Protein AF-0000000086881250 (afdb_homodimer)

InterPro domains:
  IPR003313 AraC-type arabinose-binding/dimerisation domain [PF02311] (44-93)
  IPR009057 Homedomain-like superfamily [SSF46689] (170-220)
  IPR009057 Homedomain-like superfamily [SSF46689] (223-272)
  IPR014710 RmlC-like jelly roll fold [G3DSA:2.60.120.10] (12-93)
  IPR018060 AraC-like, DNA binding HTH domain [PF12833] (192-271)
  IPR018060 AraC-like, DNA binding HTH domain [PS01124] (173-271)
  IPR018060 AraC-like, DNA binding HTH domain [SM00342] (186-269)
  IPR018062 HTH domain AraC-type, conserved site [PS00041] (223-265)
  IPR020449 Transcription regulator HTH, AraC- type, HTH domain [PR00032] (238-253)
  IPR020449 Transcription regulator HTH, AraC- type, HTH domain [PR00032] (253-269)
  IPR037923 Transcription regulator HTH-like [SSF51215] (22-151)

Structure (mmCIF, N/CA/C/O backbone):
data_AF-0000000086881250-model_v1
#
loop_
_entity.id
_entity.type
_entity.pdbx_description
1 polymer 'Helix-turn-helix transcriptional regulator'
#
loop_
_atom_site.group_PDB
_atom_site.id
_atom_site.type_symbol
_atom_site.label_atom_id
_atom_site.label_alt_id
_atom_site.label_comp_id
_atom_site.label_asym_id
_atom_site.label_entity_id
_atom_site.label_seq_id
_atom_site.pdbx_PDB_ins_code
_atom_site.Cartn_x
_atom_site.Cartn_y
_atom_site.Cartn_z
_atom_site.occupancy
_atom_site.B_iso_or_equiv
_atom_site.auth_seq_id
_atom_site.auth_comp_id
_atom_site.auth_asym_id
_atom_site.auth_atom_id
_atom_site.pdbx_PDB_model_num
ATOM 1 N N . MET A 1 1 ? 24.297 11.781 4.203 1 47.69 1 MET A N 1
ATOM 2 C CA . MET A 1 1 ? 23.062 12.367 4.695 1 47.69 1 MET A CA 1
ATOM 3 C C . MET A 1 1 ? 21.938 12.219 3.668 1 47.69 1 MET A C 1
ATOM 5 O O . MET A 1 1 ? 20.844 11.797 4.004 1 47.69 1 MET A O 1
ATOM 9 N N . ASN A 1 2 ? 22.234 12.422 2.215 1 62.72 2 ASN A N 1
ATOM 10 C CA . ASN A 1 2 ? 21.25 12.609 1.158 1 62.72 2 ASN A CA 1
ATOM 11 C C . ASN A 1 2 ? 20.703 11.273 0.657 1 62.72 2 ASN A C 1
ATOM 13 O O . ASN A 1 2 ? 19.531 11.172 0.304 1 62.72 2 ASN A O 1
ATOM 17 N N . HIS A 1 3 ? 21.422 10.234 1.191 1 76.38 3 HIS A N 1
ATOM 18 C CA . HIS A 1 3 ? 21.016 8.938 0.665 1 76.38 3 HIS A CA 1
ATOM 19 C C . HIS A 1 3 ? 19.875 8.344 1.486 1 76.38 3 HIS A C 1
ATOM 21 O O . HIS A 1 3 ? 18.984 7.688 0.939 1 76.38 3 HIS A O 1
ATOM 27 N N . GLN A 1 4 ? 19.859 8.828 2.715 1 81.88 4 GLN A N 1
ATOM 28 C CA . GLN A 1 4 ? 18.797 8.328 3.582 1 81.88 4 GLN A CA 1
ATOM 29 C C . GLN A 1 4 ? 17.453 8.969 3.236 1 81.88 4 GLN A C 1
ATOM 31 O O . GLN A 1 4 ? 16.406 8.305 3.262 1 81.88 4 GLN A O 1
ATOM 36 N N . THR A 1 5 ? 17.562 10.211 2.891 1 83.62 5 THR A N 1
ATOM 37 C CA . THR A 1 5 ? 16.359 10.93 2.504 1 83.62 5 THR A CA 1
ATOM 38 C C . THR A 1 5 ? 15.758 10.336 1.23 1 83.62 5 THR A C 1
ATOM 40 O O . THR A 1 5 ? 14.539 10.148 1.135 1 83.62 5 THR A O 1
ATOM 43 N N . LEU A 1 6 ? 16.641 10.023 0.325 1 86.06 6 LEU A N 1
ATOM 44 C CA . LEU A 1 6 ? 16.203 9.438 -0.935 1 86.06 6 LEU A CA 1
ATOM 45 C C . LEU A 1 6 ? 15.594 8.062 -0.709 1 86.06 6 LEU A C 1
ATOM 47 O O . LEU A 1 6 ? 14.531 7.746 -1.248 1 86.06 6 LEU A O 1
ATOM 51 N N . LEU A 1 7 ? 16.281 7.25 0.095 1 90.19 7 LEU A N 1
ATOM 52 C CA . LEU A 1 7 ? 15.781 5.914 0.407 1 90.19 7 LEU A CA 1
ATOM 53 C C . LEU A 1 7 ? 14.43 5.992 1.106 1 90.19 7 LEU A C 1
ATOM 55 O O . LEU A 1 7 ? 13.508 5.246 0.767 1 90.19 7 LEU A O 1
ATOM 59 N N . THR A 1 8 ? 14.305 6.945 2.055 1 89.94 8 THR A N 1
ATOM 60 C CA . THR A 1 8 ? 13.055 7.148 2.775 1 89.94 8 THR A CA 1
ATOM 61 C C . THR A 1 8 ? 11.922 7.488 1.809 1 89.94 8 THR A C 1
ATOM 63 O O . THR A 1 8 ? 10.82 6.957 1.929 1 89.94 8 THR A O 1
ATOM 66 N N . ASN A 1 9 ? 12.242 8.273 0.878 1 86.75 9 ASN A N 1
ATOM 67 C CA . ASN A 1 9 ? 11.234 8.672 -0.1 1 86.75 9 ASN A CA 1
ATOM 68 C C . ASN A 1 9 ? 10.812 7.504 -0.984 1 86.75 9 ASN A C 1
ATOM 70 O O . ASN A 1 9 ? 9.625 7.324 -1.259 1 86.75 9 ASN A O 1
ATOM 74 N N . TYR A 1 10 ? 11.781 6.742 -1.455 1 89.62 10 TYR A N 1
ATOM 75 C CA . TYR A 1 10 ? 11.461 5.578 -2.275 1 89.62 10 TYR A CA 1
ATOM 76 C C . TYR A 1 10 ? 10.57 4.605 -1.517 1 89.62 10 TYR A C 1
ATOM 78 O O . TYR A 1 10 ? 9.531 4.172 -2.031 1 89.62 10 TYR A O 1
ATOM 86 N N . LEU A 1 11 ? 10.922 4.387 -0.288 1 93.25 11 LEU A N 1
ATOM 87 C CA . LEU A 1 11 ? 10.203 3.396 0.504 1 93.25 11 LEU A CA 1
ATOM 88 C C . LEU A 1 11 ? 8.812 3.904 0.879 1 93.25 11 LEU A C 1
ATOM 90 O O . LEU A 1 11 ? 7.855 3.129 0.927 1 93.25 11 LEU A O 1
ATOM 94 N N . SER A 1 12 ? 8.625 5.188 1.104 1 90.44 12 SER A N 1
ATOM 95 C CA . SER A 1 12 ? 7.352 5.773 1.497 1 90.44 12 SER A CA 1
ATOM 96 C C . SER A 1 12 ? 6.355 5.758 0.343 1 90.44 12 SER A C 1
ATOM 98 O O . SER A 1 12 ? 5.148 5.883 0.556 1 90.44 12 SER A O 1
ATOM 100 N N . ASN A 1 13 ? 6.848 5.574 -0.864 1 88.81 13 ASN A N 1
ATOM 101 C CA . ASN A 1 13 ? 5.988 5.672 -2.039 1 88.81 13 ASN A CA 1
ATOM 102 C C . ASN A 1 13 ? 5.965 4.367 -2.828 1 88.81 13 ASN A C 1
ATOM 104 O O . ASN A 1 13 ? 5.672 4.363 -4.023 1 88.81 13 ASN A O 1
ATOM 108 N N . LEU A 1 14 ? 6.16 3.285 -2.172 1 92.19 14 LEU A N 1
ATOM 109 C CA . LEU A 1 14 ? 6.219 1.979 -2.82 1 92.19 14 LEU A CA 1
ATOM 110 C C . LEU A 1 14 ? 4.824 1.503 -3.209 1 92.19 14 LEU A C 1
ATOM 112 O O . LEU A 1 14 ? 3.869 1.679 -2.449 1 92.19 14 LEU A O 1
ATOM 116 N N . HIS A 1 15 ? 4.727 0.979 -4.391 1 91.12 15 HIS A N 1
ATOM 117 C CA . HIS A 1 15 ? 3.586 0.17 -4.805 1 91.12 15 HIS A CA 1
ATOM 118 C C . HIS A 1 15 ? 3.93 -1.315 -4.801 1 91.12 15 HIS A C 1
ATOM 120 O O . HIS A 1 15 ? 4.762 -1.767 -5.594 1 91.12 15 HIS A O 1
ATOM 126 N N . VAL A 1 16 ? 3.277 -2.078 -3.945 1 94.5 16 VAL A N 1
ATOM 127 C CA . VAL A 1 16 ? 3.596 -3.488 -3.738 1 94.5 16 VAL A CA 1
ATOM 128 C C . VAL A 1 16 ? 2.482 -4.359 -4.312 1 94.5 16 VAL A C 1
ATOM 130 O O . VAL A 1 16 ? 1.298 -4.082 -4.105 1 94.5 16 VAL A O 1
ATOM 133 N N . GLU A 1 17 ? 2.826 -5.387 -5.066 1 91.75 17 GLU A N 1
ATOM 134 C CA . GLU A 1 17 ? 1.884 -6.375 -5.582 1 91.75 17 GLU A CA 1
ATOM 135 C C . GLU A 1 17 ? 2.33 -7.797 -5.246 1 91.75 17 GLU A C 1
ATOM 137 O O . GLU A 1 17 ? 3.492 -8.148 -5.449 1 91.75 17 GLU A O 1
ATOM 142 N N . LEU A 1 18 ? 1.413 -8.539 -4.715 1 93.75 18 LEU A N 1
ATOM 143 C CA . LEU A 1 18 ? 1.67 -9.945 -4.406 1 93.75 18 LEU A CA 1
ATOM 144 C C . LEU A 1 18 ? 1.089 -10.852 -5.488 1 93.75 18 LEU A C 1
ATOM 146 O O . LEU A 1 18 ? -0.107 -10.789 -5.777 1 93.75 18 LEU A O 1
ATOM 150 N N . PHE A 1 19 ? 1.957 -11.719 -6.016 1 88.5 19 PHE A N 1
ATOM 151 C CA . PHE A 1 19 ? 1.501 -12.586 -7.098 1 88.5 19 PHE A CA 1
ATOM 152 C C . PHE A 1 19 ? 1.208 -13.984 -6.582 1 88.5 19 PHE A C 1
ATOM 154 O O . PHE A 1 19 ? 0.229 -14.617 -6.992 1 88.5 19 PHE A O 1
ATOM 161 N N . MET A 1 20 ? 2.09 -14.43 -5.711 1 89 20 MET A N 1
ATOM 162 C CA . MET A 1 20 ? 1.965 -15.781 -5.176 1 89 20 MET A CA 1
ATOM 163 C C . MET A 1 20 ? 2.676 -15.906 -3.83 1 89 20 MET A C 1
ATOM 165 O O . MET A 1 20 ? 3.637 -15.18 -3.566 1 89 20 MET A O 1
ATOM 169 N N . VAL A 1 21 ? 2.184 -16.828 -3.066 1 94 21 VAL A N 1
ATOM 170 C CA . VAL A 1 21 ? 2.816 -17.156 -1.793 1 94 21 VAL A CA 1
ATOM 171 C C . VAL A 1 21 ? 2.52 -18.609 -1.426 1 94 21 VAL A C 1
ATOM 173 O O . VAL A 1 21 ? 1.454 -19.141 -1.759 1 94 21 VAL A O 1
ATOM 176 N N . ASP A 1 22 ? 3.518 -19.234 -0.8 1 92.88 22 ASP A N 1
ATOM 177 C CA . ASP A 1 22 ? 3.273 -20.609 -0.363 1 92.88 22 ASP A CA 1
ATOM 178 C C . ASP A 1 22 ? 4.32 -21.062 0.654 1 92.88 22 ASP A C 1
ATOM 180 O O . ASP A 1 22 ? 5.219 -20.281 1.008 1 92.88 22 ASP A O 1
ATOM 184 N N . TYR A 1 23 ? 4.066 -22.156 1.25 1 94.94 23 TYR A N 1
ATOM 185 C CA . TYR A 1 23 ? 4.938 -22.891 2.158 1 94.94 23 TYR A CA 1
ATOM 186 C C . TYR A 1 23 ? 5.016 -24.359 1.771 1 94.94 23 TYR A C 1
ATOM 188 O O . TYR A 1 23 ? 4.004 -25.062 1.779 1 94.94 23 TYR A O 1
ATOM 196 N N . ASN A 1 24 ? 6.266 -24.766 1.381 1 92.62 24 ASN A N 1
ATOM 197 C CA . ASN A 1 24 ? 6.352 -26.156 0.95 1 92.62 24 ASN A CA 1
ATOM 198 C C . ASN A 1 24 ? 7.785 -26.672 1.011 1 92.62 24 ASN A C 1
ATOM 200 O O . ASN A 1 24 ? 8.734 -25.891 1.048 1 92.62 24 ASN A O 1
ATOM 204 N N . ARG A 1 25 ? 7.941 -28 1.034 1 92.81 25 ARG A N 1
ATOM 205 C CA . ARG A 1 25 ? 9.219 -28.672 0.818 1 92.81 25 ARG A CA 1
ATOM 206 C C . ARG A 1 25 ? 9.516 -28.812 -0.67 1 92.81 25 ARG A C 1
ATOM 208 O O . ARG A 1 25 ? 8.68 -29.312 -1.43 1 92.81 25 ARG A O 1
ATOM 215 N N . CYS A 1 26 ? 10.688 -28.391 -1.027 1 90.88 26 CYS A N 1
ATOM 216 C CA . CYS A 1 26 ? 11.078 -28.531 -2.426 1 90.88 26 CYS A CA 1
ATOM 217 C C . CYS A 1 26 ? 11.305 -30 -2.779 1 90.88 26 CYS A C 1
ATOM 219 O O . CYS A 1 26 ? 11.727 -30.797 -1.932 1 90.88 26 CYS A O 1
ATOM 221 N N . GLY A 1 27 ? 10.984 -30.297 -4.016 1 86.81 27 GLY A N 1
ATOM 222 C CA . GLY A 1 27 ? 11.289 -31.641 -4.496 1 86.81 27 GLY A CA 1
ATOM 223 C C . GLY A 1 27 ? 12.75 -31.828 -4.852 1 86.81 27 GLY A C 1
ATOM 224 O O . GLY A 1 27 ? 13.5 -30.859 -4.945 1 86.81 27 GLY A O 1
ATOM 225 N N . ALA A 1 28 ? 13.117 -33.062 -5.02 1 86.12 28 ALA A N 1
ATOM 226 C CA . ALA A 1 28 ? 14.492 -33.375 -5.398 1 86.12 28 ALA A CA 1
ATOM 227 C C . ALA A 1 28 ? 14.828 -32.812 -6.773 1 86.12 28 ALA A C 1
ATOM 229 O O . ALA A 1 28 ? 15.992 -32.531 -7.074 1 86.12 28 ALA A O 1
ATOM 230 N N . ASP A 1 29 ? 13.844 -32.531 -7.555 1 86.5 29 ASP A N 1
ATOM 231 C CA . ASP A 1 29 ? 14.031 -32.031 -8.922 1 86.5 29 ASP A CA 1
ATOM 232 C C . ASP A 1 29 ? 13.852 -30.531 -9 1 86.5 29 ASP A C 1
ATOM 234 O O . ASP A 1 29 ? 13.844 -29.953 -10.094 1 86.5 29 ASP A O 1
ATOM 238 N N . TRP A 1 30 ? 13.789 -29.953 -7.891 1 87.44 30 TRP A N 1
ATOM 239 C CA . TRP A 1 30 ? 13.617 -28.5 -7.852 1 87.44 30 TRP A CA 1
ATOM 240 C C . TRP A 1 30 ? 14.852 -27.797 -8.391 1 87.44 30 TRP A C 1
ATOM 242 O O . TRP A 1 30 ? 15.93 -27.875 -7.801 1 87.44 30 TRP A O 1
ATOM 252 N N . ARG A 1 31 ? 14.68 -27.234 -9.625 1 90.25 31 ARG A N 1
ATOM 253 C CA . ARG A 1 31 ? 15.828 -26.562 -10.242 1 90.25 31 ARG A CA 1
ATOM 254 C C . ARG A 1 31 ? 15.383 -25.703 -11.414 1 90.25 31 ARG A C 1
ATOM 256 O O . ARG A 1 31 ? 14.438 -26.031 -12.125 1 90.25 31 ARG A O 1
ATOM 263 N N . ASP A 1 32 ? 15.922 -24.562 -11.586 1 89.81 32 ASP A N 1
ATOM 264 C CA . ASP A 1 32 ? 15.836 -23.672 -12.734 1 89.81 32 ASP A CA 1
ATOM 265 C C . ASP A 1 32 ? 17.125 -22.859 -12.898 1 89.81 32 ASP A C 1
ATOM 267 O O . ASP A 1 32 ? 17.609 -22.266 -11.938 1 89.81 32 ASP A O 1
ATOM 271 N N . LEU A 1 33 ? 17.656 -22.922 -14.141 1 93.06 33 LEU A N 1
ATOM 272 C CA . LEU A 1 33 ? 18.984 -22.328 -14.32 1 93.06 33 LEU A CA 1
ATOM 273 C C . LEU A 1 33 ? 18.938 -21.141 -15.273 1 93.06 33 LEU A C 1
ATOM 275 O O . LEU A 1 33 ? 18.203 -21.188 -16.266 1 93.06 33 LEU A O 1
ATOM 279 N N . ASP A 1 34 ? 19.578 -20.109 -14.875 1 94.12 34 ASP A N 1
ATOM 280 C CA . ASP A 1 34 ? 19.953 -18.969 -15.695 1 94.12 34 ASP A CA 1
ATOM 281 C C . ASP A 1 34 ? 18.719 -18.344 -16.359 1 94.12 34 ASP A C 1
ATOM 283 O O . ASP A 1 34 ? 18.688 -18.156 -17.562 1 94.12 34 ASP A O 1
ATOM 287 N N . TYR A 1 35 ? 17.766 -18.062 -15.594 1 89.62 35 TYR A N 1
ATOM 288 C CA . TYR A 1 35 ? 16.609 -17.344 -16.109 1 89.62 35 TYR A CA 1
ATOM 289 C C . TYR A 1 35 ? 16.469 -15.977 -15.438 1 89.62 35 TYR A C 1
ATOM 291 O O . TYR A 1 35 ? 17.047 -15.742 -14.375 1 89.62 35 TYR A O 1
ATOM 299 N N . THR A 1 36 ? 15.703 -15.109 -16.062 1 92.5 36 THR A N 1
ATOM 300 C CA . THR A 1 36 ? 15.484 -13.766 -15.547 1 92.5 36 THR A CA 1
ATOM 301 C C . THR A 1 36 ? 14 -13.492 -15.359 1 92.5 36 THR A C 1
ATOM 303 O O . THR A 1 36 ? 13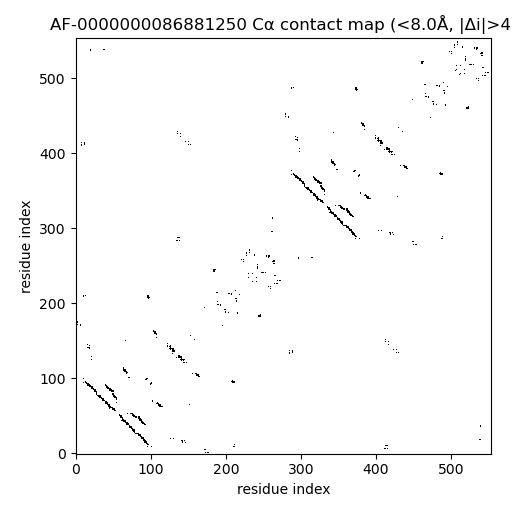.289 -13.203 -16.328 1 92.5 36 THR A O 1
ATOM 306 N N . PRO A 1 37 ? 13.625 -13.531 -14.133 1 89.5 37 PRO A N 1
ATOM 307 C CA . PRO A 1 37 ? 12.195 -13.344 -13.891 1 89.5 37 PRO A CA 1
ATOM 308 C C . PRO A 1 37 ? 11.758 -11.883 -14.008 1 89.5 37 PRO A C 1
ATOM 310 O O . PRO A 1 37 ? 12.578 -10.977 -13.852 1 89.5 37 PRO A O 1
ATOM 313 N N . ASP A 1 38 ? 10.406 -11.609 -14.25 1 87.88 38 ASP A N 1
ATOM 314 C CA . ASP A 1 38 ? 9.797 -10.281 -14.242 1 87.88 38 ASP A CA 1
ATOM 315 C C . ASP A 1 38 ? 9.07 -10.016 -12.93 1 87.88 38 ASP A C 1
ATOM 317 O O . ASP A 1 38 ? 8.117 -9.227 -12.883 1 87.88 38 ASP A O 1
ATOM 321 N N . TYR A 1 39 ? 9.445 -10.766 -11.922 1 90.44 39 TYR A N 1
ATOM 322 C CA . TYR A 1 39 ? 8.984 -10.609 -10.547 1 90.44 39 TYR A CA 1
ATOM 323 C C . TYR A 1 39 ? 10.125 -10.836 -9.555 1 90.44 39 TYR A C 1
ATOM 325 O O . TYR A 1 39 ? 11.172 -11.375 -9.922 1 90.44 39 TYR A O 1
ATOM 333 N N . SER A 1 40 ? 9.945 -10.367 -8.359 1 96 40 SER A N 1
ATOM 334 C CA . SER A 1 40 ? 10.906 -10.594 -7.285 1 96 40 SER A CA 1
ATOM 335 C C . SER A 1 40 ? 10.461 -11.727 -6.375 1 96 40 SER A C 1
ATOM 337 O O . SER A 1 40 ? 9.297 -12.156 -6.422 1 96 40 SER A O 1
ATOM 339 N N . LYS A 1 41 ? 11.43 -12.25 -5.613 1 96.44 41 LYS A N 1
ATOM 340 C CA . LYS A 1 41 ? 11.109 -13.352 -4.707 1 96.44 41 LYS A CA 1
ATOM 341 C C . LYS A 1 41 ? 11.703 -13.109 -3.32 1 96.44 41 LYS A C 1
ATOM 343 O O . LYS A 1 41 ? 12.805 -12.586 -3.195 1 96.44 41 LYS A O 1
ATOM 348 N N . PHE A 1 42 ? 10.938 -13.547 -2.336 1 98.31 42 PHE A N 1
ATOM 349 C CA . PHE A 1 42 ? 11.5 -13.828 -1.021 1 98.31 42 PHE A CA 1
ATOM 350 C C . PHE A 1 42 ? 11.5 -15.328 -0.747 1 98.31 42 PHE A C 1
ATOM 352 O O . PHE A 1 42 ? 10.508 -16.016 -0.999 1 98.31 42 PHE A O 1
ATOM 359 N N . TYR A 1 43 ? 12.625 -15.844 -0.301 1 98.12 43 TYR A N 1
ATOM 360 C CA . TYR A 1 43 ? 12.727 -17.188 0.253 1 98.12 43 TYR A CA 1
ATOM 361 C C . TYR A 1 43 ? 13.102 -17.141 1.729 1 98.12 43 TYR A C 1
ATOM 363 O O . TYR A 1 43 ? 14.133 -16.578 2.098 1 98.12 43 TYR A O 1
ATOM 371 N N . TRP A 1 44 ? 12.281 -17.656 2.537 1 98.69 44 TRP A N 1
ATOM 372 C CA . TRP A 1 44 ? 12.57 -17.844 3.957 1 98.69 44 TRP A CA 1
ATOM 373 C C . TRP A 1 44 ? 12.852 -19.312 4.273 1 98.69 44 TRP A C 1
ATOM 375 O O . TRP A 1 44 ? 11.93 -20.125 4.293 1 98.69 44 TRP A O 1
ATOM 385 N N . ILE A 1 45 ? 14.094 -19.594 4.617 1 98.44 45 ILE A N 1
ATOM 386 C CA . ILE A 1 45 ? 14.531 -20.984 4.754 1 98.44 45 ILE A CA 1
ATOM 387 C C . ILE A 1 45 ? 14.227 -21.484 6.164 1 98.44 45 ILE A C 1
ATOM 389 O O . ILE A 1 45 ? 14.742 -20.938 7.145 1 98.44 45 ILE A O 1
ATOM 393 N N . CYS A 1 46 ? 13.43 -22.516 6.203 1 97.94 46 CYS A N 1
ATOM 394 C CA . CYS A 1 46 ? 13.055 -23.109 7.484 1 97.94 46 CYS A CA 1
ATOM 395 C C . CYS A 1 46 ? 13.891 -24.344 7.781 1 97.94 46 CYS A C 1
ATOM 397 O O . CYS A 1 46 ? 14.32 -24.547 8.922 1 97.94 46 CYS A O 1
ATOM 399 N N . GLU A 1 47 ? 14.062 -25.141 6.789 1 97.56 47 GLU A N 1
ATOM 400 C CA . GLU A 1 47 ? 14.852 -26.375 6.887 1 97.56 47 GLU A CA 1
ATOM 401 C C . GLU A 1 47 ? 15.523 -26.703 5.559 1 97.56 47 GLU A C 1
ATOM 403 O O . GLU A 1 47 ? 15.164 -26.141 4.52 1 97.56 47 GLU A O 1
ATOM 408 N N . GLY A 1 48 ? 16.547 -27.578 5.738 1 97 48 GLY A N 1
ATOM 409 C CA . GLY A 1 48 ? 17.141 -28.188 4.551 1 97 48 GLY A CA 1
ATOM 410 C C . GLY A 1 48 ? 18.234 -27.328 3.934 1 97 48 GLY A C 1
ATOM 411 O O . GLY A 1 48 ? 18.75 -26.406 4.57 1 97 48 GLY A O 1
ATOM 412 N N . GLU A 1 49 ? 18.656 -27.781 2.77 1 96.88 49 GLU A N 1
ATOM 413 C CA . GLU A 1 49 ? 19.75 -27.109 2.08 1 96.88 49 GLU A CA 1
ATOM 414 C C . GLU A 1 49 ? 19.484 -27 0.582 1 96.88 49 GLU A C 1
ATOM 416 O O . GLU A 1 49 ? 18.641 -27.734 0.047 1 96.88 49 GLU A O 1
ATOM 421 N N . GLY A 1 50 ? 20.156 -26.078 -0.011 1 97.38 50 GLY A N 1
ATOM 422 C CA . GLY A 1 50 ? 20.016 -25.797 -1.433 1 97.38 50 GLY A CA 1
ATOM 423 C C . GLY A 1 50 ? 21.016 -24.766 -1.932 1 97.38 50 GLY A C 1
ATOM 424 O O . GLY A 1 50 ? 21.953 -24.406 -1.215 1 97.38 50 GLY A O 1
ATOM 425 N N . TRP A 1 51 ? 20.812 -24.469 -3.24 1 98 51 TRP A N 1
ATOM 426 C CA . TRP A 1 51 ? 21.734 -23.578 -3.918 1 98 51 TRP A CA 1
ATOM 427 C C . TRP A 1 51 ? 20.984 -22.484 -4.676 1 98 51 TRP A C 1
ATOM 429 O O . TRP A 1 51 ? 19.969 -22.766 -5.324 1 98 51 TRP A O 1
ATOM 439 N N . LEU A 1 52 ? 21.469 -21.297 -4.5 1 98.38 52 LEU A N 1
ATOM 440 C CA . LEU A 1 52 ? 20.969 -20.156 -5.266 1 98.38 52 LEU A CA 1
ATOM 441 C C . LEU A 1 52 ? 22.109 -19.438 -5.977 1 98.38 52 LEU A C 1
ATOM 443 O O . LEU A 1 52 ? 23.203 -19.312 -5.43 1 98.38 52 LEU A O 1
ATOM 447 N N . LYS A 1 53 ? 21.875 -19.016 -7.145 1 98.5 53 LYS A N 1
ATOM 448 C CA . LYS A 1 53 ? 22.734 -18.078 -7.844 1 98.5 53 LYS A CA 1
ATOM 449 C C . LYS A 1 53 ? 21.969 -16.812 -8.242 1 98.5 53 LYS A C 1
ATOM 451 O O . LYS A 1 53 ? 20.969 -16.891 -8.945 1 98.5 53 LYS A O 1
ATOM 456 N N . ILE A 1 54 ? 22.406 -15.711 -7.773 1 98.06 54 ILE A N 1
ATOM 457 C CA . ILE A 1 54 ? 21.797 -14.414 -8.078 1 98.06 54 ILE A CA 1
ATOM 458 C C . ILE A 1 54 ? 22.844 -13.516 -8.758 1 98.06 54 ILE A C 1
ATOM 460 O O . ILE A 1 54 ? 23.812 -13.094 -8.125 1 98.06 54 ILE A O 1
ATOM 464 N N . GLY A 1 55 ? 22.547 -13.211 -10 1 96.38 55 GLY A N 1
ATOM 465 C CA . GLY A 1 55 ? 23.625 -12.602 -10.766 1 96.38 55 GLY A CA 1
ATOM 466 C C . GLY A 1 55 ? 24.859 -13.484 -10.867 1 96.38 55 GLY A C 1
ATOM 467 O O . GLY A 1 55 ? 24.766 -14.633 -11.305 1 96.38 55 GLY A O 1
ATOM 468 N N . ASP A 1 56 ? 25.938 -12.938 -10.312 1 95.06 56 ASP A N 1
ATOM 469 C CA . ASP A 1 56 ? 27.188 -13.68 -10.391 1 95.06 56 ASP A CA 1
ATOM 470 C C . ASP A 1 56 ? 27.562 -14.289 -9.039 1 95.06 56 ASP A C 1
ATOM 472 O O . ASP A 1 56 ? 28.594 -14.945 -8.906 1 95.06 56 ASP A O 1
ATOM 476 N N . GLN A 1 57 ? 26.688 -14.156 -8.109 1 97 57 GLN A N 1
ATOM 477 C CA . GLN A 1 57 ? 26.984 -14.625 -6.766 1 97 57 GLN A CA 1
ATOM 478 C C . GLN A 1 57 ? 26.25 -15.922 -6.449 1 97 57 GLN A C 1
ATOM 480 O O . GLN A 1 57 ? 25.078 -16.078 -6.816 1 97 57 GLN A O 1
ATOM 485 N N . GLU A 1 58 ? 26.984 -16.797 -5.754 1 98.25 58 GLU A N 1
ATOM 486 C CA . GLU A 1 58 ? 26.406 -18.062 -5.336 1 98.25 58 GLU A CA 1
ATOM 487 C C . GLU A 1 58 ? 26.203 -18.109 -3.826 1 98.25 58 GLU A C 1
ATOM 489 O O . GLU A 1 58 ? 27.031 -17.609 -3.068 1 98.25 58 GLU A O 1
ATOM 494 N N . TYR A 1 59 ? 25.094 -18.719 -3.479 1 98.5 59 TYR A N 1
ATOM 495 C CA . TYR A 1 59 ? 24.75 -18.812 -2.064 1 98.5 59 TYR A CA 1
ATOM 496 C C . TYR A 1 59 ? 24.297 -20.219 -1.697 1 98.5 59 TYR A C 1
ATOM 498 O O . TYR A 1 59 ? 23.797 -20.953 -2.549 1 98.5 59 TYR A O 1
ATOM 506 N N . TYR A 1 60 ? 24.5 -20.547 -0.47 1 98.44 60 TYR A N 1
ATOM 507 C CA . TYR A 1 60 ? 23.969 -21.75 0.163 1 98.44 60 TYR A CA 1
ATOM 508 C C . TYR A 1 60 ? 23.172 -21.406 1.411 1 98.44 60 TYR A C 1
ATOM 510 O O . TYR A 1 60 ? 23.672 -21.531 2.531 1 98.44 60 TYR A O 1
ATOM 518 N N . PRO A 1 61 ? 21.906 -21.047 1.162 1 98.31 61 PRO A N 1
ATOM 519 C CA . PRO A 1 61 ? 21.078 -20.5 2.244 1 98.31 61 PRO A CA 1
ATOM 520 C C . PRO A 1 61 ? 20.922 -21.469 3.41 1 98.31 61 PRO A C 1
ATOM 522 O O . PRO A 1 61 ? 20.781 -22.672 3.197 1 98.31 61 PRO A O 1
ATOM 525 N N . ALA A 1 62 ? 20.922 -20.938 4.633 1 97.44 62 ALA A N 1
ATOM 526 C CA . ALA A 1 62 ? 20.734 -21.703 5.859 1 97.44 62 ALA A CA 1
ATOM 527 C C . ALA A 1 62 ? 19.422 -21.344 6.543 1 97.44 62 ALA A C 1
ATOM 529 O O . ALA A 1 62 ? 18.891 -20.25 6.332 1 97.44 62 ALA A O 1
ATOM 530 N N . PRO A 1 63 ? 18.891 -22.312 7.344 1 97.31 63 PRO A N 1
ATOM 531 C CA . PRO A 1 63 ? 17.703 -21.969 8.117 1 97.31 63 PRO A CA 1
ATOM 532 C C . PRO A 1 63 ? 17.891 -20.672 8.914 1 97.31 63 PRO A C 1
ATOM 534 O O . PRO A 1 63 ? 18.953 -20.438 9.492 1 97.31 63 PRO A O 1
ATOM 537 N N . GLY A 1 64 ? 16.875 -19.812 8.852 1 97.19 64 GLY A N 1
ATOM 538 C CA . GLY A 1 64 ? 16.938 -18.531 9.562 1 97.19 64 GLY A CA 1
ATOM 539 C C . GLY A 1 64 ? 17.391 -17.391 8.688 1 97.19 64 GLY A C 1
ATOM 540 O O . GLY A 1 64 ? 17.5 -16.25 9.156 1 97.19 64 GLY A O 1
ATOM 541 N N . GLN A 1 65 ? 17.578 -17.688 7.422 1 98 65 GLN A N 1
ATOM 542 C CA . GLN A 1 65 ? 17.984 -16.641 6.496 1 98 65 GLN A CA 1
ATOM 543 C C . GLN A 1 65 ? 16.859 -16.312 5.523 1 98 65 GLN A C 1
ATOM 545 O O . GLN A 1 65 ? 16.141 -17.203 5.059 1 98 65 GLN A O 1
ATOM 550 N N . LEU A 1 66 ? 16.625 -15.023 5.332 1 98.56 66 LEU A N 1
ATOM 551 C CA . LEU A 1 66 ? 15.672 -14.484 4.363 1 98.56 66 LEU A CA 1
ATOM 552 C C . LEU A 1 66 ? 16.391 -13.977 3.117 1 98.56 66 LEU A C 1
ATOM 554 O O . LEU A 1 66 ? 17.25 -13.094 3.209 1 98.56 66 LEU A O 1
ATOM 558 N N . PHE A 1 67 ? 16.078 -14.547 1.959 1 98.69 67 PHE A N 1
ATOM 559 C CA . PHE A 1 67 ? 16.75 -14.18 0.717 1 98.69 67 PHE A CA 1
ATOM 560 C C . PHE A 1 67 ? 15.828 -13.328 -0.16 1 98.69 67 PHE A C 1
ATOM 562 O O . PHE A 1 67 ? 14.641 -13.617 -0.285 1 98.69 67 PHE A O 1
ATOM 569 N N . LEU A 1 68 ? 16.359 -12.32 -0.677 1 98.5 68 LEU A N 1
ATOM 570 C CA . LEU A 1 68 ? 15.734 -11.508 -1.718 1 98.5 68 LEU A CA 1
ATOM 571 C C . LEU A 1 68 ? 16.344 -11.82 -3.082 1 98.5 68 LEU A C 1
ATOM 573 O O . LEU A 1 68 ? 17.547 -11.68 -3.275 1 98.5 68 LEU A O 1
ATOM 577 N N . MET A 1 69 ? 15.539 -12.25 -3.99 1 97.56 69 MET A N 1
ATOM 578 C CA . MET A 1 69 ? 15.922 -12.445 -5.387 1 97.56 69 MET A CA 1
ATOM 579 C C . MET A 1 69 ? 15.211 -11.445 -6.289 1 97.56 69 MET A C 1
ATOM 581 O O . MET A 1 69 ? 14.055 -11.656 -6.668 1 97.56 69 MET A O 1
ATOM 585 N N . PRO A 1 70 ? 15.836 -10.406 -6.672 1 96.94 70 PRO A N 1
ATOM 586 C CA . PRO A 1 70 ? 15.18 -9.258 -7.305 1 96.94 70 PRO A CA 1
ATOM 587 C C . PRO A 1 70 ? 14.773 -9.531 -8.75 1 96.94 70 PRO A C 1
ATOM 589 O O . PRO A 1 70 ? 15.477 -10.25 -9.469 1 96.94 70 PRO A O 1
ATOM 592 N N . GLU A 1 71 ? 13.711 -8.914 -9.109 1 94.12 71 GLU A N 1
ATOM 593 C CA . GLU A 1 71 ? 13.234 -8.883 -10.484 1 94.12 71 GLU A CA 1
ATOM 594 C C . GLU A 1 71 ? 14.297 -8.328 -11.43 1 94.12 71 GLU A C 1
ATOM 596 O O . GLU A 1 71 ? 15 -7.379 -11.086 1 94.12 71 GLU A O 1
ATOM 601 N N . GLY A 1 72 ? 14.438 -8.93 -12.594 1 92.38 72 GLY A N 1
ATOM 602 C CA . GLY A 1 72 ? 15.312 -8.391 -13.625 1 92.38 72 GLY A CA 1
ATOM 603 C C . GLY A 1 72 ? 16.75 -8.859 -13.492 1 92.38 72 GLY A C 1
ATOM 604 O O . GLY A 1 72 ? 17.609 -8.484 -14.297 1 92.38 72 GLY A O 1
ATOM 605 N N . VAL A 1 73 ? 17.078 -9.633 -12.531 1 94.88 73 VAL A N 1
ATOM 606 C CA . VAL A 1 73 ? 18.406 -10.195 -12.328 1 94.88 73 VAL A CA 1
ATOM 607 C C . VAL A 1 73 ? 18.391 -11.688 -12.672 1 94.88 73 VAL A C 1
ATOM 609 O O . VAL A 1 73 ? 17.484 -12.414 -12.258 1 94.88 73 VAL A O 1
ATOM 612 N N . THR A 1 74 ? 19.406 -12.102 -13.477 1 96.44 74 THR A N 1
ATOM 613 C CA . THR A 1 74 ? 19.516 -13.523 -13.789 1 96.44 74 THR A CA 1
ATOM 614 C C . THR A 1 74 ? 19.734 -14.336 -12.516 1 96.44 74 THR A C 1
ATOM 616 O O . THR A 1 74 ? 20.531 -13.953 -11.656 1 96.44 74 THR A O 1
ATOM 619 N N . GLN A 1 75 ? 19.031 -15.43 -12.43 1 96.06 75 GLN A N 1
ATOM 620 C CA . GLN A 1 75 ? 19.109 -16.219 -11.211 1 96.06 75 GLN A CA 1
ATOM 621 C C . GLN A 1 75 ? 18.984 -17.719 -11.508 1 96.06 75 GLN A C 1
ATOM 623 O O . GLN A 1 75 ? 18.531 -18.094 -12.586 1 96.06 75 GLN A O 1
ATOM 628 N N . SER A 1 76 ? 19.484 -18.531 -10.625 1 96.31 76 SER A N 1
ATOM 629 C CA . SER A 1 76 ? 19.406 -19.984 -10.656 1 96.31 76 SER A CA 1
ATOM 630 C C . SER A 1 76 ? 19.141 -20.547 -9.266 1 96.31 76 SER A C 1
ATOM 632 O O . SER A 1 76 ? 19.469 -19.922 -8.258 1 96.31 76 SER A O 1
ATOM 634 N N . TYR A 1 77 ? 18.5 -21.688 -9.211 1 95.62 77 TYR A N 1
ATOM 635 C CA . TYR A 1 77 ? 18.344 -22.422 -7.953 1 95.62 77 TYR A CA 1
ATOM 636 C C . TYR A 1 77 ? 18.297 -23.922 -8.195 1 95.62 77 TYR A C 1
ATOM 638 O O . TYR A 1 77 ? 17.953 -24.375 -9.289 1 95.62 77 TYR A O 1
ATOM 646 N N . SER A 1 78 ? 18.688 -24.688 -7.184 1 95.81 78 SER A N 1
ATOM 647 C CA . SER A 1 78 ? 18.641 -26.141 -7.301 1 95.81 78 SER A CA 1
ATOM 648 C C . SER A 1 78 ? 18.672 -26.812 -5.93 1 95.81 78 SER A C 1
ATOM 650 O O . SER A 1 78 ? 19.281 -26.297 -4.996 1 95.81 78 SER A O 1
ATOM 652 N N . ALA A 1 79 ? 17.938 -27.938 -5.883 1 94.25 79 ALA A N 1
ATOM 653 C CA . ALA A 1 79 ? 18.219 -28.875 -4.797 1 94.25 79 ALA A CA 1
ATOM 654 C C . ALA A 1 79 ? 19.625 -29.453 -4.938 1 94.25 79 ALA A C 1
ATOM 656 O O . ALA A 1 79 ? 20.109 -29.688 -6.051 1 94.25 79 ALA A O 1
ATOM 657 N N . ILE A 1 80 ? 20.219 -29.75 -3.848 1 94.81 80 ILE A N 1
ATOM 658 C CA . ILE A 1 80 ? 21.594 -30.219 -3.934 1 94.81 80 ILE A CA 1
ATOM 659 C C . ILE A 1 80 ? 21.766 -31.484 -3.098 1 94.81 80 ILE A C 1
ATOM 661 O O . ILE A 1 80 ? 22.859 -32.031 -2.994 1 94.81 80 ILE A O 1
ATOM 665 N N . SER A 1 81 ? 20.734 -31.859 -2.42 1 92.88 81 SER A N 1
ATOM 666 C CA . SER A 1 81 ? 20.797 -33.062 -1.594 1 92.88 81 SER A CA 1
ATOM 667 C C . SER A 1 81 ? 19.422 -33.719 -1.48 1 92.88 81 SER A C 1
ATOM 669 O O . SER A 1 81 ? 18.469 -33.312 -2.145 1 92.88 81 SER A O 1
ATOM 671 N N . ASP A 1 82 ? 19.328 -34.75 -0.662 1 92.75 82 ASP A N 1
ATOM 672 C CA . ASP A 1 82 ? 18.078 -35.438 -0.436 1 92.75 82 ASP A CA 1
ATOM 673 C C . ASP A 1 82 ? 17.25 -34.75 0.642 1 92.75 82 ASP A C 1
ATOM 675 O O . ASP A 1 82 ? 16.172 -35.25 1.02 1 92.75 82 ASP A O 1
ATOM 679 N N . GLN A 1 83 ? 17.75 -33.656 1.123 1 95.25 83 GLN A N 1
ATOM 680 C CA . GLN A 1 83 ? 17.016 -32.844 2.082 1 95.25 83 GLN A CA 1
ATOM 681 C C . GLN A 1 83 ? 16.828 -31.422 1.562 1 95.25 83 GLN A C 1
ATOM 683 O O . GLN A 1 83 ? 17.391 -30.469 2.117 1 95.25 83 GLN A O 1
ATOM 688 N N . PRO A 1 84 ? 16 -31.328 0.595 1 95.5 84 PRO A N 1
ATOM 689 C CA . PRO A 1 84 ? 15.812 -30.016 -0.011 1 95.5 84 PRO A CA 1
ATOM 690 C C . PRO A 1 84 ? 15.148 -29.016 0.938 1 95.5 84 PRO A C 1
ATOM 692 O O . PRO A 1 84 ? 14.703 -29.391 2.025 1 95.5 84 PRO A O 1
ATOM 695 N N . PHE A 1 85 ? 15.023 -27.781 0.493 1 95.88 85 PHE A N 1
ATOM 696 C CA . PHE A 1 85 ? 14.508 -26.688 1.304 1 95.88 85 PHE A CA 1
ATOM 697 C C . PHE A 1 85 ? 13.07 -26.953 1.737 1 95.88 85 PHE A C 1
ATOM 699 O O . PHE A 1 85 ? 12.258 -27.438 0.943 1 95.88 85 PHE A O 1
ATOM 706 N N . LEU A 1 86 ? 12.812 -26.797 2.951 1 96.75 86 LEU A N 1
ATOM 707 C CA . LEU A 1 86 ? 11.5 -26.375 3.41 1 96.75 86 LEU A CA 1
ATOM 708 C C . LEU A 1 86 ? 11.461 -24.859 3.6 1 96.75 86 LEU A C 1
ATOM 710 O O . LEU A 1 86 ? 12.234 -24.312 4.379 1 96.75 86 LEU A O 1
ATOM 714 N N . LYS A 1 87 ? 10.594 -24.203 2.879 1 97.25 87 LYS A N 1
ATOM 715 C CA . LYS A 1 87 ? 10.695 -22.75 2.895 1 97.25 87 LYS A CA 1
ATOM 716 C C . LYS A 1 87 ? 9.328 -22.109 2.691 1 97.25 87 LYS A C 1
ATOM 718 O O . LYS A 1 87 ? 8.43 -22.703 2.1 1 97.25 87 LYS A O 1
ATOM 723 N N . TYR A 1 88 ? 9.172 -20.938 3.27 1 97.94 88 TYR A N 1
ATOM 724 C CA . TYR A 1 88 ? 8.188 -19.984 2.781 1 97.94 88 TYR A CA 1
ATOM 725 C C . TYR A 1 88 ? 8.719 -19.203 1.58 1 97.94 88 TYR A C 1
ATOM 727 O O . TYR A 1 88 ? 9.906 -18.891 1.516 1 97.94 88 TYR A O 1
ATOM 735 N N . TRP A 1 89 ? 7.832 -18.906 0.651 1 96.44 89 TRP A N 1
ATOM 736 C CA . TRP A 1 89 ? 8.242 -18.078 -0.476 1 96.44 89 TRP A CA 1
ATOM 737 C C . TRP A 1 89 ? 7.07 -17.25 -0.989 1 96.44 89 TRP A C 1
ATOM 739 O O . TRP A 1 89 ? 5.91 -17.594 -0.764 1 96.44 89 TRP A O 1
ATOM 749 N N . CYS A 1 90 ? 7.414 -16.141 -1.615 1 96.69 90 CYS A N 1
ATOM 750 C CA . CYS A 1 90 ? 6.406 -15.359 -2.318 1 96.69 90 CYS A CA 1
ATOM 751 C C . CYS A 1 90 ? 7.004 -14.672 -3.539 1 96.69 90 CYS A C 1
ATOM 753 O O . CYS A 1 90 ? 8.211 -14.43 -3.59 1 96.69 90 CYS A O 1
ATOM 755 N N . HIS A 1 91 ? 6.246 -14.477 -4.539 1 94.5 91 HIS A N 1
ATOM 756 C CA . HIS A 1 91 ? 6.539 -13.68 -5.727 1 94.5 91 HIS A CA 1
ATOM 757 C C . HIS A 1 91 ? 5.809 -12.344 -5.68 1 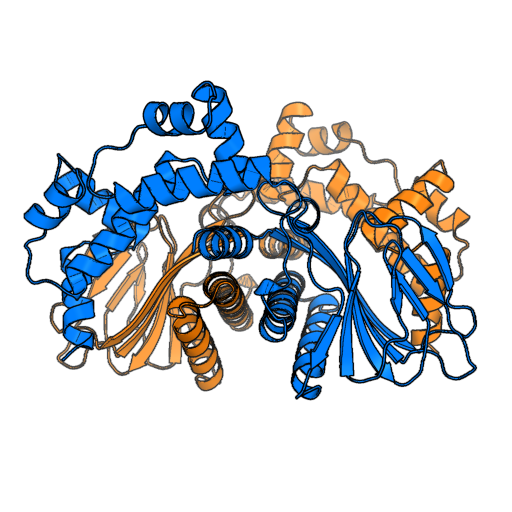94.5 91 HIS A C 1
ATOM 759 O O . HIS A 1 91 ? 4.621 -12.289 -5.352 1 94.5 91 HIS A O 1
ATOM 765 N N . PHE A 1 92 ? 6.559 -11.297 -5.965 1 95.5 92 PHE A N 1
ATOM 766 C CA . PHE A 1 92 ? 5.969 -9.969 -5.809 1 95.5 92 PHE A CA 1
ATOM 767 C C . PHE A 1 92 ? 6.672 -8.953 -6.703 1 95.5 92 PHE A C 1
ATOM 769 O O . PHE A 1 92 ? 7.676 -9.273 -7.34 1 95.5 92 PHE A O 1
ATOM 776 N N . SER A 1 93 ? 6.098 -7.793 -6.777 1 93.62 93 SER A N 1
ATOM 777 C CA . SER A 1 93 ? 6.746 -6.641 -7.402 1 93.62 93 SER A CA 1
ATOM 778 C C . SER A 1 93 ? 6.691 -5.418 -6.492 1 93.62 93 SER A C 1
ATOM 780 O O . SER A 1 93 ? 5.777 -5.285 -5.676 1 93.62 93 SER A O 1
ATOM 782 N N . VAL A 1 94 ? 7.684 -4.645 -6.559 1 94.75 94 VAL A N 1
ATOM 783 C CA . VAL A 1 94 ? 7.754 -3.369 -5.855 1 94.75 94 VAL A CA 1
ATOM 784 C C . VAL A 1 94 ? 8.219 -2.273 -6.812 1 94.75 94 VAL A C 1
ATOM 786 O O . VAL A 1 94 ? 9.297 -2.381 -7.41 1 94.75 94 VAL A O 1
ATOM 789 N N . LYS A 1 95 ? 7.387 -1.247 -6.887 1 91.94 95 LYS A N 1
ATOM 790 C CA . LYS A 1 95 ? 7.699 -0.176 -7.828 1 91.94 95 LYS A CA 1
ATOM 791 C C . LYS A 1 95 ? 7.566 1.193 -7.168 1 91.94 95 LYS A C 1
ATOM 793 O O . LYS A 1 95 ? 6.82 1.351 -6.199 1 91.94 95 LYS A O 1
ATOM 798 N N . VAL A 1 96 ? 8.328 2.119 -7.656 1 87.88 96 VAL A N 1
ATOM 799 C CA . VAL A 1 96 ? 8.195 3.537 -7.34 1 87.88 96 VAL A CA 1
ATOM 800 C C . VAL A 1 96 ? 8.047 4.344 -8.625 1 87.88 96 VAL A C 1
ATOM 802 O O . VAL A 1 96 ? 8.875 4.234 -9.531 1 87.88 96 VAL A O 1
ATOM 805 N N . GLY A 1 97 ? 6.973 5.152 -8.734 1 80.38 97 GLY A N 1
ATOM 806 C CA . GLY A 1 97 ? 6.746 5.898 -9.961 1 80.38 97 GLY A CA 1
ATOM 807 C C . GLY A 1 97 ? 6.684 5.012 -11.188 1 80.38 97 GLY A C 1
ATOM 808 O O . GLY A 1 97 ? 7.188 5.383 -12.25 1 80.38 97 GLY A O 1
ATOM 809 N N . GLY A 1 98 ? 6.363 3.785 -11 1 83.31 98 GLY A N 1
ATOM 810 C CA . GLY A 1 98 ? 6.23 2.867 -12.117 1 83.31 98 GLY A CA 1
ATOM 811 C C . GLY A 1 98 ? 7.508 2.105 -12.414 1 83.31 98 GLY A C 1
ATOM 812 O O . GLY A 1 98 ? 7.52 1.212 -13.266 1 83.31 98 GLY A O 1
ATOM 813 N N . ILE A 1 99 ? 8.555 2.459 -11.703 1 87.06 99 ILE A N 1
ATOM 814 C CA . ILE A 1 99 ? 9.844 1.81 -11.938 1 87.06 99 ILE A CA 1
ATOM 815 C C . ILE A 1 99 ? 10.094 0.756 -10.859 1 87.06 99 ILE A C 1
ATOM 817 O O . ILE A 1 99 ? 9.82 0.988 -9.68 1 87.06 99 ILE A O 1
ATOM 821 N N . ASN A 1 100 ? 10.656 -0.346 -11.336 1 91.94 100 ASN A N 1
ATOM 822 C CA . ASN A 1 100 ? 11.047 -1.393 -10.398 1 91.94 100 ASN A CA 1
ATOM 823 C C . ASN A 1 100 ? 12.125 -0.906 -9.43 1 91.94 100 ASN A C 1
ATOM 825 O O . ASN A 1 100 ? 13.188 -0.446 -9.859 1 91.94 100 ASN A O 1
ATOM 829 N N . LEU A 1 101 ? 11.867 -1.019 -8.172 1 93.31 101 LEU A N 1
ATOM 830 C CA . LEU A 1 101 ? 12.773 -0.496 -7.148 1 93.31 101 LEU A CA 1
ATOM 831 C C . LEU A 1 101 ? 14.18 -1.052 -7.328 1 93.31 101 LEU A C 1
ATOM 833 O O . LEU A 1 101 ? 15.164 -0.344 -7.105 1 93.31 101 LEU A O 1
ATOM 837 N N . PHE A 1 102 ? 14.281 -2.264 -7.797 1 94.31 102 PHE A N 1
ATOM 838 C CA . PHE A 1 102 ? 15.562 -2.959 -7.852 1 94.31 102 PHE A CA 1
ATOM 839 C C . PHE A 1 102 ? 16.344 -2.547 -9.086 1 94.31 102 PHE A C 1
ATOM 841 O O . PHE A 1 102 ? 17.484 -2.98 -9.281 1 94.31 102 PHE A O 1
ATOM 848 N N . GLN A 1 103 ? 15.781 -1.715 -9.898 1 90.62 103 GLN A N 1
ATOM 849 C CA . GLN A 1 103 ? 16.5 -1.063 -10.984 1 90.62 103 GLN A CA 1
ATOM 850 C C . GLN A 1 103 ? 17.156 0.23 -10.508 1 90.62 103 GLN A C 1
ATOM 852 O O . GLN A 1 103 ? 18 0.791 -11.203 1 90.62 103 GLN A O 1
ATOM 857 N N . ILE A 1 104 ? 16.75 0.667 -9.375 1 88.75 104 ILE A N 1
ATOM 858 C CA . ILE A 1 104 ? 17.25 1.912 -8.805 1 88.75 104 ILE A CA 1
ATOM 859 C C . ILE A 1 104 ? 18.266 1.604 -7.703 1 88.75 104 ILE A C 1
ATOM 861 O O . ILE A 1 104 ? 19.328 2.225 -7.637 1 88.75 104 ILE A O 1
ATOM 865 N N . LEU A 1 105 ? 17.906 0.614 -6.922 1 92.38 105 LEU A N 1
ATOM 866 C CA . LEU A 1 105 ? 18.703 0.269 -5.746 1 92.38 105 LEU A CA 1
ATOM 867 C C . LEU A 1 105 ? 19.109 -1.199 -5.777 1 92.38 105 LEU A C 1
ATOM 869 O O . LEU A 1 105 ? 18.328 -2.057 -6.195 1 92.38 105 LEU A O 1
ATOM 873 N N . GLU A 1 106 ? 20.266 -1.444 -5.316 1 94.62 106 GLU A N 1
ATOM 874 C CA . GLU A 1 106 ? 20.734 -2.805 -5.082 1 94.62 106 GLU A CA 1
ATOM 875 C C . GLU A 1 106 ? 20.812 -3.115 -3.592 1 94.62 106 GLU A C 1
ATOM 877 O O . GLU A 1 106 ? 21.5 -2.424 -2.84 1 94.62 106 GLU A O 1
ATOM 882 N N . PHE A 1 107 ? 20.125 -4.121 -3.217 1 95.81 107 PHE A N 1
ATOM 883 C CA . PHE A 1 107 ? 20.078 -4.535 -1.821 1 95.81 107 PHE A CA 1
ATOM 884 C C . PHE A 1 107 ? 20.906 -5.797 -1.598 1 95.81 107 PHE A C 1
ATOM 886 O O . PHE A 1 107 ? 21.094 -6.586 -2.521 1 95.81 107 PHE A O 1
ATOM 893 N N . PRO A 1 108 ? 21.422 -5.926 -0.346 1 96.69 108 PRO A N 1
ATOM 894 C CA . PRO A 1 108 ? 21.953 -7.25 -0.026 1 96.69 108 PRO A CA 1
ATOM 895 C C . PRO A 1 108 ? 20.938 -8.367 -0.265 1 96.69 108 PRO A C 1
ATOM 897 O O . PRO A 1 108 ? 19.75 -8.195 0 1 96.69 108 PRO A O 1
ATOM 900 N N . HIS A 1 109 ? 21.406 -9.484 -0.71 1 97.5 109 HIS A N 1
ATOM 901 C CA . HIS A 1 109 ? 20.5 -10.531 -1.164 1 97.5 109 HIS A CA 1
ATOM 902 C C . HIS A 1 109 ? 19.938 -11.32 0.014 1 97.5 109 HIS A C 1
ATOM 904 O O . HIS A 1 109 ? 19 -12.102 -0.151 1 97.5 109 HIS A O 1
ATOM 910 N N . PHE A 1 110 ? 20.484 -11.156 1.143 1 97.25 110 PHE A N 1
ATOM 911 C CA . PHE A 1 110 ? 19.906 -11.891 2.258 1 97.25 110 PHE A CA 1
ATOM 912 C C . PHE A 1 110 ? 20.25 -11.227 3.584 1 97.25 110 PHE A C 1
ATOM 914 O O . PHE A 1 110 ? 21.125 -10.359 3.643 1 97.25 110 PHE A O 1
ATOM 921 N N . CYS A 1 111 ? 19.547 -11.547 4.602 1 96.81 111 CYS A N 1
ATOM 922 C CA . CYS A 1 111 ? 19.844 -11.211 5.988 1 96.81 111 CYS A CA 1
ATOM 923 C C . CYS A 1 111 ? 19.5 -12.375 6.914 1 96.81 111 CYS A C 1
ATOM 925 O O . CYS A 1 111 ? 18.688 -13.234 6.562 1 96.81 111 CYS A O 1
ATOM 927 N N . SER A 1 112 ? 20.172 -12.414 7.992 1 95.88 112 SER A N 1
ATOM 928 C CA . SER A 1 112 ? 19.875 -13.383 9.039 1 95.88 112 SER A CA 1
ATOM 929 C C . SER A 1 112 ? 18.953 -12.773 10.102 1 95.88 112 SER A C 1
ATOM 931 O O . SER A 1 112 ? 19.203 -11.672 10.586 1 95.88 112 SER A O 1
ATOM 933 N N . ILE A 1 113 ? 17.953 -13.516 10.383 1 94.31 113 ILE A N 1
ATOM 934 C CA . ILE A 1 113 ? 16.969 -13.023 11.336 1 94.31 113 ILE A CA 1
ATOM 935 C C . ILE A 1 113 ? 17.172 -13.688 12.695 1 94.31 113 ILE A C 1
ATOM 937 O O . ILE A 1 113 ? 17.172 -14.914 12.797 1 94.31 113 ILE A O 1
ATOM 941 N N . LYS A 1 114 ? 17.328 -12.883 13.719 1 90.62 114 LYS A N 1
ATOM 942 C CA . LYS A 1 114 ? 17.609 -13.391 15.055 1 90.62 114 LYS A CA 1
ATOM 943 C C . LYS A 1 114 ? 16.375 -14.07 15.648 1 90.62 114 LYS A C 1
ATOM 945 O O . LYS A 1 114 ? 16.484 -15.086 16.328 1 90.62 114 LYS A O 1
ATOM 950 N N . ARG A 1 115 ? 15.164 -13.539 15.344 1 93.12 115 ARG A N 1
ATOM 951 C CA . ARG A 1 115 ? 13.906 -14.102 15.828 1 93.12 115 ARG A CA 1
ATOM 952 C C . ARG A 1 115 ? 13.086 -14.672 14.672 1 93.12 115 ARG A C 1
ATOM 954 O O . ARG A 1 115 ? 12.148 -14.031 14.203 1 93.12 115 ARG A O 1
ATOM 961 N N . PRO A 1 116 ? 13.344 -15.938 14.375 1 94.94 116 PRO A N 1
ATOM 962 C CA . PRO A 1 116 ? 12.695 -16.516 13.195 1 94.94 116 PRO A CA 1
ATOM 963 C C . PRO A 1 116 ? 11.172 -16.562 13.328 1 94.94 116 PRO A C 1
ATOM 965 O O . PRO A 1 116 ? 10.461 -16.516 12.32 1 94.94 116 PRO A O 1
ATOM 968 N N . GLU A 1 117 ? 10.68 -16.625 14.578 1 95.75 117 GLU A N 1
ATOM 969 C CA . GLU A 1 117 ? 9.242 -16.734 14.812 1 95.75 117 GLU A CA 1
ATOM 970 C C . GLU A 1 117 ? 8.5 -15.523 14.242 1 95.75 117 GLU A C 1
ATOM 972 O O . GLU A 1 117 ? 7.348 -15.648 13.812 1 95.75 117 GLU A O 1
ATOM 977 N N . LEU A 1 118 ? 9.148 -14.414 14.25 1 94.25 118 LEU A N 1
ATOM 978 C CA . LEU A 1 118 ? 8.523 -13.203 13.734 1 94.25 118 LEU A CA 1
ATOM 979 C C . LEU A 1 118 ? 8.266 -13.32 12.234 1 94.25 118 LEU A C 1
ATOM 981 O O . LEU A 1 118 ? 7.172 -13.016 11.758 1 94.25 118 LEU A O 1
ATOM 985 N N . VAL A 1 119 ? 9.266 -13.789 11.484 1 97.25 119 VAL A N 1
ATOM 986 C CA . VAL A 1 119 ? 9.141 -13.922 10.039 1 97.25 119 VAL A CA 1
ATOM 987 C C . VAL A 1 119 ? 8.18 -15.062 9.703 1 97.25 119 VAL A C 1
ATOM 989 O O . VAL A 1 119 ? 7.391 -14.961 8.766 1 97.25 119 VAL A O 1
ATOM 992 N N . ASN A 1 120 ? 8.195 -16.125 10.531 1 97.94 120 ASN A N 1
ATOM 993 C CA . ASN A 1 120 ? 7.211 -17.188 10.375 1 97.94 120 ASN A CA 1
ATOM 994 C C . ASN A 1 120 ? 5.789 -16.641 10.484 1 97.94 120 ASN A C 1
ATOM 996 O O . ASN A 1 120 ? 4.934 -16.969 9.664 1 97.94 120 ASN A O 1
ATOM 1000 N N . ASP A 1 121 ? 5.621 -15.859 11.469 1 97.62 121 ASP A N 1
ATOM 1001 C CA . ASP A 1 121 ? 4.293 -15.305 11.719 1 97.62 121 ASP A CA 1
ATOM 1002 C C . ASP A 1 121 ? 3.848 -14.406 10.57 1 97.62 121 ASP A C 1
ATOM 1004 O O . ASP A 1 121 ? 2.688 -14.453 10.148 1 97.62 121 ASP A O 1
ATOM 1008 N N . ILE A 1 122 ? 4.746 -13.609 10.102 1 97.5 122 ILE A N 1
ATOM 1009 C CA . ILE A 1 122 ? 4.426 -12.695 9.008 1 97.5 122 ILE A CA 1
ATOM 1010 C C . ILE A 1 122 ? 4.043 -13.492 7.762 1 97.5 122 ILE A C 1
ATOM 1012 O O . ILE A 1 122 ? 3.002 -13.242 7.152 1 97.5 122 ILE A O 1
ATOM 1016 N N . PHE A 1 123 ? 4.816 -14.508 7.406 1 98.44 123 PHE A N 1
ATOM 1017 C CA . PHE A 1 123 ? 4.523 -15.312 6.23 1 98.44 123 PHE A CA 1
ATOM 1018 C C . PHE A 1 123 ? 3.205 -16.062 6.402 1 98.44 123 PHE A C 1
ATOM 1020 O O . PHE 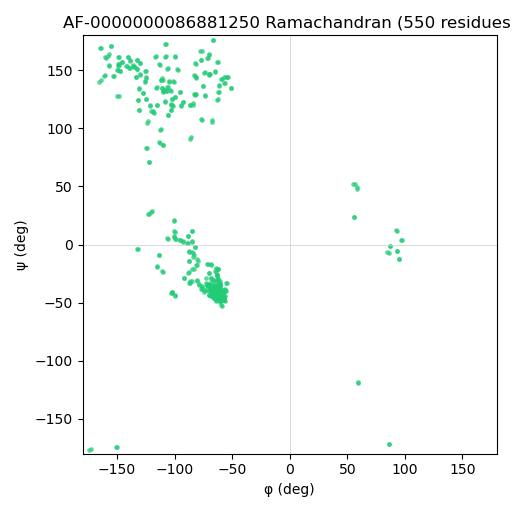A 1 123 ? 2.428 -16.188 5.453 1 98.44 123 PHE A O 1
ATOM 1027 N N . ASN A 1 124 ? 3.008 -16.578 7.586 1 98.06 124 ASN A N 1
ATOM 1028 C CA . ASN A 1 124 ? 1.739 -17.25 7.852 1 98.06 124 ASN A CA 1
ATOM 1029 C C . ASN A 1 124 ? 0.553 -16.312 7.637 1 98.06 124 ASN A C 1
ATOM 1031 O O . ASN A 1 124 ? -0.483 -16.734 7.117 1 98.06 124 ASN A O 1
ATOM 1035 N N . ASN A 1 125 ? 0.716 -15.109 8.055 1 97.31 125 ASN A N 1
ATOM 1036 C CA . ASN A 1 125 ? -0.348 -14.133 7.852 1 97.31 125 ASN A CA 1
ATOM 1037 C C . ASN A 1 125 ? -0.534 -13.812 6.371 1 97.31 125 ASN A C 1
ATOM 1039 O O . ASN A 1 125 ? -1.663 -13.664 5.898 1 97.31 125 ASN A O 1
ATOM 1043 N N . ILE A 1 126 ? 0.577 -13.672 5.625 1 98 126 ILE A N 1
ATOM 1044 C CA . ILE A 1 126 ? 0.466 -13.461 4.184 1 98 126 ILE A CA 1
ATOM 1045 C C . ILE A 1 126 ? -0.315 -14.609 3.551 1 98 126 ILE A C 1
ATOM 1047 O O . ILE A 1 126 ? -1.268 -14.383 2.801 1 98 126 ILE A O 1
ATOM 1051 N N . LEU A 1 127 ? 0.078 -15.844 3.916 1 96.19 127 LEU A N 1
ATOM 1052 C CA . LEU A 1 127 ? -0.562 -17.031 3.383 1 96.19 127 LEU A CA 1
ATOM 1053 C C . LEU A 1 127 ? -2.045 -17.062 3.738 1 96.19 127 LEU A C 1
ATOM 1055 O O . LEU A 1 127 ? -2.893 -17.281 2.869 1 96.19 127 LEU A O 1
ATOM 1059 N N . LEU A 1 128 ? -2.328 -16.844 4.957 1 96 128 LEU A N 1
ATOM 1060 C CA . LEU A 1 128 ? -3.693 -16.875 5.469 1 96 128 LEU A CA 1
ATOM 1061 C C . LEU A 1 128 ? -4.586 -15.906 4.711 1 96 128 LEU A C 1
ATOM 1063 O O . LEU A 1 128 ? -5.66 -16.281 4.23 1 96 128 LEU A O 1
ATOM 1067 N N . HIS A 1 129 ? -4.137 -14.711 4.547 1 95.88 129 HIS A N 1
ATOM 1068 C CA . HIS A 1 129 ? -4.957 -13.688 3.92 1 95.88 129 HIS A CA 1
ATOM 1069 C C . HIS A 1 129 ? -5.012 -13.875 2.406 1 95.88 129 HIS A C 1
ATOM 1071 O O . HIS A 1 129 ? -6.051 -13.641 1.785 1 95.88 129 HIS A O 1
ATOM 1077 N N . ALA A 1 130 ? -3.891 -14.273 1.832 1 92.38 130 ALA A N 1
ATOM 1078 C CA . ALA A 1 130 ? -3.85 -14.484 0.389 1 92.38 130 ALA A CA 1
ATOM 1079 C C . ALA A 1 130 ? -4.812 -15.602 -0.026 1 92.38 130 ALA A C 1
ATOM 1081 O O . ALA A 1 130 ? -5.363 -15.57 -1.129 1 92.38 130 ALA A O 1
ATOM 1082 N N . LYS A 1 131 ? -5 -16.484 0.812 1 88.5 131 LYS A N 1
ATOM 1083 C CA . LYS A 1 131 ? -5.828 -17.641 0.484 1 88.5 131 LYS A CA 1
ATOM 1084 C C . LYS A 1 131 ? -7.234 -17.484 1.061 1 88.5 131 LYS A C 1
ATOM 1086 O O . LYS A 1 131 ? -8.062 -18.391 0.927 1 88.5 131 LYS A O 1
ATOM 1091 N N . SER A 1 132 ? -7.328 -16.266 1.551 1 88.75 132 SER A N 1
ATOM 1092 C CA . SER A 1 132 ? -8.641 -16.078 2.162 1 88.75 132 SER A CA 1
ATOM 1093 C C . SER A 1 132 ? -9.688 -15.711 1.115 1 88.75 132 SER A C 1
ATOM 1095 O O . SER A 1 132 ? -9.352 -15.242 0.027 1 88.75 132 SER A O 1
ATOM 1097 N N . GLY A 1 133 ? -10.883 -16.094 1.197 1 86.56 133 GLY A N 1
ATOM 1098 C CA . GLY A 1 133 ? -11.984 -15.695 0.337 1 86.56 133 GLY A CA 1
ATOM 1099 C C . GLY A 1 133 ? -12.641 -14.391 0.767 1 86.56 133 GLY A C 1
ATOM 1100 O O . GLY A 1 133 ? -13.633 -13.969 0.175 1 86.56 133 GLY A O 1
ATOM 1101 N N . GLU A 1 134 ? -11.961 -13.695 1.692 1 91.81 134 GLU A N 1
ATOM 1102 C CA . GLU A 1 134 ? -12.547 -12.453 2.199 1 91.81 134 GLU A CA 1
ATOM 1103 C C . GLU A 1 134 ? -12.266 -11.289 1.257 1 91.81 134 GLU A C 1
ATOM 1105 O O . GLU A 1 134 ? -11.234 -11.266 0.584 1 91.81 134 GLU A O 1
ATOM 1110 N N . VAL A 1 135 ? -13.078 -10.25 1.282 1 92.5 135 VAL A N 1
ATOM 1111 C CA . VAL A 1 135 ? -12.961 -9.117 0.375 1 92.5 135 VAL A CA 1
ATOM 1112 C C . VAL A 1 135 ? -11.695 -8.328 0.691 1 92.5 135 VAL A C 1
ATOM 1114 O O . VAL A 1 135 ? -11.102 -7.703 -0.195 1 92.5 135 VAL A O 1
ATOM 1117 N N . TYR A 1 136 ? -11.211 -8.328 1.966 1 94.31 136 TYR A N 1
ATOM 1118 C CA . TYR A 1 136 ? -10.031 -7.578 2.375 1 94.31 136 TYR A CA 1
ATOM 1119 C C . TYR A 1 136 ? -8.789 -8.461 2.35 1 94.31 136 TYR A C 1
ATOM 1121 O O . TYR A 1 136 ? -7.711 -8.031 2.77 1 94.31 136 TYR A O 1
ATOM 1129 N N . GLY A 1 137 ? -8.898 -9.727 1.899 1 95.38 137 GLY A N 1
ATOM 1130 C CA . GLY A 1 137 ? -7.82 -10.688 1.984 1 95.38 137 GLY A CA 1
ATOM 1131 C C . GLY A 1 137 ? -6.566 -10.25 1.254 1 95.38 137 GLY A C 1
ATOM 1132 O O . GLY A 1 137 ? -5.484 -10.203 1.842 1 95.38 137 GLY A O 1
ATOM 1133 N N . HIS A 1 138 ? -6.723 -9.883 0.018 1 93.19 138 HIS A N 1
ATOM 1134 C CA . HIS A 1 138 ? -5.574 -9.492 -0.795 1 93.19 138 HIS A CA 1
ATOM 1135 C C . HIS A 1 138 ? -4.922 -8.227 -0.257 1 93.19 138 HIS A C 1
ATOM 1137 O O . HIS A 1 138 ? -3.693 -8.125 -0.213 1 93.19 138 HIS A O 1
ATOM 1143 N N . MET A 1 139 ? -5.715 -7.281 0.13 1 94.94 139 MET A N 1
ATOM 1144 C CA . MET A 1 139 ? -5.203 -6.047 0.712 1 94.94 139 MET A CA 1
ATOM 1145 C C . MET A 1 139 ? -4.371 -6.332 1.956 1 94.94 139 MET A C 1
ATOM 1147 O O . MET A 1 139 ? -3.277 -5.785 2.117 1 94.94 139 MET A O 1
ATOM 1151 N N . MET A 1 140 ? -4.855 -7.223 2.807 1 96.25 140 MET A N 1
ATOM 1152 C CA . MET A 1 140 ? -4.145 -7.59 4.027 1 96.25 140 MET A CA 1
ATOM 1153 C C . MET A 1 140 ? -2.857 -8.344 3.705 1 96.25 140 MET A C 1
ATOM 1155 O O . MET A 1 140 ? -1.83 -8.125 4.352 1 96.25 140 MET A O 1
ATOM 1159 N N . ALA A 1 141 ? -2.963 -9.219 2.744 1 97.12 141 ALA A N 1
ATOM 1160 C CA . ALA A 1 141 ? -1.762 -9.945 2.346 1 97.12 141 ALA A CA 1
ATOM 1161 C C . ALA A 1 141 ? -0.666 -8.984 1.89 1 97.12 141 ALA A C 1
ATOM 1163 O O . ALA A 1 141 ? 0.502 -9.156 2.246 1 97.12 141 ALA A O 1
ATOM 1164 N N . LYS A 1 142 ? -1.02 -8.008 1.155 1 96.5 142 LYS A N 1
ATOM 1165 C CA . LYS A 1 142 ? -0.068 -6.996 0.699 1 96.5 142 LYS A CA 1
ATOM 1166 C C . LYS A 1 142 ? 0.509 -6.215 1.875 1 96.5 142 LYS A C 1
ATOM 1168 O O . LYS A 1 142 ? 1.695 -5.879 1.883 1 96.5 142 LYS A O 1
ATOM 1173 N N . SER A 1 143 ? -0.36 -5.863 2.811 1 96.12 143 SER A N 1
ATOM 1174 C CA . SER A 1 143 ? 0.106 -5.176 4.012 1 96.12 143 SER A CA 1
ATOM 1175 C C . SER A 1 143 ? 1.148 -6.008 4.754 1 96.12 143 SER A C 1
ATOM 1177 O O . SER A 1 143 ? 2.168 -5.477 5.203 1 96.12 143 SER A O 1
ATOM 1179 N N . LYS A 1 144 ? 0.897 -7.289 4.855 1 97.56 144 LYS A N 1
ATOM 1180 C CA . LYS A 1 144 ? 1.834 -8.172 5.547 1 97.56 144 LYS A CA 1
ATOM 1181 C C . LYS A 1 144 ? 3.121 -8.344 4.746 1 97.56 144 LYS A C 1
ATOM 1183 O O . LYS A 1 144 ? 4.203 -8.477 5.324 1 97.56 144 LYS A O 1
ATOM 1188 N N . LEU A 1 145 ? 2.988 -8.344 3.43 1 98.25 145 LEU A N 1
ATOM 1189 C CA . LEU A 1 145 ? 4.188 -8.352 2.6 1 98.25 145 LEU A CA 1
ATOM 1190 C C . LEU A 1 145 ? 5.02 -7.098 2.834 1 98.25 145 LEU A C 1
ATOM 1192 O O . LEU A 1 145 ? 6.25 -7.172 2.926 1 98.25 145 LEU A O 1
ATOM 1196 N N . THR A 1 146 ? 4.395 -5.98 2.949 1 97.31 146 THR A N 1
ATOM 1197 C CA . THR A 1 146 ? 5.09 -4.734 3.25 1 97.31 146 THR A CA 1
ATOM 1198 C C . THR A 1 146 ? 5.801 -4.824 4.598 1 97.31 146 THR A C 1
ATOM 1200 O O . THR A 1 146 ? 6.922 -4.332 4.75 1 97.31 146 THR A O 1
ATOM 1203 N N . GLU A 1 147 ? 5.129 -5.406 5.523 1 96.19 147 GLU A N 1
ATOM 1204 C CA . GLU A 1 147 ? 5.746 -5.652 6.82 1 96.19 147 GLU A CA 1
ATOM 1205 C C . GLU A 1 147 ? 6.98 -6.539 6.684 1 96.19 147 GLU A C 1
ATOM 1207 O O . GLU A 1 147 ? 8.008 -6.289 7.32 1 96.19 147 GLU A O 1
ATOM 1212 N N . LEU A 1 148 ? 6.91 -7.562 5.852 1 97.88 148 LEU A N 1
ATOM 1213 C CA . LEU A 1 148 ? 8.039 -8.445 5.609 1 97.88 148 LEU A CA 1
ATOM 1214 C C . LEU A 1 148 ? 9.219 -7.672 5.02 1 97.88 148 LEU A C 1
ATOM 1216 O O . LEU A 1 148 ? 10.359 -7.836 5.469 1 97.88 148 LEU A O 1
ATOM 1220 N N . ILE A 1 149 ? 8.945 -6.84 4.055 1 97.56 149 ILE A N 1
ATOM 1221 C CA . ILE A 1 149 ? 9.969 -6.016 3.422 1 97.56 149 ILE A CA 1
ATOM 1222 C C . ILE A 1 149 ? 10.625 -5.113 4.465 1 97.56 149 ILE A C 1
ATOM 1224 O O . ILE A 1 149 ? 11.844 -4.957 4.477 1 97.56 149 ILE A O 1
ATOM 1228 N N . SER A 1 150 ? 9.883 -4.586 5.359 1 94.75 150 SER A N 1
ATOM 1229 C CA . SER A 1 150 ? 10.406 -3.736 6.418 1 94.75 150 SER A CA 1
ATOM 1230 C C . SER A 1 150 ? 11.344 -4.512 7.336 1 94.75 150 SER A C 1
ATOM 1232 O O . SER A 1 150 ? 12.414 -4.02 7.699 1 94.75 150 SER A O 1
ATOM 1234 N N . HIS A 1 151 ? 10.93 -5.691 7.676 1 94.12 151 HIS A N 1
ATOM 1235 C CA . HIS A 1 151 ? 11.766 -6.512 8.547 1 94.12 151 HIS A CA 1
ATOM 1236 C C . HIS A 1 151 ? 13.062 -6.906 7.852 1 94.12 151 HIS A C 1
ATOM 1238 O O . HIS A 1 151 ? 14.117 -6.965 8.484 1 94.12 151 HIS A O 1
ATOM 1244 N N . TYR A 1 152 ? 12.977 -7.184 6.539 1 96.69 152 TYR A N 1
ATOM 1245 C CA . TYR A 1 152 ? 14.18 -7.406 5.75 1 96.69 152 TYR A CA 1
ATOM 1246 C C . TYR A 1 152 ? 15.125 -6.211 5.844 1 96.69 152 TYR A C 1
ATOM 1248 O O . TYR A 1 152 ? 16.312 -6.367 6.148 1 96.69 152 TYR A O 1
ATOM 1256 N N . LEU A 1 153 ? 14.633 -5.031 5.746 1 94.44 153 LEU A N 1
ATOM 1257 C CA . LEU A 1 153 ? 15.422 -3.805 5.777 1 94.44 153 LEU A CA 1
ATOM 1258 C C . LEU A 1 153 ? 16 -3.564 7.164 1 94.44 153 LEU A C 1
ATOM 1260 O O . LEU A 1 153 ? 17.141 -3.109 7.297 1 94.44 153 LEU A O 1
ATOM 1264 N N . MET A 1 154 ? 15.211 -3.887 8.188 1 91.88 154 MET A N 1
ATOM 1265 C CA . MET A 1 154 ? 15.617 -3.672 9.57 1 91.88 154 MET A CA 1
ATOM 1266 C C . MET A 1 154 ? 16.844 -4.516 9.922 1 91.88 154 MET A C 1
ATOM 1268 O O . MET A 1 154 ? 17.594 -4.164 10.828 1 91.88 154 MET A O 1
ATOM 1272 N N . ASN A 1 155 ? 16.984 -5.594 9.219 1 93.75 155 ASN A N 1
ATOM 1273 C CA . ASN A 1 155 ? 18.062 -6.52 9.531 1 93.75 155 ASN A CA 1
ATOM 1274 C C . ASN A 1 155 ? 19.25 -6.332 8.594 1 93.75 155 ASN A C 1
ATOM 1276 O O . ASN A 1 155 ? 20.203 -7.102 8.641 1 93.75 155 ASN A O 1
ATOM 1280 N N . LEU A 1 156 ? 19.156 -5.336 7.75 1 93.44 156 LEU A N 1
ATOM 1281 C CA . LEU A 1 156 ? 20.266 -5.02 6.844 1 93.44 156 LEU A CA 1
ATOM 1282 C C . LEU A 1 156 ? 21.125 -3.889 7.402 1 93.44 156 LEU A C 1
ATOM 1284 O O . LEU A 1 156 ? 20.641 -3.092 8.219 1 93.44 156 LEU A O 1
ATOM 1288 N N . ASP A 1 157 ? 22.406 -3.971 7 1 91.44 157 ASP A N 1
ATOM 1289 C CA . ASP A 1 157 ? 23.188 -2.742 7.043 1 91.44 157 ASP A CA 1
ATOM 1290 C C . ASP A 1 157 ? 22.844 -1.83 5.867 1 91.44 157 ASP A C 1
ATOM 1292 O O . ASP A 1 157 ? 23.25 -2.1 4.73 1 91.44 157 ASP A O 1
ATOM 1296 N N . LEU A 1 158 ? 22.188 -0.814 6.156 1 88.62 158 LEU A N 1
ATOM 1297 C CA . LEU A 1 158 ? 21.656 0.054 5.113 1 88.62 158 LEU A CA 1
ATOM 1298 C C . LEU A 1 158 ? 22.781 0.66 4.281 1 88.62 158 LEU A C 1
ATOM 1300 O O . LEU A 1 158 ? 22.562 1.094 3.148 1 88.62 158 LEU A O 1
ATOM 1304 N N . GLN A 1 159 ? 23.922 0.669 4.859 1 88.81 159 GLN A N 1
ATOM 1305 C CA . GLN A 1 159 ? 25.078 1.204 4.133 1 88.81 159 GLN A CA 1
ATOM 1306 C C . GLN A 1 159 ? 25.453 0.3 2.963 1 88.81 159 GLN A C 1
ATOM 1308 O O . GLN A 1 159 ? 26.188 0.713 2.066 1 88.81 159 GLN A O 1
ATOM 1313 N N . GLN A 1 160 ? 24.969 -0.925 2.998 1 91.62 160 GLN A N 1
ATOM 1314 C CA . GLN A 1 160 ? 25.297 -1.877 1.943 1 91.62 160 GLN A CA 1
ATOM 1315 C C . GLN A 1 160 ? 24.375 -1.711 0.74 1 91.62 160 GLN A C 1
ATOM 1317 O O . GLN A 1 160 ? 24.594 -2.326 -0.306 1 91.62 160 GLN A O 1
ATOM 1322 N N . ILE A 1 161 ? 23.375 -0.875 0.894 1 92.25 161 ILE A N 1
ATOM 1323 C CA . ILE A 1 161 ? 22.5 -0.584 -0.242 1 92.25 161 ILE A CA 1
ATOM 1324 C C . ILE A 1 161 ? 23.234 0.312 -1.236 1 92.25 161 ILE A C 1
ATOM 1326 O O . ILE A 1 161 ? 23.812 1.333 -0.853 1 92.25 161 ILE A O 1
ATOM 1330 N N . THR A 1 162 ? 23.219 -0.13 -2.467 1 90.62 162 THR A N 1
ATOM 1331 C CA . THR A 1 162 ? 23.922 0.62 -3.506 1 90.62 162 THR A CA 1
ATOM 1332 C C . THR A 1 162 ? 22.922 1.243 -4.484 1 90.62 162 THR A C 1
ATOM 1334 O O . THR A 1 162 ? 21.938 0.611 -4.859 1 90.62 162 THR A O 1
ATOM 1337 N N . TYR A 1 163 ? 23.25 2.393 -4.859 1 88.88 163 TYR A N 1
ATOM 1338 C CA . TYR A 1 163 ? 22.469 3.084 -5.875 1 88.88 163 TYR A CA 1
ATOM 1339 C C . TYR A 1 163 ? 23.031 2.826 -7.27 1 88.88 163 TYR A C 1
ATOM 1341 O O . TYR A 1 163 ? 24.234 3.008 -7.504 1 88.88 163 TYR A O 1
ATOM 1349 N N . LEU A 1 164 ? 22.25 2.312 -8.164 1 88.88 164 LEU A N 1
ATOM 1350 C CA . LEU A 1 164 ? 22.719 1.809 -9.453 1 88.88 164 LEU A CA 1
ATOM 1351 C C . LEU A 1 164 ? 22.922 2.951 -10.445 1 88.88 164 LEU A C 1
ATOM 1353 O O . LEU A 1 164 ? 23.75 2.846 -11.359 1 88.88 164 LEU A O 1
ATOM 1357 N N . ASN A 1 165 ? 22.219 3.994 -10.398 1 86 165 ASN A N 1
ATOM 1358 C CA . ASN A 1 165 ? 22.406 5.148 -11.266 1 86 165 ASN A CA 1
ATOM 1359 C C . ASN A 1 165 ? 22.953 6.348 -10.492 1 86 165 ASN A C 1
ATOM 1361 O O . ASN A 1 165 ? 22.203 7.246 -10.117 1 86 165 ASN A O 1
ATOM 1365 N N . MET A 1 166 ? 24.297 6.355 -10.383 1 85.12 166 MET A N 1
ATOM 1366 C CA . MET A 1 166 ? 24.953 7.328 -9.523 1 85.12 166 MET A CA 1
ATOM 1367 C C . MET A 1 166 ? 24.734 8.75 -10.023 1 85.12 166 MET A C 1
ATOM 1369 O O . MET A 1 166 ? 24.453 9.656 -9.234 1 85.12 166 MET A O 1
ATOM 1373 N N . PRO A 1 167 ? 24.797 8.891 -11.336 1 86.31 167 PRO A N 1
ATOM 1374 C CA . PRO A 1 167 ? 24.531 10.25 -11.805 1 86.31 167 PRO A CA 1
ATOM 1375 C C . PRO A 1 167 ? 23.156 10.766 -11.406 1 86.31 167 PRO A C 1
ATOM 1377 O O . PRO A 1 167 ? 23.016 11.922 -11 1 86.31 167 PRO A O 1
ATOM 1380 N N . VAL A 1 168 ? 22.25 9.875 -11.539 1 86.81 168 VAL A N 1
ATOM 1381 C CA . VAL A 1 168 ? 20.875 10.258 -11.172 1 86.81 168 VAL A CA 1
ATOM 1382 C C . VAL A 1 168 ? 20.797 10.508 -9.664 1 86.81 168 VAL A C 1
ATOM 1384 O O . VAL A 1 168 ? 20.172 11.477 -9.227 1 86.81 168 VAL A O 1
ATOM 1387 N N . ILE A 1 169 ? 21.516 9.742 -8.945 1 85.25 169 ILE A N 1
ATOM 1388 C CA . ILE A 1 169 ? 21.5 9.852 -7.488 1 85.25 169 ILE A CA 1
ATOM 1389 C C . ILE A 1 169 ? 22.188 11.148 -7.059 1 85.25 169 ILE A C 1
ATOM 1391 O O . ILE A 1 169 ? 21.703 11.844 -6.156 1 85.25 169 ILE A O 1
ATOM 1395 N N . GLU A 1 170 ? 23.234 11.406 -7.652 1 87.62 170 GLU A N 1
ATOM 1396 C CA . GLU A 1 170 ? 23.953 12.633 -7.336 1 87.62 170 GLU A CA 1
ATOM 1397 C C . GLU A 1 170 ? 23.109 13.867 -7.645 1 87.62 170 GLU A C 1
ATOM 1399 O O . GLU A 1 170 ? 23.062 14.805 -6.848 1 87.62 170 GLU A O 1
ATOM 1404 N N . LYS A 1 171 ? 22.484 13.766 -8.781 1 90.69 171 LYS A N 1
ATOM 1405 C CA . LYS A 1 171 ? 21.594 14.852 -9.164 1 90.69 171 LYS A CA 1
ATOM 1406 C C . LYS A 1 171 ? 20.469 15.016 -8.156 1 90.69 171 LYS A C 1
ATOM 1408 O O . LYS A 1 171 ? 20.172 16.125 -7.707 1 90.69 171 LYS A O 1
ATOM 1413 N N . MET A 1 172 ? 19.891 13.945 -7.812 1 91 172 MET A N 1
ATOM 1414 C CA . MET A 1 172 ? 18.766 13.984 -6.883 1 91 172 MET A CA 1
ATOM 1415 C C . MET A 1 172 ? 19.219 14.438 -5.496 1 91 172 MET A C 1
ATOM 1417 O O . MET A 1 172 ? 18.516 15.188 -4.82 1 91 172 MET A O 1
ATOM 1421 N N . SER A 1 173 ? 20.359 13.977 -5.125 1 88.25 173 SER A N 1
ATOM 1422 C CA . SER A 1 173 ? 20.891 14.391 -3.836 1 88.25 173 SER A CA 1
ATOM 1423 C C . SER A 1 173 ? 21.109 15.898 -3.787 1 88.25 173 SER A C 1
ATOM 1425 O O . SER A 1 173 ? 20.797 16.547 -2.787 1 88.25 173 SER A O 1
ATOM 1427 N N . ALA A 1 174 ? 21.641 16.391 -4.805 1 92.06 174 ALA A N 1
ATOM 1428 C CA . ALA A 1 174 ? 21.875 17.828 -4.883 1 92.06 174 ALA A CA 1
ATOM 1429 C C . ALA A 1 174 ? 20.562 18.609 -4.828 1 92.06 174 ALA A C 1
ATOM 1431 O O . ALA A 1 174 ? 20.469 19.641 -4.152 1 92.06 174 ALA A O 1
ATOM 1432 N N . ILE A 1 175 ? 19.609 18.109 -5.539 1 94.44 175 ILE A N 1
ATOM 1433 C CA . ILE A 1 175 ? 18.297 18.75 -5.602 1 94.44 175 ILE A CA 1
ATOM 1434 C C . ILE A 1 175 ? 17.656 18.734 -4.219 1 94.44 175 ILE A C 1
ATOM 1436 O O . ILE A 1 175 ? 17.172 19.766 -3.736 1 94.44 175 ILE A O 1
ATOM 1440 N N . LEU A 1 176 ? 17.672 17.609 -3.605 1 91.69 176 LEU A N 1
ATOM 1441 C CA . LEU A 1 176 ? 17.031 17.469 -2.299 1 91.69 176 LEU A CA 1
ATOM 1442 C C . LEU A 1 176 ? 17.766 18.297 -1.247 1 91.69 176 LEU A C 1
ATOM 1444 O O . LEU A 1 176 ? 17.141 18.906 -0.375 1 91.69 176 LEU A O 1
ATOM 1448 N N . ALA A 1 177 ? 19.078 18.312 -1.315 1 91.06 177 ALA A N 1
ATOM 1449 C CA . ALA A 1 177 ? 19.875 19.141 -0.408 1 91.06 177 ALA A CA 1
ATOM 1450 C C . ALA A 1 177 ? 19.531 20.609 -0.58 1 91.06 177 ALA A C 1
ATOM 1452 O O . ALA A 1 177 ? 19.453 21.359 0.402 1 91.06 177 ALA A O 1
ATOM 1453 N N . TYR A 1 178 ? 19.422 20.953 -1.784 1 94.69 178 TYR A N 1
ATOM 1454 C CA . TYR A 1 178 ? 19.062 22.344 -2.072 1 94.69 178 TYR A CA 1
ATOM 1455 C C . TYR A 1 178 ? 17.703 22.688 -1.483 1 94.69 178 TYR A C 1
ATOM 1457 O O . TYR A 1 178 ? 17.531 23.734 -0.859 1 94.69 178 TYR A O 1
ATOM 1465 N N . ILE A 1 179 ? 16.75 21.812 -1.692 1 93.94 179 ILE A N 1
ATOM 1466 C CA . ILE A 1 179 ? 15.406 22.031 -1.169 1 93.94 179 ILE A CA 1
ATOM 1467 C C . ILE A 1 179 ? 15.461 22.172 0.351 1 93.94 179 ILE A C 1
ATOM 1469 O O . ILE A 1 179 ? 14.883 23.109 0.916 1 93.94 179 ILE A O 1
ATOM 1473 N N . ASP A 1 180 ? 16.203 21.312 0.956 1 90.94 180 ASP A N 1
ATOM 1474 C CA . ASP A 1 180 ? 16.297 21.328 2.412 1 90.94 180 ASP A CA 1
ATOM 1475 C C . ASP A 1 180 ? 16.953 22.625 2.902 1 90.94 180 ASP A C 1
ATOM 1477 O O . ASP A 1 180 ? 16.484 23.234 3.859 1 90.94 180 ASP A O 1
ATOM 1481 N N . ALA A 1 181 ? 17.969 22.984 2.254 1 93.12 181 ALA A N 1
ATOM 1482 C CA . ALA A 1 181 ? 18.766 24.156 2.66 1 93.12 181 ALA A CA 1
ATOM 1483 C C . ALA A 1 181 ? 17.984 25.453 2.422 1 93.12 181 ALA A C 1
ATOM 1485 O O . ALA A 1 181 ? 18.219 26.453 3.1 1 93.12 181 ALA A O 1
ATOM 1486 N N . HIS A 1 182 ? 17.047 25.406 1.512 1 94.56 182 HIS A N 1
ATOM 1487 C CA . HIS A 1 182 ? 16.391 26.641 1.106 1 94.56 182 HIS A CA 1
ATOM 1488 C C . HIS A 1 182 ? 14.883 26.562 1.312 1 94.56 182 HIS A C 1
ATOM 1490 O O . HIS A 1 182 ? 14.117 27.188 0.582 1 94.56 182 HIS A O 1
ATOM 1496 N N . ILE A 1 183 ? 14.469 25.75 2.225 1 93.81 183 ILE A N 1
ATOM 1497 C CA . ILE A 1 183 ? 13.055 25.453 2.391 1 93.81 183 ILE A CA 1
ATOM 1498 C C . ILE A 1 183 ? 12.312 26.719 2.818 1 93.81 183 ILE A C 1
ATOM 1500 O O . ILE A 1 183 ? 11.102 26.844 2.604 1 93.81 183 ILE A O 1
ATOM 1504 N N . GLU A 1 184 ? 13.023 27.656 3.389 1 93.19 184 GLU A N 1
ATOM 1505 C CA . GLU A 1 184 ? 12.414 28.891 3.875 1 93.19 184 GLU A CA 1
ATOM 1506 C C . GLU A 1 184 ? 12.391 29.953 2.783 1 93.19 184 GLU A C 1
ATOM 1508 O O . GLU A 1 184 ? 11.898 31.062 3.006 1 93.19 184 GLU A O 1
ATOM 1513 N N . GLU A 1 185 ? 12.852 29.656 1.616 1 91.38 185 GLU A N 1
ATOM 1514 C CA . GLU A 1 185 ? 12.852 30.562 0.469 1 91.38 185 GLU A CA 1
ATOM 1515 C C . GLU A 1 185 ? 11.828 30.125 -0.574 1 91.38 185 GLU A C 1
ATOM 1517 O O . GLU A 1 185 ? 11.102 29.156 -0.375 1 91.38 185 GLU A O 1
ATOM 1522 N N . ASN A 1 186 ? 11.641 30.984 -1.599 1 89.94 186 ASN A N 1
ATOM 1523 C CA . ASN A 1 186 ? 10.766 30.641 -2.715 1 89.94 186 ASN A CA 1
ATOM 1524 C C . ASN A 1 186 ? 11.508 29.844 -3.781 1 89.94 186 ASN A C 1
ATOM 1526 O O . ASN A 1 186 ? 12.078 30.422 -4.711 1 89.94 186 ASN A O 1
ATOM 1530 N N . ILE A 1 187 ? 11.438 28.562 -3.645 1 93.75 187 ILE A N 1
ATOM 1531 C CA . ILE A 1 187 ? 12.094 27.656 -4.59 1 93.75 187 ILE A CA 1
ATOM 1532 C C . ILE A 1 187 ? 11.203 27.469 -5.82 1 93.75 187 ILE A C 1
ATOM 1534 O O . ILE A 1 187 ? 10.016 27.188 -5.695 1 93.75 187 ILE A O 1
ATOM 1538 N N . THR A 1 188 ? 11.742 27.641 -7.016 1 93.88 188 THR A N 1
ATOM 1539 C CA . THR A 1 188 ? 10.992 27.438 -8.25 1 93.88 188 THR A CA 1
ATOM 1540 C C . THR A 1 188 ? 11.453 26.172 -8.969 1 93.88 188 THR A C 1
ATOM 1542 O O . THR A 1 188 ? 12.539 25.656 -8.68 1 93.88 188 THR A O 1
ATOM 1545 N N . VAL A 1 189 ? 10.594 25.734 -9.844 1 95.56 189 VAL A N 1
ATOM 1546 C CA . VAL A 1 189 ? 10.953 24.578 -10.68 1 95.56 189 VAL A CA 1
ATOM 1547 C C . VAL A 1 189 ? 12.18 24.922 -11.516 1 95.56 189 VAL A C 1
ATOM 1549 O O . VAL A 1 189 ? 13.031 24.062 -11.758 1 95.56 189 VAL A O 1
ATOM 1552 N N . GLN A 1 190 ? 12.25 26.141 -11.891 1 95.25 190 GLN A N 1
ATOM 1553 C CA . GLN A 1 190 ? 13.375 26.594 -12.695 1 95.25 190 GLN A CA 1
ATOM 1554 C C . GLN A 1 190 ? 14.688 26.484 -11.922 1 95.25 190 GLN A C 1
ATOM 1556 O O . GLN A 1 190 ? 15.703 26.047 -12.477 1 95.25 190 GLN A O 1
ATOM 1561 N N . ASP A 1 191 ? 14.641 26.859 -10.672 1 95.31 191 ASP A N 1
ATOM 1562 C CA . ASP A 1 191 ? 15.82 26.734 -9.812 1 95.31 191 ASP A CA 1
ATOM 1563 C C . ASP A 1 191 ? 16.312 25.297 -9.758 1 95.31 191 ASP A C 1
ATOM 1565 O O . ASP A 1 191 ? 17.5 25.031 -9.922 1 95.31 191 ASP A O 1
ATOM 1569 N N . LEU A 1 192 ? 15.383 24.406 -9.57 1 96.5 192 LEU A N 1
ATOM 1570 C CA . LEU A 1 192 ? 15.711 23 -9.422 1 96.5 192 LEU A CA 1
ATOM 1571 C C . LEU A 1 192 ? 16.172 22.406 -10.75 1 96.5 192 LEU A C 1
ATOM 1573 O O . LEU A 1 192 ? 17.094 21.594 -10.781 1 96.5 192 LEU A O 1
ATOM 1577 N N . ALA A 1 193 ? 15.492 22.812 -11.82 1 96.75 193 ALA A N 1
ATOM 1578 C CA . ALA A 1 193 ? 15.859 22.344 -13.148 1 96.75 193 ALA A CA 1
ATOM 1579 C C . ALA A 1 193 ? 17.297 22.734 -13.492 1 96.75 193 ALA A C 1
ATOM 1581 O O . ALA A 1 193 ? 18.031 21.953 -14.109 1 96.75 193 ALA A O 1
ATOM 1582 N N . ARG A 1 194 ? 17.688 23.891 -13.109 1 95.56 194 ARG A N 1
ATOM 1583 C CA . ARG A 1 194 ? 19.047 24.359 -13.344 1 95.56 194 ARG A CA 1
ATOM 1584 C C . ARG A 1 194 ? 20.062 23.484 -12.625 1 95.56 194 ARG A C 1
ATOM 1586 O O . ARG A 1 194 ? 21.109 23.156 -13.188 1 95.56 194 ARG A O 1
ATOM 1593 N N . ILE A 1 195 ? 19.719 23.109 -11.445 1 94.56 195 ILE A N 1
ATOM 1594 C CA . ILE A 1 195 ? 20.609 22.25 -10.664 1 94.56 195 ILE A CA 1
ATOM 1595 C C . ILE A 1 195 ? 20.781 20.906 -11.367 1 94.56 195 ILE A C 1
ATOM 1597 O O . ILE A 1 195 ? 21.875 20.328 -11.375 1 94.56 195 ILE A O 1
ATOM 1601 N N . ALA A 1 196 ? 19.734 20.438 -11.984 1 93.62 196 ALA A N 1
ATOM 1602 C CA . ALA A 1 196 ? 19.734 19.141 -12.648 1 93.62 196 ALA A CA 1
ATOM 1603 C C . ALA A 1 196 ? 20.234 19.266 -14.094 1 93.62 196 ALA A C 1
ATOM 1605 O O . ALA A 1 196 ? 20.391 18.25 -14.781 1 93.62 196 ALA A O 1
ATOM 1606 N N . TYR A 1 197 ? 20.438 20.438 -14.523 1 94.94 197 TYR A N 1
ATOM 1607 C CA . TYR A 1 197 ? 20.828 20.719 -15.906 1 94.94 197 TYR A CA 1
ATOM 1608 C C . TYR A 1 197 ? 19.781 20.188 -16.875 1 94.94 197 TYR A C 1
ATOM 1610 O O . TYR A 1 197 ? 20.125 19.5 -17.859 1 94.94 197 TYR A O 1
ATOM 1618 N N . MET A 1 198 ? 18.562 20.516 -16.594 1 95.31 198 MET A N 1
ATOM 1619 C CA . MET A 1 198 ? 17.438 20.062 -17.406 1 95.31 198 MET A CA 1
ATOM 1620 C C . MET A 1 198 ? 16.5 21.219 -17.719 1 95.31 198 MET A C 1
ATOM 1622 O O . MET A 1 198 ? 16.484 22.234 -17.016 1 95.31 198 MET A O 1
ATOM 1626 N N . HIS A 1 199 ? 15.742 21 -18.781 1 96.25 199 HIS A N 1
ATOM 1627 C CA . HIS A 1 199 ? 14.594 21.875 -19 1 96.25 199 HIS A CA 1
ATOM 1628 C C . HIS A 1 199 ? 13.508 21.625 -17.953 1 96.25 199 HIS A C 1
ATOM 1630 O O . HIS A 1 199 ? 13.281 20.484 -17.547 1 96.25 199 HIS A O 1
ATOM 1636 N N . PRO A 1 200 ? 12.781 22.656 -17.578 1 95.5 200 PRO A N 1
ATOM 1637 C CA . PRO A 1 200 ? 11.797 22.531 -16.5 1 95.5 200 PRO A CA 1
ATOM 1638 C C . PRO A 1 200 ? 10.766 21.438 -16.766 1 95.5 200 PRO A C 1
ATOM 1640 O O . PRO A 1 200 ? 10.445 20.672 -15.859 1 95.5 200 PRO A O 1
ATOM 1643 N N . ASN A 1 201 ? 10.352 21.312 -17.969 1 94.56 201 ASN A N 1
ATOM 1644 C CA . ASN A 1 201 ? 9.344 20.312 -18.281 1 94.56 201 ASN A CA 1
ATOM 1645 C C . ASN A 1 201 ? 9.883 18.891 -18.109 1 94.56 201 ASN A C 1
ATOM 1647 O O . ASN A 1 201 ? 9.18 18.016 -17.625 1 94.56 201 ASN A O 1
ATOM 1651 N N . TYR A 1 202 ? 11.07 18.734 -18.516 1 94.38 202 TYR A N 1
ATOM 1652 C CA . TYR A 1 202 ? 11.711 17.438 -18.359 1 94.38 202 TYR A CA 1
ATOM 1653 C C . TYR A 1 202 ? 12.031 17.156 -16.891 1 94.38 202 TYR A C 1
ATOM 1655 O O . TYR A 1 202 ? 11.875 16.016 -16.438 1 94.38 202 TYR A O 1
ATOM 1663 N N . PHE A 1 203 ? 12.383 18.188 -16.219 1 95.94 203 PHE A N 1
ATOM 1664 C CA . PHE A 1 203 ? 12.727 18.062 -14.812 1 95.94 203 PHE A CA 1
ATOM 1665 C C . PHE A 1 203 ? 11.523 17.578 -14.008 1 95.94 203 PHE A C 1
ATOM 1667 O O . PHE A 1 203 ? 11.656 16.703 -13.148 1 95.94 203 PHE A O 1
ATOM 1674 N N . ILE A 1 204 ? 10.383 18.094 -14.258 1 95.38 204 ILE A N 1
ATOM 1675 C CA . ILE A 1 204 ? 9.18 17.734 -13.516 1 95.38 204 ILE A CA 1
ATOM 1676 C C . ILE A 1 204 ? 8.914 16.234 -13.664 1 95.38 204 ILE A C 1
ATOM 1678 O O . ILE A 1 204 ? 8.656 15.547 -12.672 1 95.38 204 ILE A O 1
ATOM 1682 N N . ARG A 1 205 ? 9.039 15.727 -14.844 1 91.62 205 ARG A N 1
ATOM 1683 C CA . ARG A 1 205 ? 8.812 14.305 -15.109 1 91.62 205 ARG A CA 1
ATOM 1684 C C . ARG A 1 205 ? 9.875 13.453 -14.422 1 91.62 205 ARG A C 1
ATOM 1686 O O . ARG A 1 205 ? 9.562 12.422 -13.82 1 91.62 205 ARG A O 1
ATOM 1693 N N . PHE A 1 206 ? 11.086 13.93 -14.562 1 90.69 206 PHE A N 1
ATOM 1694 C CA . PHE A 1 206 ? 12.219 13.242 -13.953 1 90.69 206 PHE A CA 1
ATOM 1695 C C . PHE A 1 206 ? 12.039 13.133 -12.445 1 90.69 206 PHE A C 1
ATOM 1697 O O . PHE A 1 206 ? 12.188 12.055 -11.875 1 90.69 206 PHE A O 1
ATOM 1704 N N . PHE A 1 207 ? 11.68 14.273 -11.859 1 92.75 207 PHE A N 1
ATOM 1705 C CA . PHE A 1 207 ? 11.492 14.32 -10.414 1 92.75 207 PHE A CA 1
ATOM 1706 C C . PHE A 1 207 ? 10.359 13.398 -9.984 1 92.75 207 PHE A C 1
ATOM 1708 O O . PHE A 1 207 ? 10.508 12.625 -9.031 1 92.75 207 PHE A O 1
ATOM 1715 N N . LYS A 1 208 ? 9.312 13.422 -10.648 1 89.56 208 LYS A N 1
ATOM 1716 C CA . LYS A 1 208 ? 8.164 12.594 -10.312 1 89.56 208 LYS A CA 1
ATOM 1717 C C . LYS A 1 208 ? 8.508 11.109 -10.43 1 89.56 208 LYS A C 1
ATOM 1719 O O . LYS A 1 208 ? 8.086 10.305 -9.594 1 89.56 208 LYS A O 1
ATOM 1724 N N . GLN A 1 209 ? 9.25 10.828 -11.375 1 84 209 GLN A N 1
ATOM 1725 C CA . GLN A 1 209 ? 9.664 9.445 -11.57 1 84 209 GLN A CA 1
ATOM 1726 C C . GLN A 1 209 ? 10.539 8.961 -10.414 1 84 209 GLN A C 1
ATOM 1728 O O . GLN A 1 209 ? 10.438 7.812 -9.984 1 84 209 GLN A O 1
ATOM 1733 N N . GLN A 1 210 ? 11.336 9.875 -9.898 1 84.06 210 GLN A N 1
ATOM 1734 C CA . GLN A 1 210 ? 12.305 9.508 -8.875 1 84.06 210 GLN A CA 1
ATOM 1735 C C . GLN A 1 210 ? 11.688 9.562 -7.484 1 84.06 210 GLN A C 1
ATOM 1737 O O . GLN A 1 210 ? 12.062 8.797 -6.594 1 84.06 210 GLN A O 1
ATOM 1742 N N . ILE A 1 211 ? 10.773 10.492 -7.332 1 84.38 211 ILE A N 1
ATOM 1743 C CA . ILE A 1 211 ? 10.289 10.773 -5.988 1 84.38 211 ILE A CA 1
ATOM 1744 C C . ILE A 1 211 ? 8.844 10.305 -5.852 1 84.38 211 ILE A C 1
ATOM 1746 O O . ILE A 1 211 ? 8.359 10.07 -4.742 1 84.38 211 ILE A O 1
ATOM 1750 N N . GLY A 1 212 ? 8.195 10.211 -6.961 1 78.38 212 GLY A N 1
ATOM 1751 C CA . GLY A 1 212 ? 6.816 9.742 -6.949 1 78.38 212 GLY A CA 1
ATOM 1752 C C . GLY A 1 212 ? 5.809 10.875 -6.922 1 78.38 212 GLY A C 1
ATOM 1753 O O . GLY A 1 212 ? 4.609 10.648 -7.102 1 78.38 212 GLY A O 1
ATOM 1754 N N . THR A 1 213 ? 6.262 12.094 -6.652 1 83.75 213 THR A N 1
ATOM 1755 C CA . THR A 1 213 ? 5.391 13.258 -6.645 1 83.75 213 THR A CA 1
ATOM 1756 C C . THR A 1 213 ? 6.059 14.438 -7.359 1 83.75 213 THR A C 1
ATOM 1758 O O . THR A 1 213 ? 7.285 14.508 -7.426 1 83.75 213 THR A O 1
ATOM 1761 N N . PRO A 1 214 ? 5.293 15.344 -7.902 1 90.81 214 PRO A N 1
ATOM 1762 C CA . PRO A 1 214 ? 5.891 16.516 -8.539 1 90.81 214 PRO A CA 1
ATOM 1763 C C . PRO A 1 214 ? 6.688 17.375 -7.566 1 90.81 214 PRO A C 1
ATOM 1765 O O . PRO A 1 214 ? 6.395 17.391 -6.371 1 90.81 214 PRO A O 1
ATOM 1768 N N . PRO A 1 215 ? 7.641 18.156 -8.117 1 93.81 215 PRO A N 1
ATOM 1769 C CA . PRO A 1 215 ? 8.539 18.938 -7.262 1 93.81 215 PRO A CA 1
ATOM 1770 C C . PRO A 1 215 ? 7.793 19.922 -6.359 1 93.81 215 PRO A C 1
ATOM 1772 O O . PRO A 1 215 ? 8.102 20.031 -5.172 1 93.81 215 PRO A O 1
ATOM 1775 N N . ILE A 1 216 ? 6.812 20.547 -6.887 1 91.44 216 ILE A N 1
ATOM 1776 C CA . ILE A 1 216 ? 6.113 21.578 -6.129 1 91.44 216 ILE A CA 1
ATOM 1777 C C . ILE A 1 216 ? 5.344 20.938 -4.973 1 91.44 216 ILE A C 1
ATOM 1779 O O . ILE A 1 216 ? 5.301 21.5 -3.873 1 91.44 216 ILE A O 1
ATOM 1783 N N . HIS A 1 217 ? 4.789 19.844 -5.254 1 89.19 217 HIS A N 1
ATOM 1784 C CA . HIS A 1 217 ? 4.078 19.125 -4.203 1 89.19 217 HIS A CA 1
ATOM 1785 C C . HIS A 1 217 ? 5.035 18.656 -3.111 1 89.19 217 HIS A C 1
ATOM 1787 O O . HIS A 1 217 ? 4.719 18.734 -1.923 1 89.19 217 HIS A O 1
ATOM 1793 N N . TYR A 1 218 ? 6.168 18.219 -3.549 1 91.06 218 TYR A N 1
ATOM 1794 C CA . TYR A 1 218 ? 7.18 17.781 -2.592 1 91.06 218 TYR A CA 1
ATOM 1795 C C . TYR A 1 218 ? 7.625 18.938 -1.702 1 91.06 218 TYR A C 1
ATOM 1797 O O . TYR A 1 218 ? 7.684 18.797 -0.479 1 91.06 218 TYR A O 1
ATOM 1805 N N . ILE A 1 219 ? 7.891 20.031 -2.295 1 93.5 219 ILE A N 1
ATOM 1806 C CA . ILE A 1 219 ? 8.352 21.219 -1.583 1 93.5 219 ILE A CA 1
ATOM 1807 C C . ILE A 1 219 ? 7.281 21.672 -0.592 1 93.5 219 ILE A C 1
ATOM 1809 O O . ILE A 1 219 ? 7.59 22 0.556 1 93.5 219 ILE A O 1
ATOM 1813 N N . THR A 1 220 ? 6.105 21.656 -1.063 1 90.81 220 THR A N 1
ATOM 1814 C CA . THR A 1 220 ? 5 22.047 -0.201 1 90.81 220 THR A CA 1
ATOM 1815 C C . THR A 1 220 ? 4.906 21.141 1.018 1 90.81 220 THR A C 1
ATOM 1817 O O . THR A 1 220 ? 4.723 21.609 2.141 1 90.81 220 THR A O 1
ATOM 1820 N N . GLY A 1 221 ? 5.047 19.906 0.77 1 89.75 221 GLY A N 1
ATOM 1821 C CA . GLY A 1 221 ? 5.055 18.953 1.878 1 89.75 221 GLY A CA 1
ATOM 1822 C C . GLY A 1 221 ? 6.172 19.219 2.873 1 89.75 221 GLY A C 1
ATOM 1823 O O . GLY A 1 221 ? 5.949 19.188 4.086 1 89.75 221 GLY A O 1
ATOM 1824 N N . LYS A 1 222 ? 7.297 19.484 2.377 1 91.62 222 LYS A N 1
ATOM 1825 C CA . LYS A 1 222 ? 8.445 19.781 3.225 1 91.62 222 LYS A CA 1
ATOM 1826 C C . LYS A 1 222 ? 8.227 21.047 4.027 1 91.62 222 LYS A C 1
ATOM 1828 O O . LYS A 1 222 ? 8.625 21.141 5.191 1 91.62 222 LYS A O 1
ATOM 1833 N N . LYS A 1 223 ? 7.629 22.016 3.369 1 93.81 223 LYS A N 1
ATOM 1834 C CA . LYS A 1 223 ? 7.332 23.25 4.074 1 93.81 223 LYS A CA 1
ATOM 1835 C C . LYS A 1 223 ? 6.34 23.016 5.207 1 93.81 223 LYS A C 1
ATOM 1837 O O . LYS A 1 223 ? 6.488 23.578 6.297 1 93.81 223 LYS A O 1
ATOM 1842 N N . VAL A 1 224 ? 5.438 22.234 4.918 1 92.19 224 VAL A N 1
ATOM 1843 C CA . VAL A 1 224 ? 4.449 21.922 5.945 1 92.19 224 VAL A CA 1
ATOM 1844 C C . VAL A 1 224 ? 5.117 21.203 7.102 1 92.19 224 VAL A C 1
ATOM 1846 O O . VAL A 1 224 ? 4.84 21.484 8.273 1 92.19 224 VAL A O 1
ATOM 1849 N N . ASP A 1 225 ? 6 20.328 6.793 1 89.44 225 ASP A N 1
ATOM 1850 C CA . ASP A 1 225 ? 6.738 19.609 7.836 1 89.44 225 ASP A CA 1
ATOM 1851 C C . ASP A 1 225 ? 7.551 20.578 8.688 1 89.44 225 ASP A C 1
ATOM 1853 O O . ASP A 1 225 ? 7.586 20.453 9.914 1 89.44 225 ASP A O 1
ATOM 1857 N N . LYS A 1 226 ? 8.148 21.422 8.055 1 92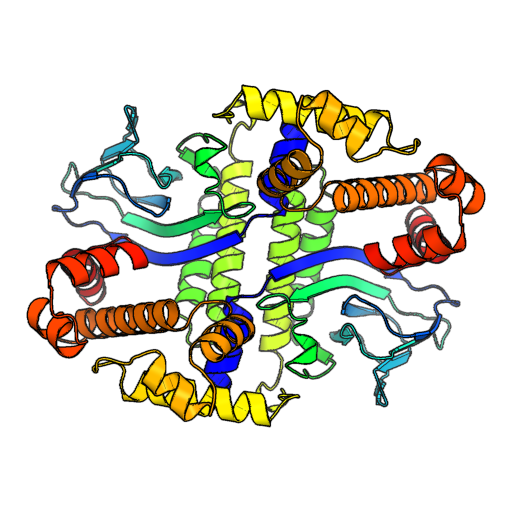.88 226 LYS A N 1
ATOM 1858 C CA . LYS A 1 226 ? 8.914 22.438 8.781 1 92.88 226 LYS A CA 1
ATOM 1859 C C . LYS A 1 226 ? 8 23.312 9.633 1 92.88 226 LYS A C 1
ATOM 1861 O O . LYS A 1 226 ? 8.367 23.703 10.75 1 92.88 226 LYS A O 1
ATOM 1866 N N . ALA A 1 227 ? 6.91 23.625 9.07 1 94.5 227 ALA A N 1
ATOM 1867 C CA . ALA A 1 227 ? 5.934 24.391 9.836 1 94.5 227 ALA A CA 1
ATOM 1868 C C . ALA A 1 227 ? 5.523 23.656 11.109 1 94.5 227 ALA A C 1
ATOM 1870 O O . ALA A 1 227 ? 5.449 24.25 12.18 1 94.5 227 ALA A O 1
ATOM 1871 N N . LYS A 1 228 ? 5.309 22.406 10.961 1 89.94 228 LYS A N 1
ATOM 1872 C CA . LYS A 1 228 ? 4.965 21.594 12.117 1 89.94 228 LYS A CA 1
ATOM 1873 C C . LYS A 1 228 ? 6.051 21.672 13.188 1 89.94 228 LYS A C 1
ATOM 1875 O O . LYS A 1 228 ? 5.75 21.828 14.375 1 89.94 228 LYS A O 1
ATOM 1880 N N . GLU A 1 229 ? 7.223 21.547 12.75 1 90.31 229 GLU A N 1
ATOM 1881 C CA . GLU A 1 229 ? 8.367 21.625 13.656 1 90.31 229 GLU A CA 1
ATOM 1882 C C . GLU A 1 229 ? 8.406 22.969 14.375 1 90.31 229 GLU A C 1
ATOM 1884 O O . GLU A 1 229 ? 8.57 23.031 15.594 1 90.31 229 GLU A O 1
ATOM 1889 N N . LEU A 1 230 ? 8.203 23.969 13.625 1 93.62 230 LEU A N 1
ATOM 1890 C CA . LEU A 1 230 ? 8.273 25.312 14.18 1 93.62 230 LEU A CA 1
ATOM 1891 C C . LEU A 1 230 ? 7.109 25.562 15.141 1 93.62 230 LEU A C 1
ATOM 1893 O O . LEU A 1 230 ? 7.285 26.203 16.188 1 93.62 230 LEU A O 1
ATOM 1897 N N . LEU A 1 231 ? 5.992 25.062 14.758 1 93 231 LEU A N 1
ATOM 1898 C CA . LEU A 1 231 ? 4.809 25.234 15.586 1 93 231 LEU A CA 1
ATOM 1899 C C . LEU A 1 231 ? 4.973 24.516 16.922 1 93 231 LEU A C 1
ATOM 1901 O O . LEU A 1 231 ? 4.453 24.969 17.953 1 93 231 LEU A O 1
ATOM 1905 N N . THR A 1 232 ? 5.727 23.438 16.859 1 87.38 232 THR A N 1
ATOM 1906 C CA . THR A 1 232 ? 5.898 22.609 18.047 1 87.38 232 THR A CA 1
ATOM 1907 C C . THR A 1 232 ? 7.047 23.125 18.906 1 87.38 232 THR A C 1
ATOM 1909 O O . THR A 1 232 ? 6.965 23.109 20.141 1 87.38 232 THR A O 1
ATOM 1912 N N . CYS A 1 233 ? 8.055 23.703 18.359 1 90.5 233 CYS A N 1
ATOM 1913 C CA . CYS A 1 233 ? 9.305 23.906 19.078 1 90.5 233 CYS A CA 1
ATOM 1914 C C . CYS A 1 233 ? 9.562 25.375 19.312 1 90.5 233 CYS A C 1
ATOM 1916 O O . CYS A 1 233 ? 10.516 25.734 20.016 1 90.5 233 CYS A O 1
ATOM 1918 N N . THR A 1 234 ? 8.766 26.25 18.703 1 92.12 234 THR A N 1
ATOM 1919 C CA . THR A 1 234 ? 9.023 27.672 18.859 1 92.12 234 THR A CA 1
ATOM 1920 C C . THR A 1 234 ? 7.758 28.406 19.266 1 92.12 234 THR A C 1
ATOM 1922 O O . THR A 1 234 ? 6.645 27.953 19 1 92.12 234 THR A O 1
ATOM 1925 N N . PRO A 1 235 ? 7.949 29.5 19.859 1 92.25 235 PRO A N 1
ATOM 1926 C CA . PRO A 1 235 ? 6.793 30.328 20.203 1 92.25 235 PRO A CA 1
ATOM 1927 C C . PRO A 1 235 ? 6.398 31.297 19.078 1 92.25 235 PRO A C 1
ATOM 1929 O O . PRO A 1 235 ? 5.543 32.156 19.266 1 92.25 235 PRO A O 1
ATOM 1932 N N . SER A 1 236 ? 6.98 31.219 17.938 1 94.25 236 SER A N 1
ATOM 1933 C CA . SER A 1 236 ? 6.695 32.125 16.828 1 94.25 236 SER A CA 1
ATOM 1934 C C . SER A 1 236 ? 5.215 32.094 16.453 1 94.25 236 SER A C 1
ATOM 1936 O O . SER A 1 236 ? 4.582 31.047 16.5 1 94.25 236 SER A O 1
ATOM 1938 N N . THR A 1 237 ? 4.75 33.25 16.078 1 94.88 237 THR A N 1
ATOM 1939 C CA . THR A 1 237 ? 3.354 33.312 15.656 1 94.88 237 THR A CA 1
ATOM 1940 C C . THR A 1 237 ? 3.158 32.594 14.328 1 94.88 237 THR A C 1
ATOM 1942 O O . THR A 1 237 ? 4.125 32.344 13.602 1 94.88 237 THR A O 1
ATOM 1945 N N . ILE A 1 238 ? 1.906 32.281 14.008 1 95.38 238 ILE A N 1
ATOM 1946 C CA . ILE A 1 238 ? 1.569 31.594 12.758 1 95.38 238 ILE A CA 1
ATOM 1947 C C . ILE A 1 238 ? 2.004 32.469 11.57 1 95.38 238 ILE A C 1
ATOM 1949 O O . ILE A 1 238 ? 2.527 31.938 10.578 1 95.38 238 ILE A O 1
ATOM 1953 N N . THR A 1 239 ? 1.795 33.719 11.75 1 95.06 239 THR A N 1
ATOM 1954 C CA . THR A 1 239 ? 2.164 34.688 10.703 1 95.06 239 THR A CA 1
ATOM 1955 C C . THR A 1 239 ? 3.67 34.656 10.461 1 95.06 239 THR A C 1
ATOM 1957 O O . THR A 1 239 ? 4.113 34.625 9.312 1 95.06 239 THR A O 1
ATOM 1960 N N . MET A 1 240 ? 4.469 34.656 11.469 1 95.19 240 MET A N 1
ATOM 1961 C CA . MET A 1 240 ? 5.926 34.656 11.352 1 95.19 240 MET A CA 1
ATOM 1962 C C . MET A 1 240 ? 6.402 33.344 10.695 1 95.19 240 MET A C 1
ATOM 1964 O O . MET A 1 240 ? 7.32 33.375 9.875 1 95.19 240 MET A O 1
ATOM 1968 N N . ILE A 1 241 ? 5.785 32.25 11.07 1 95.81 241 ILE A N 1
ATOM 1969 C CA . ILE A 1 241 ? 6.152 30.969 10.516 1 95.81 241 ILE A CA 1
ATOM 1970 C C . ILE A 1 241 ? 5.82 30.938 9.023 1 95.81 241 ILE A C 1
ATOM 1972 O O . ILE A 1 241 ? 6.629 30.484 8.211 1 95.81 241 ILE A O 1
ATOM 1976 N N . ALA A 1 242 ? 4.648 31.453 8.656 1 95.19 242 ALA A N 1
ATOM 1977 C CA . ALA A 1 242 ? 4.238 31.516 7.254 1 95.19 242 ALA A CA 1
ATOM 1978 C C . ALA A 1 242 ? 5.211 32.344 6.43 1 95.19 242 ALA A C 1
ATOM 1980 O O . ALA A 1 242 ? 5.641 31.938 5.352 1 95.19 242 ALA A O 1
ATOM 1981 N N . GLU A 1 243 ? 5.574 33.5 6.992 1 93.56 243 GLU A N 1
ATOM 1982 C CA . GLU A 1 243 ? 6.504 34.406 6.312 1 93.56 243 GLU A CA 1
ATOM 1983 C C . GLU A 1 243 ? 7.883 33.75 6.176 1 93.56 243 GLU A C 1
ATOM 1985 O O . GLU A 1 243 ? 8.516 33.875 5.121 1 93.56 243 GLU A O 1
ATOM 1990 N N . ARG A 1 244 ? 8.289 33.094 7.172 1 94 244 ARG A N 1
ATOM 1991 C CA . ARG A 1 244 ? 9.594 32.438 7.18 1 94 244 ARG A CA 1
ATOM 1992 C C . ARG A 1 244 ? 9.672 31.375 6.102 1 94 244 ARG A C 1
ATOM 1994 O O . ARG A 1 244 ? 10.727 31.172 5.492 1 94 244 ARG A O 1
ATOM 2001 N N . LEU A 1 245 ? 8.555 30.797 5.891 1 94.94 245 LEU A N 1
ATOM 2002 C CA . LEU A 1 245 ? 8.531 29.688 4.941 1 94.94 245 LEU A CA 1
ATOM 2003 C C . LEU A 1 245 ? 8.18 30.172 3.541 1 94.94 245 LEU A C 1
ATOM 2005 O O . LEU A 1 245 ? 8.008 29.375 2.619 1 94.94 245 LEU A O 1
ATOM 2009 N N . GLY A 1 246 ? 7.996 31.484 3.408 1 90.88 246 GLY A N 1
ATOM 2010 C CA . GLY A 1 246 ? 7.848 32.094 2.096 1 90.88 246 GLY A CA 1
ATOM 2011 C C . GLY A 1 246 ? 6.402 32.219 1.651 1 90.88 246 GLY A C 1
ATOM 2012 O O . GLY A 1 246 ? 6.125 32.438 0.47 1 90.88 246 GLY A O 1
ATOM 2013 N N . PHE A 1 247 ? 5.492 32 2.553 1 91.44 247 PHE A N 1
ATOM 2014 C CA . PHE A 1 247 ? 4.09 32.188 2.197 1 91.44 247 PHE A CA 1
ATOM 2015 C C . PHE A 1 247 ? 3.686 33.625 2.32 1 91.44 247 PHE A C 1
ATOM 2017 O O . PHE A 1 247 ? 3.904 34.25 3.359 1 91.44 247 PHE A O 1
ATOM 2024 N N . ARG A 1 248 ? 3.25 34.188 1.221 1 85.88 248 ARG A N 1
ATOM 2025 C CA . ARG A 1 248 ? 2.873 35.594 1.23 1 85.88 248 ARG A CA 1
ATOM 2026 C C . ARG A 1 248 ? 1.445 35.781 1.736 1 85.88 248 ARG A C 1
ATOM 2028 O O . ARG A 1 248 ? 1.076 36.875 2.191 1 85.88 248 ARG A O 1
ATOM 2035 N N . ASP A 1 249 ? 0.709 34.75 1.664 1 91 249 ASP A N 1
ATOM 2036 C CA . ASP A 1 249 ? -0.698 34.781 2.051 1 91 249 ASP A CA 1
ATOM 2037 C C . ASP A 1 249 ? -0.964 33.812 3.203 1 91 249 ASP A C 1
ATOM 2039 O O . ASP A 1 249 ? -0.863 32.594 3.037 1 91 249 ASP A O 1
ATOM 2043 N N . LEU A 1 250 ? -1.312 34.438 4.34 1 92.19 250 LEU A N 1
ATOM 2044 C CA . LEU A 1 250 ? -1.578 33.625 5.535 1 92.19 250 LEU A CA 1
ATOM 2045 C C . LEU A 1 250 ? -2.75 32.688 5.309 1 92.19 250 LEU A C 1
ATOM 2047 O O . LEU A 1 250 ? -2.75 31.562 5.812 1 92.19 250 LEU A O 1
ATOM 2051 N N . TYR A 1 251 ? -3.693 33.156 4.559 1 91.62 251 TYR A N 1
ATOM 2052 C CA . TYR A 1 251 ? -4.855 32.312 4.273 1 91.62 251 TYR A CA 1
ATOM 2053 C C . TYR A 1 251 ? -4.473 31.109 3.432 1 91.62 251 TYR A C 1
ATOM 2055 O O . TYR A 1 251 ? -4.922 29.984 3.693 1 91.62 251 TYR A O 1
ATOM 2063 N N . TYR A 1 252 ? -3.623 31.406 2.537 1 91.31 252 TYR A N 1
ATOM 2064 C CA . TYR A 1 252 ? -3.15 30.312 1.69 1 91.31 252 TYR A CA 1
ATOM 2065 C C . TYR A 1 252 ? -2.34 29.297 2.498 1 91.31 252 TYR A C 1
ATOM 2067 O O . TYR A 1 252 ? -2.52 28.094 2.354 1 91.31 252 TYR A O 1
ATOM 2075 N N . PHE A 1 253 ? -1.484 29.844 3.387 1 94.12 253 PHE A N 1
ATOM 2076 C CA . PHE A 1 253 ? -0.689 28.969 4.25 1 94.12 253 PHE A CA 1
ATOM 2077 C C . PHE A 1 253 ? -1.589 28.094 5.117 1 94.12 253 PHE A C 1
ATOM 2079 O O . PHE A 1 253 ? -1.382 26.891 5.211 1 94.12 253 PHE A O 1
ATOM 2086 N N . SER A 1 254 ? -2.514 28.641 5.672 1 92.5 254 SER A N 1
ATOM 2087 C CA . SER A 1 254 ? -3.406 27.938 6.578 1 92.5 254 SER A CA 1
ATOM 2088 C C . SER A 1 254 ? -4.199 26.859 5.84 1 92.5 254 SER A C 1
ATOM 2090 O O . SER A 1 254 ? -4.367 25.75 6.34 1 92.5 254 SER A O 1
ATOM 2092 N N . ARG A 1 255 ? -4.621 27.203 4.672 1 88.06 255 ARG A N 1
ATOM 2093 C CA . ARG A 1 255 ? -5.375 26.25 3.863 1 88.06 255 ARG A CA 1
ATOM 2094 C C . ARG A 1 255 ? -4.504 25.078 3.441 1 88.06 255 ARG A C 1
ATOM 2096 O O . ARG A 1 255 ? -4.941 23.922 3.482 1 88.06 255 ARG A O 1
ATOM 2103 N N . LEU A 1 256 ? -3.365 25.375 3.049 1 89.19 256 LEU A N 1
ATOM 2104 C CA . LEU A 1 256 ? -2.42 24.359 2.607 1 89.19 256 LEU A CA 1
ATOM 2105 C C . LEU A 1 256 ? -2.037 23.438 3.762 1 89.19 256 LEU A C 1
ATOM 2107 O O . LEU A 1 256 ? -1.953 22.219 3.588 1 89.19 256 LEU A O 1
ATOM 2111 N N . PHE A 1 257 ? -1.742 24.094 4.883 1 91.94 257 PHE A N 1
ATOM 2112 C CA . PHE A 1 257 ? -1.4 23.328 6.078 1 91.94 257 PHE A CA 1
ATOM 2113 C C . PHE A 1 257 ? -2.529 22.375 6.449 1 91.94 257 PHE A C 1
ATOM 2115 O O . PHE A 1 257 ? -2.293 21.203 6.707 1 91.94 257 PHE A O 1
ATOM 2122 N N . LYS A 1 258 ? -3.678 22.859 6.383 1 85 258 LYS A N 1
ATOM 2123 C CA . LYS A 1 258 ? -4.844 22.047 6.719 1 85 258 LYS A CA 1
ATOM 2124 C C . LYS A 1 258 ? -5.043 20.922 5.699 1 85 258 LYS A C 1
ATOM 2126 O O . LYS A 1 258 ? -5.383 19.797 6.07 1 85 258 LYS A O 1
ATOM 2131 N N . LYS A 1 259 ? -4.785 21.266 4.473 1 81.19 259 LYS A N 1
ATOM 2132 C CA . LYS A 1 259 ? -4.898 20.281 3.412 1 81.19 259 LYS A CA 1
ATOM 2133 C C . LYS A 1 259 ? -3.939 19.109 3.65 1 81.19 259 LYS A C 1
ATOM 2135 O O . LYS A 1 259 ? -4.281 17.953 3.393 1 81.19 259 LYS A O 1
ATOM 2140 N N . HIS A 1 260 ? -2.809 19.375 4.195 1 82.44 260 HIS A N 1
ATOM 2141 C CA . HIS A 1 260 ? -1.754 18.375 4.332 1 82.44 260 HIS A CA 1
ATOM 2142 C C . HIS A 1 260 ? -1.847 17.656 5.672 1 82.44 260 HIS A C 1
ATOM 2144 O O . HIS A 1 260 ? -1.457 16.484 5.781 1 82.44 260 HIS A O 1
ATOM 2150 N N . THR A 1 261 ? -2.385 18.359 6.707 1 81.94 261 THR A N 1
ATOM 2151 C CA . THR A 1 261 ? -2.324 17.797 8.047 1 81.94 261 THR A CA 1
ATOM 2152 C C . THR A 1 261 ? -3.725 17.5 8.57 1 81.94 261 THR A C 1
ATOM 2154 O O . THR A 1 261 ? -3.885 16.766 9.555 1 81.94 261 THR A O 1
ATOM 2157 N N . GLY A 1 262 ? -4.688 18.125 7.961 1 74.38 262 GLY A N 1
ATOM 2158 C CA . GLY A 1 262 ? -6.055 18.016 8.445 1 74.38 262 GLY A CA 1
ATOM 2159 C C . GLY A 1 262 ? -6.375 19.031 9.539 1 74.38 262 GLY A C 1
ATOM 2160 O O . GLY A 1 262 ? -7.531 19.172 9.945 1 74.38 262 GLY A O 1
ATOM 2161 N N . LEU A 1 263 ? -5.41 19.75 10 1 81.12 263 LEU A N 1
ATOM 2162 C CA . LEU A 1 263 ? -5.57 20.734 11.062 1 81.12 263 LEU A CA 1
ATOM 2163 C C . LEU A 1 263 ? -5.055 22.094 10.617 1 81.12 263 LEU A C 1
ATOM 2165 O O . LEU A 1 263 ? -4.109 22.188 9.828 1 81.12 263 LEU A O 1
ATOM 2169 N N . THR A 1 264 ? -5.684 23.094 11.164 1 87.06 264 THR A N 1
ATOM 2170 C CA . THR A 1 264 ? -5.078 24.406 10.977 1 87.06 264 THR A CA 1
ATOM 2171 C C . THR A 1 264 ? -3.801 24.531 11.805 1 87.06 264 THR A C 1
ATOM 2173 O O . THR A 1 264 ? -3.596 23.781 12.758 1 87.06 264 THR A O 1
ATOM 2176 N N . PRO A 1 265 ? -2.969 25.5 11.406 1 92.31 265 PRO A N 1
ATOM 2177 C CA . PRO A 1 265 ? -1.753 25.703 12.203 1 92.31 265 PRO A CA 1
ATOM 2178 C C . PRO A 1 265 ? -2.047 25.953 13.68 1 92.31 265 PRO A C 1
ATOM 2180 O O . PRO A 1 265 ? -1.354 25.422 14.547 1 92.31 265 PRO A O 1
ATOM 2183 N N . THR A 1 266 ? -3.074 26.719 13.93 1 88.06 266 THR A N 1
ATOM 2184 C CA . THR A 1 266 ? -3.447 27.031 15.297 1 88.06 266 THR A CA 1
ATOM 2185 C C . THR A 1 266 ? -3.881 25.781 16.047 1 88.06 266 THR A C 1
ATOM 2187 O O . THR A 1 266 ? -3.443 25.547 17.172 1 88.06 266 THR A O 1
ATOM 2190 N N . GLU A 1 267 ? -4.707 25.016 15.398 1 81.69 267 GLU A N 1
ATOM 2191 C CA . GLU A 1 267 ? -5.176 23.766 16 1 81.69 267 GLU A CA 1
ATOM 2192 C C . GLU A 1 267 ? -4.02 22.797 16.25 1 81.69 267 GLU A C 1
ATOM 2194 O O . GLU A 1 267 ? -3.973 22.125 17.281 1 81.69 267 GLU A O 1
ATOM 2199 N N . PHE A 1 268 ? -3.182 22.766 15.273 1 87.69 268 PHE A N 1
ATOM 2200 C CA . PHE A 1 268 ? -2.027 21.891 15.383 1 87.69 268 PHE A CA 1
ATOM 2201 C C . PHE A 1 268 ? -1.172 22.25 16.594 1 87.69 268 PHE A C 1
ATOM 2203 O O . PHE A 1 268 ? -0.774 21.391 17.359 1 87.69 268 PHE A O 1
ATOM 2210 N N . ARG A 1 269 ? -0.874 23.469 16.75 1 87.25 269 ARG A N 1
ATOM 2211 C CA . ARG A 1 269 ? -0.06 23.953 17.875 1 87.25 269 ARG A CA 1
ATOM 2212 C C . ARG A 1 269 ? -0.722 23.625 19.203 1 87.25 269 ARG A C 1
ATOM 2214 O O . ARG A 1 269 ? -0.05 23.219 20.156 1 87.25 269 ARG A O 1
ATOM 2221 N N . LYS A 1 270 ? -1.978 23.844 19.234 1 80.75 270 LYS A N 1
ATOM 2222 C CA . LYS A 1 270 ? -2.717 23.562 20.469 1 80.75 270 LYS A CA 1
ATOM 2223 C C . LYS A 1 270 ? -2.617 22.094 20.859 1 80.75 270 LYS A C 1
ATOM 2225 O O . LYS A 1 270 ? -2.508 21.766 22.031 1 80.75 270 LYS A O 1
ATOM 2230 N N . GLN A 1 271 ? -2.6 21.312 19.891 1 74 271 GLN A N 1
ATOM 2231 C CA . GLN A 1 271 ? -2.549 19.859 20.125 1 74 271 GLN A CA 1
ATOM 2232 C C . GLN A 1 271 ? -1.158 19.438 20.578 1 74 271 GLN A C 1
ATOM 2234 O O . GLN A 1 271 ? -1.023 18.547 21.422 1 74 271 GLN A O 1
ATOM 2239 N N . THR A 1 272 ? -0.198 19.938 20.047 1 71.19 272 THR A N 1
ATOM 2240 C CA . THR A 1 272 ? 1.171 19.531 20.344 1 71.19 272 THR A CA 1
ATOM 2241 C C . THR A 1 272 ? 1.648 20.156 21.641 1 71.19 272 THR A C 1
ATOM 2243 O O . THR A 1 272 ? 2.516 19.594 22.328 1 71.19 272 THR A O 1
ATOM 2246 N N . THR A 1 273 ? 1.218 21.344 21.938 1 64 273 THR A N 1
ATOM 2247 C CA . THR A 1 273 ? 1.548 21.969 23.203 1 64 273 THR A CA 1
ATOM 2248 C C . THR A 1 273 ? 0.951 21.188 24.375 1 64 273 THR A C 1
ATOM 2250 O O . THR A 1 273 ? 1.564 21.078 25.438 1 64 273 THR A O 1
ATOM 2253 N N . ARG A 1 274 ? -0.187 20.688 24.125 1 57.81 274 ARG A N 1
ATOM 2254 C CA . ARG A 1 274 ? -0.838 19.891 25.172 1 57.81 274 ARG A CA 1
ATOM 2255 C C . ARG A 1 274 ? -0.089 18.594 25.406 1 57.81 274 ARG A C 1
ATOM 2257 O O . ARG A 1 274 ? -0.051 18.094 26.531 1 57.81 274 ARG A O 1
ATOM 2264 N N . LEU A 1 275 ? 0.473 18.031 24.344 1 49.44 275 LEU A N 1
ATOM 2265 C CA . LEU A 1 275 ? 1.226 16.797 24.484 1 49.44 275 LEU A CA 1
ATOM 2266 C C . LEU A 1 275 ? 2.52 17.031 25.266 1 49.44 275 LEU A C 1
ATOM 2268 O O . LEU A 1 275 ? 2.998 16.125 25.953 1 49.44 275 LEU A O 1
ATOM 2272 N N . ALA A 1 276 ? 3.195 18.203 25.188 1 47.38 276 ALA A N 1
ATOM 2273 C CA . ALA A 1 276 ? 4.438 18.516 25.875 1 47.38 276 ALA A CA 1
ATOM 2274 C C . ALA A 1 276 ? 4.172 18.906 27.328 1 47.38 276 ALA A C 1
ATOM 2276 O O . ALA A 1 276 ? 5.051 18.75 28.188 1 47.38 276 ALA A O 1
ATOM 2277 N N . THR A 1 277 ? 3.021 19.25 27.703 1 41.66 277 THR A N 1
ATOM 2278 C CA . THR A 1 277 ? 2.791 19.5 29.109 1 41.66 277 THR A CA 1
ATOM 2279 C C . THR A 1 277 ? 2.232 18.266 29.797 1 41.66 277 THR A C 1
ATOM 2281 O O . THR A 1 277 ? 1.374 17.562 29.25 1 41.66 277 THR A O 1
ATOM 2284 N N . MET B 1 1 ? -23.875 -11.43 -5.566 1 48.12 1 MET B N 1
ATOM 2285 C CA . MET B 1 1 ? -22.625 -12.07 -5.93 1 48.12 1 MET B CA 1
ATOM 2286 C C . MET B 1 1 ? -21.625 -11.047 -6.473 1 48.12 1 MET B C 1
ATOM 2288 O O . MET B 1 1 ? -20.469 -11.016 -6.059 1 48.12 1 MET B O 1
ATOM 2292 N N . ASN B 1 2 ? -22.109 -9.961 -7.336 1 62.75 2 ASN B N 1
ATOM 2293 C CA . ASN B 1 2 ? -21.266 -9.094 -8.156 1 62.75 2 ASN B CA 1
ATOM 2294 C C . ASN B 1 2 ? -20.703 -7.922 -7.352 1 62.75 2 ASN B C 1
ATOM 2296 O O . ASN B 1 2 ? -19.578 -7.5 -7.566 1 62.75 2 ASN B O 1
ATOM 2300 N N . HIS B 1 3 ? -21.328 -7.852 -6.125 1 76.06 3 HIS B N 1
ATOM 2301 C CA . HIS B 1 3 ? -20.906 -6.688 -5.359 1 76.06 3 HIS B CA 1
ATOM 2302 C C . HIS B 1 3 ? -19.656 -6.992 -4.527 1 76.06 3 HIS B C 1
ATOM 2304 O O . HIS B 1 3 ? -18.797 -6.129 -4.348 1 76.06 3 HIS B O 1
ATOM 2310 N N . GLN B 1 4 ? -19.547 -8.289 -4.281 1 81.88 4 GLN B N 1
ATOM 2311 C CA . GLN B 1 4 ? -18.391 -8.688 -3.498 1 81.88 4 GLN B CA 1
ATOM 2312 C C . GLN B 1 4 ? -17.109 -8.68 -4.352 1 81.88 4 GLN B C 1
ATOM 2314 O O . GLN B 1 4 ? -16.047 -8.289 -3.875 1 81.88 4 GLN B O 1
ATOM 2319 N N . THR B 1 5 ? -17.328 -9.055 -5.582 1 83.62 5 THR B N 1
ATOM 2320 C CA . THR B 1 5 ? -16.188 -9.047 -6.5 1 83.62 5 THR B CA 1
ATOM 2321 C C . THR B 1 5 ? -15.688 -7.629 -6.734 1 83.62 5 THR B C 1
ATOM 2323 O O . THR B 1 5 ? -14.477 -7.387 -6.734 1 83.62 5 THR B O 1
ATOM 2326 N N . LEU B 1 6 ? -16.641 -6.754 -6.879 1 86.19 6 LEU B N 1
ATOM 2327 C CA . LEU B 1 6 ? -16.281 -5.359 -7.102 1 86.19 6 LEU B CA 1
ATOM 2328 C C . LEU B 1 6 ? -15.586 -4.773 -5.871 1 86.19 6 LEU B C 1
ATOM 2330 O O . LEU B 1 6 ? -14.562 -4.098 -5.992 1 86.19 6 LEU B O 1
ATOM 2334 N N . LEU B 1 7 ? -16.156 -5.043 -4.688 1 90.25 7 LEU B N 1
ATOM 2335 C CA . LEU B 1 7 ? -15.57 -4.562 -3.443 1 90.25 7 LEU B CA 1
ATOM 2336 C C . LEU B 1 7 ? -14.164 -5.125 -3.262 1 90.25 7 LEU B C 1
ATOM 2338 O O . LEU B 1 7 ? -13.234 -4.391 -2.902 1 90.25 7 LEU B O 1
ATOM 2342 N N . THR B 1 8 ? -13.992 -6.426 -3.582 1 90.06 8 THR B N 1
ATOM 2343 C CA . THR B 1 8 ? -12.695 -7.078 -3.488 1 90.06 8 THR B CA 1
ATOM 2344 C C . THR B 1 8 ? -11.672 -6.391 -4.395 1 90.06 8 THR B C 1
ATOM 2346 O O . THR B 1 8 ? -10.539 -6.152 -3.984 1 90.06 8 THR B O 1
ATOM 2349 N N . ASN B 1 9 ? -12.117 -6.047 -5.52 1 87 9 ASN B N 1
ATOM 2350 C CA . ASN B 1 9 ? -11.227 -5.387 -6.469 1 87 9 ASN B CA 1
ATOM 2351 C C . ASN B 1 9 ? -10.828 -3.994 -5.996 1 87 9 ASN B C 1
ATOM 2353 O O . ASN B 1 9 ? -9.664 -3.607 -6.102 1 87 9 ASN B O 1
ATOM 2357 N N . TYR B 1 10 ? -11.805 -3.238 -5.512 1 89.75 10 TYR B N 1
ATOM 2358 C CA . TYR B 1 10 ? -11.508 -1.908 -4.992 1 89.75 10 TYR B CA 1
ATOM 2359 C C . TYR B 1 10 ? -10.492 -1.982 -3.855 1 89.75 10 TYR B C 1
ATOM 2361 O O . TYR B 1 10 ? -9.492 -1.265 -3.861 1 89.75 10 TYR B O 1
ATOM 2369 N N . LEU B 1 11 ? -10.711 -2.92 -2.984 1 93.25 11 LEU B N 1
ATOM 2370 C CA . LEU B 1 11 ? -9.875 -3.02 -1.796 1 93.25 11 LEU B CA 1
ATOM 2371 C C . LEU B 1 11 ? -8.484 -3.539 -2.152 1 93.25 11 LEU B C 1
ATOM 2373 O O . LEU B 1 11 ? -7.488 -3.121 -1.56 1 93.25 11 LEU B O 1
ATOM 2377 N N . SER B 1 12 ? -8.352 -4.402 -3.141 1 90.56 12 SER B N 1
ATOM 2378 C CA . SER B 1 12 ? -7.078 -4.988 -3.545 1 90.56 12 SER B CA 1
ATOM 2379 C C . SER B 1 12 ? -6.191 -3.957 -4.238 1 90.56 12 SER B C 1
ATOM 2381 O O . SER B 1 12 ? -4.98 -4.145 -4.344 1 90.56 12 SER B O 1
ATOM 2383 N N . ASN B 1 13 ? -6.773 -2.859 -4.668 1 89 13 ASN B N 1
ATOM 2384 C CA . ASN B 1 13 ? -6.035 -1.883 -5.461 1 89 13 ASN B CA 1
ATOM 2385 C C . ASN B 1 13 ? -6.012 -0.515 -4.781 1 89 13 ASN B C 1
ATOM 2387 O O . ASN B 1 13 ? -5.832 0.508 -5.445 1 89 13 ASN B O 1
ATOM 2391 N N . LEU B 1 14 ? -6.09 -0.495 -3.502 1 92.19 14 LEU B N 1
ATOM 2392 C CA . LEU B 1 14 ? -6.137 0.751 -2.744 1 92.19 14 LEU B CA 1
ATOM 2393 C C . LEU B 1 14 ? -4.758 1.402 -2.682 1 92.19 14 LEU B C 1
ATOM 2395 O O . LEU B 1 14 ? -3.748 0.714 -2.516 1 92.19 14 LEU B O 1
ATOM 2399 N N . HIS B 1 15 ? -4.75 2.688 -2.879 1 91.19 15 HIS B N 1
ATOM 2400 C CA . HIS B 1 15 ? -3.611 3.527 -2.525 1 91.19 15 HIS B CA 1
ATOM 2401 C C . HIS B 1 15 ? -3.879 4.305 -1.242 1 91.19 15 HIS B C 1
ATOM 2403 O O . HIS B 1 15 ? -4.75 5.176 -1.21 1 91.19 15 HIS B O 1
ATOM 2409 N N . VAL B 1 16 ? -3.111 4.023 -0.203 1 94.5 16 VAL B N 1
ATOM 2410 C CA . VAL B 1 16 ? -3.336 4.594 1.121 1 94.5 16 VAL B CA 1
ATOM 2411 C C . VAL B 1 16 ? -2.236 5.602 1.445 1 94.5 16 VAL B C 1
ATOM 2413 O O . VAL B 1 16 ? -1.054 5.336 1.214 1 94.5 16 VAL B O 1
ATOM 2416 N N . GLU B 1 17 ? -2.596 6.773 1.939 1 91.75 17 GLU B N 1
ATOM 2417 C CA . GLU B 1 17 ? -1.655 7.789 2.404 1 91.75 17 GLU B CA 1
ATOM 2418 C C . GLU B 1 17 ? -1.993 8.242 3.82 1 91.75 17 GLU B C 1
ATOM 2420 O O . GLU B 1 17 ? -3.146 8.555 4.117 1 91.75 17 GLU B O 1
ATOM 2425 N N . LEU B 1 18 ? -0.997 8.242 4.648 1 93.69 18 LEU B N 1
ATOM 2426 C CA . LEU B 1 18 ? -1.15 8.727 6.016 1 93.69 18 LEU B CA 1
ATOM 2427 C C . LEU B 1 18 ? -0.625 10.156 6.152 1 93.69 18 LEU B C 1
ATOM 2429 O O . LEU B 1 18 ? 0.534 10.422 5.832 1 93.69 18 LEU B O 1
ATOM 2433 N N . PHE B 1 19 ? -1.487 11.023 6.68 1 88.38 19 PHE B N 1
ATOM 2434 C CA . PHE B 1 19 ? -1.088 12.422 6.793 1 88.38 19 PHE B CA 1
ATOM 2435 C C . PHE B 1 19 ? -0.677 12.758 8.219 1 88.38 19 PHE B C 1
ATOM 2437 O O . PHE B 1 19 ? 0.29 13.484 8.438 1 88.38 19 PHE B O 1
ATOM 2444 N N . MET B 1 20 ? -1.453 12.203 9.133 1 88.94 20 MET B N 1
ATOM 2445 C CA . MET B 1 20 ? -1.211 12.484 10.547 1 88.94 20 MET B CA 1
ATOM 2446 C C . MET B 1 20 ? -1.786 11.383 11.43 1 88.94 20 MET B C 1
ATOM 2448 O O . MET B 1 20 ? -2.754 10.727 11.055 1 88.94 20 MET B O 1
ATOM 2452 N N . VAL B 1 21 ? -1.187 11.273 12.57 1 93.94 21 VAL B N 1
ATOM 2453 C CA . VAL B 1 21 ? -1.68 10.344 13.586 1 93.94 21 VAL B CA 1
ATOM 2454 C C . VAL B 1 21 ? -1.274 10.836 14.977 1 93.94 21 VAL B C 1
ATOM 2456 O O . VAL B 1 21 ? -0.221 11.453 15.141 1 93.94 21 VAL B O 1
ATOM 2459 N N . ASP B 1 22 ? -2.17 10.586 15.922 1 92.88 22 ASP B N 1
ATOM 2460 C CA . ASP B 1 22 ? -1.814 10.969 17.281 1 92.88 22 ASP B CA 1
ATOM 2461 C C . ASP B 1 22 ? -2.736 10.297 18.297 1 92.88 22 ASP B C 1
ATOM 2463 O O . ASP B 1 22 ? -3.643 9.555 17.938 1 92.88 22 ASP B O 1
ATOM 2467 N N . TYR B 1 23 ? -2.363 10.398 19.531 1 94.88 23 TYR B N 1
ATOM 2468 C CA . TYR B 1 23 ? -3.104 9.977 20.703 1 94.88 23 TYR B CA 1
ATOM 2469 C C . TYR B 1 23 ? -3.139 11.094 21.75 1 94.88 23 TYR B C 1
ATOM 2471 O O . TYR B 1 23 ? -2.094 11.516 22.25 1 94.88 23 TYR B O 1
ATOM 2479 N N . ASN B 1 24 ? -4.383 11.57 22 1 92.56 24 ASN B N 1
ATOM 2480 C CA . ASN B 1 24 ? -4.438 12.672 22.953 1 92.56 24 ASN B CA 1
ATOM 2481 C C . ASN B 1 24 ? -5.828 12.828 23.547 1 92.56 24 ASN B C 1
ATOM 2483 O O . ASN B 1 24 ? -6.809 12.328 23 1 92.56 24 ASN B O 1
ATOM 2487 N N . ARG B 1 25 ? -5.914 13.523 24.688 1 92.75 25 ARG B N 1
ATOM 2488 C CA . ARG B 1 25 ? -7.164 14.008 25.266 1 92.75 25 ARG B CA 1
ATOM 2489 C C . ARG B 1 25 ? -7.586 15.32 24.625 1 92.75 25 ARG B C 1
ATOM 2491 O O . ARG B 1 25 ? -6.801 16.266 24.562 1 92.75 25 ARG B O 1
ATOM 2498 N N . CYS B 1 26 ? -8.82 15.328 24.203 1 90.62 26 CYS B N 1
ATOM 2499 C CA . CYS B 1 26 ? -9.336 16.562 23.609 1 90.62 26 CYS B CA 1
ATOM 2500 C C . CYS B 1 26 ? -9.516 17.641 24.672 1 90.62 26 CYS B C 1
ATOM 2502 O O . CYS B 1 26 ? -9.805 17.328 25.828 1 90.62 26 CYS B O 1
ATOM 2504 N N . GLY B 1 27 ? -9.289 18.859 24.25 1 86.62 27 GLY B N 1
ATOM 2505 C CA . GLY B 1 27 ? -9.562 19.969 25.141 1 86.62 27 GLY B CA 1
ATOM 2506 C C . GLY B 1 27 ? -11.039 20.297 25.266 1 86.62 27 GLY B C 1
ATOM 2507 O O . GLY B 1 27 ? -11.852 19.812 24.469 1 86.62 27 GLY B O 1
ATOM 2508 N N . ALA B 1 28 ? -11.367 21.078 26.234 1 85.81 28 ALA B N 1
ATOM 2509 C CA . ALA B 1 28 ? -12.75 21.5 26.438 1 85.81 28 ALA B CA 1
ATOM 2510 C C . ALA B 1 28 ? -13.25 22.328 25.266 1 85.81 28 ALA B C 1
ATOM 2512 O O . ALA B 1 28 ? -14.453 22.375 24.984 1 85.81 28 ALA B O 1
ATOM 2513 N N . ASP B 1 29 ? -12.344 22.891 24.516 1 86.38 29 ASP B N 1
ATOM 2514 C CA . ASP B 1 29 ? -12.695 23.766 23.406 1 86.38 29 ASP B CA 1
ATOM 2515 C C . ASP B 1 29 ? -12.602 23.031 22.062 1 86.38 29 ASP B C 1
ATOM 2517 O O . ASP B 1 29 ? -12.727 23.641 21 1 86.38 29 ASP B O 1
ATOM 2521 N N . TRP B 1 30 ? -12.469 21.781 22.156 1 87.38 30 TRP B N 1
ATOM 2522 C CA . TRP B 1 30 ? -12.367 20.984 20.953 1 87.38 30 TRP B CA 1
ATOM 2523 C C . TRP B 1 30 ? -13.688 20.984 20.172 1 87.38 30 TRP B C 1
ATOM 2525 O O . TRP B 1 30 ? -14.695 20.484 20.656 1 87.38 30 TRP B O 1
ATOM 2535 N N . ARG B 1 31 ? -13.672 21.75 19.047 1 90.06 31 ARG B N 1
ATOM 2536 C CA . ARG B 1 31 ? -14.891 21.828 18.25 1 90.06 31 ARG B CA 1
ATOM 2537 C C . ARG B 1 31 ? -14.602 22.375 16.859 1 90.06 31 ARG B C 1
ATOM 2539 O O . ARG B 1 31 ? -13.703 23.203 16.672 1 90.06 31 ARG B O 1
ATOM 2546 N N . ASP B 1 32 ? -15.203 21.906 15.867 1 89.62 32 ASP B N 1
ATOM 2547 C CA . ASP B 1 32 ? -15.266 22.406 14.5 1 89.62 32 ASP B CA 1
ATOM 2548 C C . ASP B 1 32 ? -16.594 22.031 13.844 1 89.62 32 ASP B C 1
ATOM 2550 O O . ASP B 1 32 ? -17.016 20.875 13.875 1 89.62 32 ASP B O 1
ATOM 2554 N N . LEU B 1 33 ? -17.25 23.078 13.297 1 92.94 33 LEU B N 1
ATOM 2555 C CA . LEU B 1 33 ? -18.609 22.844 12.836 1 92.94 33 LEU B CA 1
ATOM 2556 C C . LEU B 1 33 ? -18.703 23.016 11.32 1 92.94 33 LEU B C 1
ATOM 2558 O O . LEU B 1 33 ? -18.078 23.922 10.758 1 92.94 33 LEU B O 1
ATOM 2562 N N . ASP B 1 34 ? -19.391 22.094 10.727 1 93.94 34 ASP B N 1
ATOM 2563 C CA . ASP B 1 34 ? -19.891 22.156 9.359 1 93.94 34 ASP B CA 1
ATOM 2564 C C . ASP B 1 34 ? -18.766 22.438 8.367 1 93.94 34 ASP B C 1
ATOM 2566 O O . ASP B 1 34 ? -18.844 23.375 7.566 1 93.94 34 ASP B O 1
ATOM 2570 N N . TYR B 1 35 ? -17.766 21.688 8.43 1 89.5 35 TYR B N 1
ATOM 2571 C CA . TYR B 1 35 ? -16.703 21.797 7.445 1 89.5 35 TYR B CA 1
ATOM 2572 C C . TYR B 1 35 ? -16.562 20.516 6.641 1 89.5 35 TYR B C 1
ATOM 2574 O O . TYR B 1 35 ? -17.062 19.453 7.059 1 89.5 35 TYR B O 1
ATOM 2582 N N . THR B 1 36 ? -15.922 20.625 5.504 1 92.44 36 THR B N 1
ATOM 2583 C CA . THR B 1 36 ? -15.727 19.469 4.629 1 92.44 36 THR B CA 1
ATOM 2584 C C . THR B 1 36 ? -14.234 19.25 4.363 1 92.44 36 THR B C 1
ATOM 2586 O O . THR B 1 36 ? -13.633 19.953 3.553 1 92.44 36 THR B O 1
ATOM 2589 N N . PRO B 1 37 ? -13.758 18.234 5.008 1 89.31 37 PRO B N 1
ATOM 2590 C CA . PRO B 1 37 ? -12.32 18 4.848 1 89.31 37 PRO B CA 1
ATOM 2591 C C . PRO B 1 37 ? -11.969 17.344 3.514 1 89.31 37 PRO B C 1
ATOM 2593 O O . PRO B 1 37 ? -12.82 16.688 2.904 1 89.31 37 PRO B O 1
ATOM 2596 N N . ASP B 1 38 ? -10.656 17.469 3.029 1 87.75 38 ASP B N 1
ATOM 2597 C CA . ASP B 1 38 ? -10.117 16.781 1.857 1 87.75 38 AS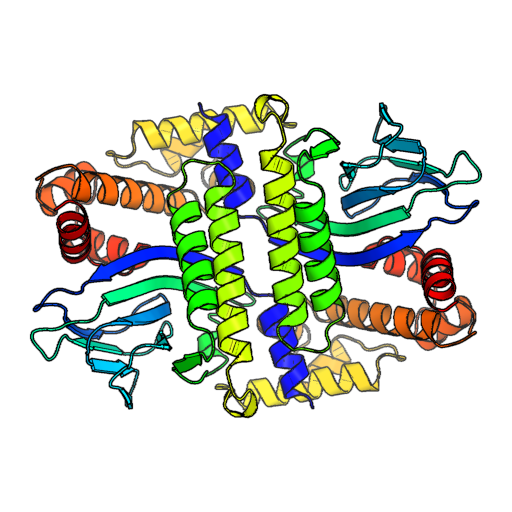P B CA 1
ATOM 2598 C C . ASP B 1 38 ? -9.281 15.57 2.264 1 87.75 38 ASP B C 1
ATOM 2600 O O . ASP B 1 38 ? -8.383 15.156 1.533 1 87.75 38 ASP B O 1
ATOM 2604 N N . TYR B 1 39 ? -9.531 15.117 3.463 1 90.25 39 TYR B N 1
ATOM 2605 C CA . TYR B 1 39 ? -8.953 13.898 4.02 1 90.25 39 TYR B CA 1
ATOM 2606 C C . TYR B 1 39 ? -9.984 13.125 4.832 1 90.25 39 TYR B C 1
ATOM 2608 O O . TYR B 1 39 ? -11.031 13.672 5.191 1 90.25 39 TYR B O 1
ATOM 2616 N N . SER B 1 40 ? -9.719 11.875 5.059 1 95.88 40 SER B N 1
ATOM 2617 C CA . SER B 1 40 ? -10.562 11.039 5.906 1 95.88 40 SER B CA 1
ATOM 2618 C C . SER B 1 40 ? -9.969 10.898 7.309 1 95.88 40 SER B C 1
ATOM 2620 O O . SER B 1 40 ? -8.805 11.227 7.531 1 95.88 40 SER B O 1
ATOM 2622 N N . LYS B 1 41 ? -10.844 10.484 8.242 1 96.38 41 LYS B N 1
ATOM 2623 C CA . LYS B 1 41 ? -10.383 10.328 9.617 1 96.38 41 LYS B CA 1
ATOM 2624 C C . LYS B 1 41 ? -10.859 9 10.211 1 96.38 41 LYS B C 1
ATOM 2626 O O . LYS B 1 41 ? -11.977 8.562 9.938 1 96.38 41 LYS B O 1
ATOM 2631 N N . PHE B 1 42 ? -9.984 8.445 11.023 1 98.31 42 PHE B N 1
ATOM 2632 C CA . PHE B 1 42 ? -10.406 7.461 12.016 1 98.31 42 PHE B CA 1
ATOM 2633 C C . PHE B 1 42 ? -10.305 8.031 13.422 1 98.31 42 PHE B C 1
ATOM 2635 O O . PHE B 1 42 ? -9.305 8.664 13.766 1 98.31 42 PHE B O 1
ATOM 2642 N N . TYR B 1 43 ? -11.336 7.875 14.195 1 98.12 43 TYR B N 1
ATOM 2643 C CA . TYR B 1 43 ? -11.312 8.125 15.633 1 98.12 43 TYR B CA 1
ATOM 2644 C C . TYR B 1 43 ? -11.547 6.844 16.422 1 98.12 43 TYR B C 1
ATOM 2646 O O . TYR B 1 43 ? -12.57 6.176 16.234 1 98.12 43 TYR B O 1
ATOM 2654 N N . TRP B 1 44 ? -10.633 6.484 17.203 1 98.69 44 TRP B N 1
ATOM 2655 C CA . TRP B 1 44 ? -10.773 5.375 18.141 1 98.69 44 TRP B CA 1
ATOM 2656 C C . TRP B 1 44 ? -10.945 5.879 19.562 1 98.69 44 TRP B C 1
ATOM 2658 O O . TRP B 1 44 ? -9.992 6.352 20.188 1 98.69 44 TRP B O 1
ATOM 2668 N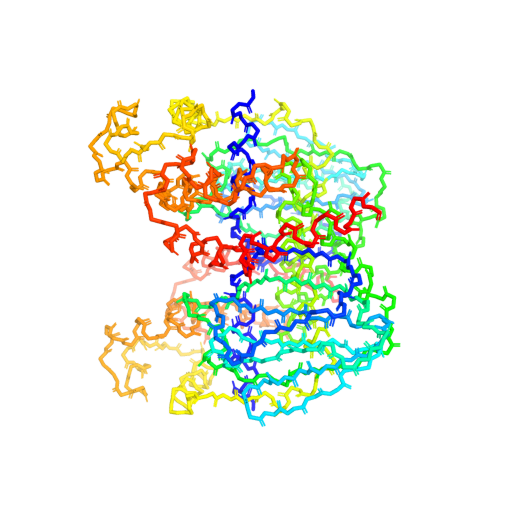 N . ILE B 1 45 ? -12.133 5.684 20.109 1 98.38 45 ILE B N 1
ATOM 2669 C CA . ILE B 1 45 ? -12.484 6.293 21.391 1 98.38 45 ILE B CA 1
ATOM 2670 C C . ILE B 1 45 ? -12.031 5.395 22.547 1 98.38 45 ILE B C 1
ATOM 2672 O O . ILE B 1 45 ? -12.484 4.25 22.656 1 98.38 45 ILE B O 1
ATOM 2676 N N . CYS B 1 46 ? -11.188 5.961 23.359 1 97.88 46 CYS B N 1
ATOM 2677 C CA . CYS B 1 46 ? -10.664 5.215 24.5 1 97.88 46 CYS B CA 1
ATOM 2678 C C . CYS B 1 46 ? -11.406 5.586 25.766 1 97.88 46 CYS B C 1
ATOM 2680 O O . CYS B 1 46 ? -11.719 4.719 26.594 1 97.88 46 CYS B O 1
ATOM 2682 N N . GLU B 1 47 ? -11.609 6.836 25.938 1 97.56 47 GLU B N 1
ATOM 2683 C CA . GLU B 1 47 ? -12.32 7.375 27.094 1 97.56 47 GLU B CA 1
ATOM 2684 C C . GLU B 1 47 ? -13.086 8.641 26.734 1 97.56 47 GLU B C 1
ATOM 2686 O O . GLU B 1 47 ? -12.852 9.234 25.672 1 97.56 47 GLU B O 1
ATOM 2691 N N . GLY B 1 48 ? -14.055 8.906 27.672 1 96.94 48 GLY B N 1
ATOM 2692 C CA . GLY B 1 48 ? -14.719 10.195 27.609 1 96.94 48 GLY B CA 1
ATOM 2693 C C . GLY B 1 48 ? -15.906 10.211 26.672 1 96.94 48 GLY B C 1
ATOM 2694 O O . GLY B 1 48 ? -16.406 9.156 26.281 1 96.94 48 GLY B O 1
ATOM 2695 N N . GLU B 1 49 ? -16.406 11.398 26.469 1 96.88 49 GLU B N 1
ATOM 2696 C CA . GLU B 1 49 ? -17.594 11.57 25.641 1 96.88 49 GLU B CA 1
ATOM 2697 C C . GLU B 1 49 ? -17.469 12.789 24.734 1 96.88 49 GLU B C 1
ATOM 2699 O O . GLU B 1 49 ? -16.656 13.672 24.984 1 96.88 49 GLU B O 1
ATOM 2704 N N . GLY B 1 50 ? -18.234 12.758 23.688 1 97.25 50 GLY B N 1
ATOM 2705 C CA . GLY B 1 50 ? -18.266 13.812 22.688 1 97.25 50 GLY B CA 1
ATOM 2706 C C . GLY B 1 50 ? -19.359 13.633 21.656 1 97.25 50 GLY B C 1
ATOM 2707 O O . GLY B 1 50 ? -20.234 12.789 21.812 1 97.25 50 GLY B O 1
ATOM 2708 N N . TRP B 1 51 ? -19.297 14.586 20.688 1 97.94 51 TRP B N 1
ATOM 2709 C CA . TRP B 1 51 ? -20.328 14.625 19.656 1 97.94 51 TRP B CA 1
ATOM 2710 C C . TRP B 1 51 ? -19.703 14.719 18.266 1 97.94 51 TRP B C 1
ATOM 2712 O O . TRP B 1 51 ? -18.75 15.461 18.062 1 97.94 51 TRP B O 1
ATOM 2722 N N . LEU B 1 52 ? -20.234 13.898 17.391 1 98.38 52 LEU B N 1
ATOM 2723 C CA . LEU B 1 52 ? -19.859 13.945 15.984 1 98.38 52 LEU B CA 1
ATOM 2724 C C . LEU B 1 52 ? -21.109 14.102 15.109 1 98.38 52 LEU B C 1
ATOM 2726 O O . LEU B 1 52 ? -22.156 13.516 15.398 1 98.38 52 LEU B O 1
ATOM 2730 N N . LYS B 1 53 ? -21 14.883 14.117 1 98.44 53 LYS B N 1
ATOM 2731 C CA . LYS B 1 53 ? -21.969 14.93 13.031 1 98.44 53 LYS B CA 1
ATOM 2732 C C . LYS B 1 53 ? -21.328 14.625 11.688 1 98.44 53 LYS B C 1
ATOM 2734 O O . LYS B 1 53 ? -20.375 15.297 11.289 1 98.44 53 LYS B O 1
ATOM 2739 N N . ILE B 1 54 ? -21.766 13.602 11.047 1 98 54 ILE B N 1
ATOM 2740 C CA . ILE B 1 54 ? -21.266 13.203 9.734 1 98 54 ILE B CA 1
ATOM 2741 C C . ILE B 1 54 ? -22.406 13.242 8.719 1 98 54 ILE B C 1
ATOM 2743 O O . ILE B 1 54 ? -23.344 12.43 8.789 1 98 54 ILE B O 1
ATOM 2747 N N . GLY B 1 55 ? -22.25 14.133 7.777 1 96.31 55 GLY B N 1
ATOM 2748 C CA . GLY B 1 55 ? -23.438 14.398 6.965 1 96.31 55 GLY B CA 1
ATOM 2749 C C . GLY B 1 55 ? -24.625 14.891 7.777 1 96.31 55 GLY B C 1
ATOM 2750 O O . GLY B 1 55 ? -24.516 15.875 8.508 1 96.31 55 GLY B O 1
ATOM 2751 N N . ASP B 1 56 ? -25.672 14.078 7.703 1 94.94 56 ASP B N 1
ATOM 2752 C CA . ASP B 1 56 ? -26.891 14.484 8.406 1 94.94 56 ASP B CA 1
ATOM 2753 C C . ASP B 1 56 ? -27.094 13.656 9.68 1 94.94 56 ASP B C 1
ATOM 2755 O O . ASP B 1 56 ? -28.062 13.852 10.406 1 94.94 56 ASP B O 1
ATOM 2759 N N . GLN B 1 57 ? -26.141 12.844 9.969 1 96.94 57 GLN B N 1
ATOM 2760 C CA . GLN B 1 57 ? -26.281 11.945 11.109 1 96.94 57 GLN B CA 1
ATOM 2761 C C . GLN B 1 57 ? -25.453 12.414 12.297 1 96.94 57 GLN B C 1
ATOM 2763 O O . GLN B 1 57 ? -24.312 12.852 12.125 1 96.94 57 GLN B O 1
ATOM 2768 N N . GLU B 1 58 ? -26.078 12.258 13.469 1 98.25 58 GLU B N 1
ATOM 2769 C CA . GLU B 1 58 ? -25.391 12.625 14.703 1 98.25 58 GLU B CA 1
ATOM 2770 C C . GLU B 1 58 ? -25.062 11.383 15.523 1 98.25 58 GLU B C 1
ATOM 2772 O O . GLU B 1 58 ? -25.844 10.438 15.586 1 98.25 58 GLU B O 1
ATOM 2777 N N . TYR B 1 59 ? -23.875 11.484 16.141 1 98.44 59 TYR B N 1
ATOM 2778 C CA . TYR B 1 59 ? -23.406 10.352 16.922 1 98.44 59 TYR B CA 1
ATOM 2779 C C . TYR B 1 59 ? -22.844 10.828 18.266 1 98.44 59 TYR B C 1
ATOM 2781 O O . TYR B 1 59 ? -22.375 11.961 18.375 1 98.44 59 TYR B O 1
ATOM 2789 N N . TYR B 1 60 ? -22.922 9.961 19.219 1 98.44 60 TYR B N 1
ATOM 2790 C CA . TYR B 1 60 ? -22.266 10.102 20.516 1 98.44 60 TYR B CA 1
ATOM 2791 C C . TYR B 1 60 ? -21.375 8.898 20.812 1 98.44 60 TYR B C 1
ATOM 2793 O O . TYR B 1 60 ? -21.75 7.996 21.547 1 98.44 60 TYR B O 1
ATOM 2801 N N . PRO B 1 61 ? -20.156 8.984 20.25 1 98.31 61 PRO B N 1
ATOM 2802 C CA . PRO B 1 61 ? -19.266 7.824 20.297 1 98.31 61 PRO B CA 1
ATOM 2803 C C . PRO B 1 61 ? -18.953 7.367 21.719 1 98.31 61 PRO B C 1
ATOM 2805 O O . PRO B 1 61 ? -18.766 8.203 22.609 1 98.31 61 PRO B O 1
ATOM 2808 N N . ALA B 1 62 ? -18.859 6.055 21.922 1 97.44 62 ALA B N 1
ATOM 2809 C CA . ALA B 1 62 ? -18.516 5.441 23.203 1 97.44 62 ALA B CA 1
ATOM 2810 C C . ALA B 1 62 ? -17.172 4.738 23.125 1 97.44 62 ALA B C 1
ATOM 2812 O O . ALA B 1 62 ? -16.703 4.367 22.047 1 97.44 62 ALA B O 1
ATOM 2813 N N . PRO B 1 63 ? -16.516 4.594 24.328 1 97.25 63 PRO B N 1
ATOM 2814 C CA . PRO B 1 63 ? -15.281 3.809 24.328 1 97.25 63 PRO B CA 1
ATOM 2815 C C . PRO B 1 63 ? -15.445 2.438 23.672 1 97.25 63 PRO B C 1
ATOM 2817 O O . PRO B 1 63 ? -16.469 1.772 23.875 1 97.25 63 PRO B O 1
ATOM 2820 N N . GLY B 1 64 ? -14.5 2.092 22.828 1 97.19 64 GLY B N 1
ATOM 2821 C CA . GLY B 1 64 ? -14.562 0.81 22.141 1 97.19 64 GLY B CA 1
ATOM 2822 C C . GLY B 1 64 ? -15.148 0.908 20.734 1 97.19 64 GLY B C 1
ATOM 2823 O O . GLY B 1 64 ? -15.289 -0.102 20.047 1 97.19 64 GLY B O 1
ATOM 2824 N N . GLN B 1 65 ? -15.43 2.119 20.344 1 98 65 GLN B N 1
ATOM 2825 C CA . GLN B 1 65 ? -15.977 2.312 19 1 98 65 GLN B CA 1
ATOM 2826 C C . GLN B 1 65 ? -14.969 3.008 18.094 1 98 65 GLN B C 1
ATOM 2828 O O . GLN B 1 65 ? -14.258 3.916 18.531 1 98 65 GLN B O 1
ATOM 2833 N N . LEU B 1 66 ? -14.836 2.492 16.891 1 98.56 66 LEU B N 1
ATOM 2834 C CA . LEU B 1 66 ? -14.008 3.07 15.828 1 98.56 66 LEU B CA 1
ATOM 2835 C C . LEU B 1 66 ? -14.867 3.807 14.812 1 98.56 66 LEU B C 1
ATOM 2837 O O . LEU B 1 66 ? -15.75 3.211 14.188 1 98.56 66 LEU B O 1
ATOM 2841 N N . PHE B 1 67 ? -14.625 5.109 14.641 1 98.62 67 PHE B N 1
ATOM 2842 C CA . PHE B 1 67 ? -15.43 5.922 13.734 1 98.62 67 PHE B CA 1
ATOM 2843 C C . PHE B 1 67 ? -14.648 6.254 12.469 1 98.62 67 PHE B C 1
ATOM 2845 O O . PHE B 1 67 ? -13.461 6.574 12.531 1 98.62 67 PHE B O 1
ATOM 2852 N N . LEU B 1 68 ? -15.289 6.121 11.391 1 98.5 68 LEU B N 1
ATOM 2853 C CA . LEU B 1 68 ? -14.812 6.594 10.094 1 98.5 68 LEU B CA 1
ATOM 2854 C C . LEU B 1 68 ? -15.523 7.879 9.695 1 98.5 68 LEU B C 1
ATOM 2856 O O . LEU B 1 68 ? -16.75 7.906 9.594 1 98.5 68 LEU B O 1
ATOM 2860 N N . MET B 1 69 ? -14.781 8.914 9.5 1 97.5 69 MET B N 1
ATOM 2861 C CA . MET B 1 69 ? -15.281 10.172 8.961 1 97.5 69 MET B CA 1
ATOM 2862 C C . MET B 1 69 ? -14.711 10.438 7.574 1 97.5 69 MET B C 1
ATOM 2864 O O . MET B 1 69 ? -13.594 10.93 7.441 1 97.5 69 MET B O 1
ATOM 2868 N N . PRO B 1 70 ? -15.43 10.156 6.547 1 96.88 70 PRO B N 1
ATOM 2869 C CA . PRO B 1 70 ? -14.891 10.109 5.184 1 96.88 70 PRO B CA 1
ATOM 2870 C C . PRO B 1 70 ? -14.609 11.492 4.609 1 96.88 70 PRO B C 1
ATOM 2872 O O . PRO B 1 70 ? -15.344 12.445 4.898 1 96.88 70 PRO B O 1
ATOM 2875 N N . GLU B 1 71 ? -13.625 11.523 3.803 1 94 71 GLU B N 1
ATOM 2876 C CA . GLU B 1 71 ? -13.281 12.695 3.004 1 94 71 GLU B CA 1
ATOM 2877 C C . GLU B 1 71 ? -14.453 13.133 2.135 1 94 71 GLU B C 1
ATOM 2879 O O . GLU B 1 71 ? -15.18 12.289 1.589 1 94 71 GLU B O 1
ATOM 2884 N N . GLY B 1 72 ? -14.672 14.43 2.029 1 92.31 72 GLY B N 1
ATOM 2885 C CA . GLY B 1 72 ? -15.664 14.961 1.112 1 92.31 72 GLY B CA 1
ATOM 2886 C C . GLY B 1 72 ? -17.047 15.023 1.716 1 92.31 72 GLY B C 1
ATOM 2887 O O . GLY B 1 72 ? -18 15.469 1.06 1 92.31 72 GLY B O 1
ATOM 2888 N N . VAL B 1 73 ? -17.25 14.617 2.895 1 94.81 73 VAL B N 1
ATOM 2889 C CA . VAL B 1 73 ? -18.531 14.688 3.611 1 94.81 73 VAL B CA 1
ATOM 2890 C C . VAL B 1 73 ? -18.453 15.773 4.68 1 94.81 73 VAL B C 1
ATOM 2892 O O . VAL B 1 73 ? -17.484 15.859 5.426 1 94.81 73 VAL B O 1
ATOM 2895 N N . THR B 1 74 ? -19.516 16.625 4.691 1 96.38 74 THR B N 1
ATOM 2896 C CA . THR B 1 74 ? -19.562 17.641 5.734 1 96.38 74 THR B CA 1
ATOM 2897 C C . THR B 1 74 ? -19.625 17 7.117 1 96.38 74 THR B C 1
ATOM 2899 O O . THR B 1 74 ? -20.359 16.031 7.328 1 96.38 74 THR B O 1
ATOM 2902 N N . GLN B 1 75 ? -18.859 17.547 8.016 1 96 75 GLN B N 1
ATOM 2903 C CA . GLN B 1 75 ? -18.781 16.938 9.344 1 96 75 GLN B CA 1
ATOM 2904 C C . GLN B 1 75 ? -18.609 18 10.43 1 96 75 GLN B C 1
ATOM 2906 O O . GLN B 1 75 ? -18.25 19.141 10.133 1 96 75 GLN B O 1
ATOM 2911 N N . SER B 1 76 ? -18.984 17.672 11.633 1 96.19 76 SER B N 1
ATOM 2912 C CA . SER B 1 76 ? -18.828 18.484 12.836 1 96.19 76 SER B CA 1
ATOM 2913 C C . SER B 1 76 ? -18.406 17.625 14.023 1 96.19 76 SER B C 1
ATOM 2915 O O . SER B 1 76 ? -18.672 16.422 14.055 1 96.19 76 SER B O 1
ATOM 2917 N N . TYR B 1 77 ? -17.703 18.219 14.953 1 95.56 77 TYR B N 1
ATOM 2918 C CA . TYR B 1 77 ? -17.391 17.562 16.219 1 95.56 77 TYR B CA 1
ATOM 2919 C C . TYR B 1 77 ? -17.281 18.562 17.359 1 95.56 77 TYR B C 1
ATOM 2921 O O . TYR B 1 77 ? -17.031 19.75 17.109 1 95.56 77 TYR B O 1
ATOM 2929 N N . SER B 1 78 ? -17.531 18.109 18.562 1 95.69 78 SER B N 1
ATOM 2930 C CA . SER B 1 78 ? -17.406 19 19.719 1 95.69 78 SER B CA 1
ATOM 2931 C C . SER B 1 78 ? -17.281 18.203 21.016 1 95.69 78 SER B C 1
ATOM 2933 O O . SER B 1 78 ? -17.844 17.109 21.141 1 95.69 78 SER B O 1
ATOM 2935 N N . ALA B 1 79 ? -16.484 18.781 21.922 1 94.31 79 ALA B N 1
ATOM 2936 C CA . ALA B 1 79 ? -16.625 18.359 23.312 1 94.31 79 ALA B CA 1
ATOM 2937 C C . ALA B 1 79 ? -18 18.734 23.859 1 94.31 79 ALA B C 1
ATOM 2939 O O . ALA B 1 79 ? -18.562 19.766 23.5 1 94.31 79 ALA B O 1
ATOM 2940 N N . ILE B 1 80 ? -18.469 17.953 24.75 1 94.75 80 ILE B N 1
ATOM 2941 C CA . ILE B 1 80 ? -19.828 18.219 25.219 1 94.75 80 ILE B CA 1
ATOM 2942 C C . ILE B 1 80 ? -19.844 18.188 26.75 1 94.75 80 ILE B C 1
ATOM 2944 O O . ILE B 1 80 ? -20.891 18.344 27.375 1 94.75 80 ILE B O 1
ATOM 2948 N N . SER B 1 81 ? -18.75 17.875 27.344 1 92.75 81 SER B N 1
ATOM 2949 C CA . SER B 1 81 ? -18.656 17.812 28.797 1 92.75 81 SER B CA 1
ATOM 2950 C C . SER B 1 81 ? -17.25 18.141 29.281 1 92.75 81 SER B C 1
ATOM 2952 O O . SER B 1 81 ? -16.391 18.516 28.484 1 92.75 81 SER B O 1
ATOM 2954 N N . ASP B 1 82 ? -17.047 18 30.578 1 92.75 82 ASP B N 1
ATOM 2955 C CA . ASP B 1 82 ? -15.734 18.25 31.172 1 92.75 82 ASP B CA 1
ATOM 2956 C C . ASP B 1 82 ? -14.844 17.016 31.078 1 92.75 82 ASP B C 1
ATOM 2958 O O . ASP B 1 82 ? -13.719 17.016 31.594 1 92.75 82 ASP B O 1
ATOM 2962 N N . GLN B 1 83 ? -15.344 16 30.469 1 95.19 83 GLN B N 1
ATOM 2963 C CA . GLN B 1 83 ? -14.57 14.789 30.219 1 95.19 83 GLN B CA 1
ATOM 2964 C C . GLN B 1 83 ? -14.508 14.477 28.719 1 95.19 83 GLN B C 1
ATOM 2966 O O . GLN B 1 83 ? -15.055 13.461 28.266 1 95.19 83 GLN B O 1
ATOM 2971 N N . PRO B 1 84 ? -13.789 15.273 28.047 1 95.38 84 PRO B N 1
ATOM 2972 C CA . PRO B 1 84 ? -13.727 15.094 26.594 1 95.38 84 PRO B CA 1
ATOM 2973 C C . PRO B 1 84 ? -13.031 13.789 26.203 1 95.38 84 PRO B C 1
ATOM 2975 O O . PRO B 1 84 ? -12.477 13.094 27.047 1 95.38 84 PRO B O 1
ATOM 2978 N N . PHE B 1 85 ? -13.016 13.516 24.922 1 95.81 85 PHE B N 1
ATOM 2979 C CA . PHE B 1 85 ? -12.492 12.273 24.375 1 95.81 85 PHE B CA 1
ATOM 2980 C C . PHE B 1 85 ? -11.008 12.125 24.688 1 95.81 85 PHE B C 1
ATOM 2982 O O . PHE B 1 85 ? -10.25 13.086 24.594 1 95.81 85 PHE B O 1
ATOM 2989 N N . LEU B 1 86 ? -10.641 11.023 25.172 1 96.75 86 LEU B N 1
ATOM 2990 C CA . LEU B 1 86 ? -9.312 10.469 24.938 1 96.75 86 LEU B CA 1
ATOM 2991 C C . LEU B 1 86 ? -9.336 9.5 23.75 1 96.75 86 LEU B C 1
ATOM 2993 O O . LEU B 1 86 ? -10.062 8.5 23.781 1 96.75 86 LEU B O 1
ATOM 2997 N N . LYS B 1 87 ? -8.578 9.812 22.75 1 97.19 87 LYS B N 1
ATOM 2998 C CA . LYS B 1 87 ? -8.758 9.008 21.547 1 97.19 87 LYS B CA 1
ATOM 2999 C C . LYS B 1 87 ? -7.453 8.898 20.766 1 97.19 87 LYS B C 1
ATOM 3001 O O . LYS B 1 87 ? -6.582 9.766 20.875 1 97.19 87 LYS B O 1
ATOM 3006 N N . TYR B 1 88 ? -7.309 7.781 20.062 1 97.88 88 TYR B N 1
ATOM 3007 C CA . TYR B 1 88 ? -6.422 7.723 18.906 1 97.88 88 TYR B CA 1
ATOM 3008 C C . TYR B 1 88 ? -7.105 8.289 17.672 1 97.88 88 TYR B C 1
ATOM 3010 O O . TYR B 1 88 ? -8.312 8.117 17.484 1 97.88 88 TYR B O 1
ATOM 3018 N N . TRP B 1 89 ? -6.328 8.969 16.844 1 96.38 89 TRP B N 1
ATOM 3019 C CA . TRP B 1 89 ? -6.883 9.453 15.586 1 96.38 89 TRP B CA 1
ATOM 3020 C C . TRP B 1 89 ? -5.816 9.492 14.5 1 96.38 89 TRP B C 1
ATOM 3022 O O . TRP B 1 89 ? -4.621 9.547 14.797 1 96.38 89 TRP B O 1
ATOM 3032 N N . CYS B 1 90 ? -6.27 9.406 13.273 1 96.62 90 CYS B N 1
ATOM 3033 C CA . CYS B 1 90 ? -5.375 9.633 12.141 1 96.62 90 CYS B CA 1
ATOM 3034 C C . CYS B 1 90 ? -6.125 10.258 10.969 1 96.62 90 CYS B C 1
ATOM 3036 O O . CYS B 1 90 ? -7.34 10.109 10.852 1 96.62 90 CYS B O 1
ATOM 3038 N N . HIS B 1 91 ? -5.469 11.047 10.195 1 94.44 91 HIS B N 1
ATOM 3039 C CA . HIS B 1 91 ? -5.906 11.602 8.922 1 94.44 91 HIS B CA 1
ATOM 3040 C C . HIS B 1 91 ? -5.25 10.883 7.75 1 94.44 91 HIS B C 1
ATOM 3042 O O . HIS B 1 91 ? -4.043 10.633 7.766 1 94.44 91 HIS B O 1
ATOM 3048 N N . PHE B 1 92 ? -6.082 10.516 6.785 1 95.44 92 PHE B N 1
ATOM 3049 C CA . PHE B 1 92 ? -5.551 9.703 5.699 1 95.44 92 PHE B CA 1
ATOM 3050 C C . PHE B 1 92 ? -6.383 9.875 4.434 1 95.44 92 PHE B C 1
ATOM 3052 O O . PHE B 1 92 ? -7.43 10.531 4.457 1 95.44 92 PHE B O 1
ATOM 3059 N N . SER B 1 93 ? -5.883 9.344 3.363 1 93.56 93 SER B N 1
ATOM 3060 C CA . SER B 1 93 ? -6.648 9.219 2.127 1 93.56 93 SER B CA 1
ATOM 3061 C C . SER B 1 93 ? -6.57 7.797 1.577 1 93.56 93 SER B C 1
ATOM 3063 O O . SER B 1 93 ? -5.59 7.082 1.816 1 93.56 93 SER B O 1
ATOM 3065 N N . VAL B 1 94 ? -7.605 7.379 0.982 1 94.75 94 VAL B N 1
ATOM 3066 C CA . VAL B 1 94 ? -7.676 6.098 0.288 1 94.75 94 VAL B CA 1
ATOM 3067 C C . VAL B 1 94 ? -8.289 6.293 -1.098 1 94.75 94 VAL B C 1
ATOM 3069 O O . VAL B 1 94 ? -9.398 6.801 -1.226 1 94.75 94 VAL B O 1
ATOM 3072 N N . LYS B 1 95 ? -7.516 5.848 -2.08 1 92.06 95 LYS B N 1
ATOM 3073 C CA . LYS B 1 95 ? -7.969 6.051 -3.453 1 92.06 95 LYS B CA 1
ATOM 3074 C C . LYS B 1 95 ? -7.848 4.766 -4.27 1 92.06 95 LYS B C 1
ATOM 3076 O O . LYS B 1 95 ? -7.023 3.904 -3.957 1 92.06 95 LYS B O 1
ATOM 3081 N N . VAL B 1 96 ? -8.695 4.629 -5.234 1 88.12 96 VAL B N 1
ATOM 3082 C CA . VAL B 1 96 ? -8.609 3.605 -6.273 1 88.12 96 VAL B CA 1
ATOM 3083 C C . VAL B 1 96 ? -8.633 4.266 -7.648 1 88.12 96 VAL B C 1
ATOM 3085 O O . VAL B 1 96 ? -9.539 5.047 -7.953 1 88.12 96 VAL B O 1
ATOM 3088 N N . GLY B 1 97 ? -7.605 3.975 -8.5 1 81.38 97 GLY B N 1
ATOM 3089 C CA . GLY B 1 97 ? -7.539 4.621 -9.797 1 81.38 97 GLY B CA 1
ATOM 3090 C C . GLY B 1 97 ? -7.555 6.137 -9.711 1 81.38 97 GLY B C 1
ATOM 3091 O O . GLY B 1 97 ? -8.18 6.805 -10.539 1 81.38 97 GLY B O 1
ATOM 3092 N N . GLY B 1 98 ? -7.152 6.652 -8.609 1 83.75 98 GLY B N 1
ATOM 3093 C CA . GLY B 1 98 ? -7.082 8.094 -8.445 1 83.75 98 GLY B CA 1
ATOM 3094 C C . GLY B 1 98 ? -8.336 8.688 -7.836 1 83.75 98 GLY B C 1
ATOM 3095 O O . GLY B 1 98 ? -8.383 9.883 -7.535 1 83.75 98 GLY B O 1
ATOM 3096 N N . ILE B 1 99 ? -9.336 7.852 -7.656 1 87.31 99 ILE B N 1
ATOM 3097 C CA . ILE B 1 99 ? -10.602 8.328 -7.109 1 87.31 99 ILE B CA 1
ATOM 3098 C C . ILE B 1 99 ? -10.688 7.98 -5.625 1 87.31 99 ILE B C 1
ATOM 3100 O O . ILE B 1 99 ? -10.312 6.879 -5.223 1 87.31 99 ILE B O 1
ATOM 3104 N N . ASN B 1 100 ? -11.219 8.945 -4.895 1 92 100 ASN B N 1
ATOM 3105 C CA . ASN B 1 100 ? -11.461 8.695 -3.477 1 92 100 ASN B CA 1
ATOM 3106 C C . ASN B 1 100 ? -12.469 7.566 -3.27 1 92 100 ASN B C 1
ATOM 3108 O O . ASN B 1 100 ? -13.594 7.633 -3.779 1 92 100 ASN B O 1
ATOM 3112 N N . LEU B 1 101 ? -12.102 6.57 -2.527 1 93.44 101 LEU B N 1
ATOM 3113 C CA . LEU B 1 101 ? -12.93 5.387 -2.338 1 93.44 101 LEU B CA 1
ATOM 3114 C C . LEU B 1 101 ? -14.312 5.766 -1.828 1 93.44 101 LEU B C 1
ATOM 3116 O O . LEU B 1 101 ? -15.312 5.152 -2.209 1 93.44 101 LEU B O 1
ATOM 3120 N N . PHE B 1 102 ? -14.383 6.801 -1.042 1 94.25 102 PHE B N 1
ATOM 3121 C CA . PHE B 1 102 ? -15.625 7.156 -0.36 1 94.25 102 PHE B CA 1
ATOM 3122 C C . PHE B 1 102 ? -16.547 7.938 -1.286 1 94.25 102 PHE B C 1
ATOM 3124 O O . PHE B 1 102 ? -17.672 8.281 -0.91 1 94.25 102 PHE B O 1
ATOM 3131 N N . GLN B 1 103 ? -16.109 8.211 -2.471 1 90.5 103 GLN B N 1
ATOM 3132 C CA . GLN B 1 103 ? -16.969 8.742 -3.523 1 90.5 103 GLN B CA 1
ATOM 3133 C C . GLN B 1 103 ? -17.656 7.621 -4.305 1 90.5 103 GLN B C 1
ATOM 3135 O O . GLN B 1 103 ? -18.594 7.863 -5.062 1 90.5 103 GLN B O 1
ATOM 3140 N N . ILE B 1 104 ? -17.156 6.445 -4.117 1 88.88 104 ILE B N 1
ATOM 3141 C CA . ILE B 1 104 ? -17.672 5.273 -4.816 1 88.88 104 ILE B CA 1
ATOM 3142 C C . ILE B 1 104 ? -18.562 4.461 -3.881 1 88.88 104 ILE B C 1
ATOM 3144 O O . ILE B 1 104 ? -19.641 4.012 -4.273 1 88.88 104 ILE B O 1
ATOM 3148 N N . LEU B 1 105 ? -18.078 4.348 -2.664 1 92.44 105 LEU B N 1
ATOM 3149 C CA . LEU B 1 105 ? -18.734 3.504 -1.676 1 92.44 105 LEU B CA 1
ATOM 3150 C C . LEU B 1 105 ? -19.062 4.297 -0.417 1 92.44 105 LEU B C 1
ATOM 3152 O O . LEU B 1 105 ? -18.281 5.145 0.013 1 92.44 105 LEU B O 1
ATOM 3156 N N . GLU B 1 106 ? -20.156 3.986 0.139 1 94.62 106 GLU B N 1
ATOM 3157 C CA . GLU B 1 106 ? -20.531 4.5 1.452 1 94.62 106 GLU B CA 1
ATOM 3158 C C . GLU B 1 106 ? -20.453 3.406 2.516 1 94.62 106 GLU B C 1
ATOM 3160 O O . GLU B 1 106 ? -21.125 2.371 2.4 1 94.62 106 GLU B O 1
ATOM 3165 N N . PHE B 1 107 ? -19.703 3.66 3.498 1 95.75 107 PHE B N 1
ATOM 3166 C CA . PHE B 1 107 ? -19.484 2.711 4.586 1 95.75 107 PHE B CA 1
ATOM 3167 C C . PHE B 1 107 ? -20.219 3.158 5.84 1 95.75 107 PHE B C 1
ATOM 3169 O O . PHE B 1 107 ? -20.469 4.352 6.035 1 95.75 107 PHE B O 1
ATOM 3176 N N . PRO B 1 108 ? -20.609 2.16 6.668 1 96.62 108 PRO B N 1
ATOM 3177 C CA . PRO B 1 108 ? -21.047 2.576 8.008 1 96.62 108 PRO B CA 1
ATOM 3178 C C . PRO B 1 108 ? -20 3.43 8.727 1 96.62 108 PRO B C 1
ATOM 3180 O O . PRO B 1 108 ? -18.797 3.178 8.609 1 96.62 108 PRO B O 1
ATOM 3183 N N . HIS B 1 109 ? -20.453 4.371 9.469 1 97.44 109 HIS B N 1
ATOM 3184 C CA . HIS B 1 109 ? -19.547 5.363 10.023 1 97.44 109 HIS B CA 1
ATOM 3185 C C . HIS B 1 109 ? -18.828 4.82 11.258 1 97.44 109 HIS B C 1
ATOM 3187 O O . HIS B 1 109 ? -17.859 5.43 11.742 1 97.44 109 HIS B O 1
ATOM 3193 N N . PHE B 1 110 ? -19.281 3.756 11.781 1 97.25 110 PHE B N 1
ATOM 3194 C CA . PHE B 1 110 ? -18.547 3.242 12.938 1 97.25 110 PHE B CA 1
ATOM 3195 C C . PHE B 1 110 ? -18.797 1.75 13.109 1 97.25 110 PHE B C 1
ATOM 3197 O O . PHE B 1 110 ? -19.719 1.192 12.5 1 97.25 110 PHE B O 1
ATOM 3204 N N . CYS B 1 111 ? -18 1.104 13.852 1 96.75 111 CYS B N 1
ATOM 3205 C CA . CYS B 1 111 ? -18.188 -0.26 14.344 1 96.75 111 CYS B CA 1
ATOM 3206 C C . CYS B 1 111 ? -17.688 -0.397 15.773 1 96.75 111 CYS B C 1
ATOM 3208 O O . CYS B 1 111 ? -16.875 0.403 16.234 1 96.75 111 CYS B O 1
ATOM 3210 N N . SER B 1 112 ? -18.25 -1.322 16.453 1 95.81 112 SER B N 1
ATOM 3211 C CA . SER B 1 112 ? -17.797 -1.669 17.797 1 95.81 112 SER B CA 1
ATOM 3212 C C . SER B 1 112 ? -16.828 -2.846 17.766 1 95.81 112 SER B C 1
ATOM 3214 O O . SER B 1 112 ? -17.094 -3.857 17.109 1 95.81 112 SER B O 1
ATOM 3216 N N . ILE B 1 113 ? -15.766 -2.635 18.438 1 94.31 113 ILE B N 1
ATOM 3217 C CA . ILE B 1 113 ? -14.727 -3.652 18.422 1 94.31 113 ILE B CA 1
ATOM 3218 C C . ILE B 1 113 ? -14.773 -4.449 19.734 1 94.31 113 ILE B C 1
ATOM 3220 O O . ILE B 1 113 ? -14.68 -3.877 20.812 1 94.31 113 ILE B O 1
ATOM 3224 N N . LYS B 1 114 ? -14.875 -5.738 19.609 1 90.62 114 LYS B N 1
ATOM 3225 C CA . LYS B 1 114 ? -14.992 -6.605 20.781 1 90.62 114 LYS B CA 1
ATOM 3226 C C . LYS B 1 114 ? -13.672 -6.68 21.547 1 90.62 114 LYS B C 1
ATOM 3228 O O . LYS B 1 114 ? -13.664 -6.723 22.781 1 90.62 114 LYS B O 1
ATOM 3233 N N . ARG B 1 115 ? -12.531 -6.645 20.828 1 93.38 115 ARG B N 1
ATOM 3234 C CA . ARG B 1 115 ? -11.203 -6.688 21.422 1 93.38 115 ARG B CA 1
ATOM 3235 C C . ARG B 1 115 ? -10.461 -5.375 21.219 1 93.38 115 ARG B C 1
ATOM 3237 O O . ARG B 1 115 ? -9.609 -5.27 20.328 1 93.38 115 ARG B O 1
ATOM 3244 N N . PRO B 1 116 ? -10.68 -4.465 22.141 1 94.81 116 PRO B N 1
ATOM 3245 C CA . PRO B 1 116 ? -10.117 -3.127 21.953 1 94.81 116 PRO B CA 1
ATOM 3246 C C . PRO B 1 116 ? -8.586 -3.133 21.922 1 94.81 116 PRO B C 1
ATOM 3248 O O . PRO B 1 116 ? -7.977 -2.27 21.281 1 94.81 116 PRO B O 1
ATOM 3251 N N . GLU B 1 117 ? -7.973 -4.141 22.578 1 95.75 117 GLU B N 1
ATOM 3252 C CA . GLU B 1 117 ? -6.516 -4.203 22.656 1 95.75 117 GLU B CA 1
ATOM 3253 C C . GLU B 1 117 ? -5.891 -4.336 21.281 1 95.75 117 GLU B C 1
ATOM 3255 O O . GLU B 1 117 ? -4.781 -3.854 21.047 1 95.75 117 GLU B O 1
ATOM 3260 N N . LEU B 1 118 ? -6.598 -4.977 20.391 1 94.19 118 LEU B N 1
ATOM 3261 C CA . LEU B 1 118 ? -6.09 -5.156 19.047 1 94.19 118 LEU B CA 1
ATOM 3262 C C . LEU B 1 118 ? -5.973 -3.816 18.328 1 94.19 118 LEU B C 1
ATOM 3264 O O . LEU B 1 118 ? -4.949 -3.525 17.703 1 94.19 118 LEU B O 1
ATOM 3268 N N . VAL B 1 119 ? -7.008 -2.977 18.422 1 97.25 119 VAL B N 1
ATOM 3269 C CA . VAL B 1 119 ? -7.012 -1.681 17.75 1 97.25 119 VAL B CA 1
ATOM 3270 C C . VAL B 1 119 ? -6.031 -0.737 18.438 1 97.25 119 VAL B C 1
ATOM 3272 O O . VAL B 1 119 ? -5.34 0.042 17.781 1 97.25 119 VAL B O 1
ATOM 3275 N N . ASN B 1 120 ? -5.922 -0.867 19.781 1 97.88 120 ASN B N 1
ATOM 3276 C CA . ASN B 1 120 ? -4.898 -0.118 20.5 1 97.88 120 ASN B CA 1
ATOM 3277 C C . ASN B 1 120 ? -3.5 -0.423 19.969 1 97.88 120 ASN B C 1
ATOM 3279 O O . ASN B 1 120 ? -2.711 0.492 19.719 1 97.88 120 ASN B O 1
ATOM 3283 N N . ASP B 1 121 ? -3.277 -1.672 19.812 1 97.62 121 ASP B N 1
ATOM 3284 C CA . ASP B 1 121 ? -1.963 -2.109 19.344 1 97.62 121 ASP B CA 1
ATOM 3285 C C . ASP B 1 121 ? -1.678 -1.6 17.938 1 97.62 121 ASP B C 1
ATOM 3287 O O . ASP B 1 121 ? -0.562 -1.165 17.641 1 97.62 121 ASP B O 1
ATOM 3291 N N . ILE B 1 122 ? -2.658 -1.676 17.094 1 97.5 122 ILE B N 1
ATOM 3292 C CA . ILE B 1 122 ? -2.492 -1.229 15.719 1 97.5 122 ILE B CA 1
ATOM 3293 C C . ILE B 1 122 ? -2.188 0.266 15.695 1 97.5 122 ILE B C 1
ATOM 3295 O O . ILE B 1 122 ? -1.224 0.699 15.055 1 97.5 122 ILE B O 1
ATOM 3299 N N . PHE B 1 123 ? -2.941 1.074 16.422 1 98.38 123 PHE B N 1
ATOM 3300 C CA . PHE B 1 123 ? -2.717 2.514 16.453 1 98.38 123 PHE B CA 1
ATOM 3301 C C . PHE B 1 123 ? -1.352 2.836 17.047 1 98.38 123 PHE B C 1
ATOM 3303 O O . PHE B 1 123 ? -0.659 3.74 16.578 1 98.38 123 PHE B O 1
ATOM 3310 N N . ASN B 1 124 ? -1.018 2.131 18.109 1 98.06 124 ASN B N 1
ATOM 3311 C CA . ASN B 1 124 ? 0.303 2.332 18.688 1 98.06 124 ASN B CA 1
ATOM 3312 C C . ASN B 1 124 ? 1.413 2.072 17.688 1 98.06 124 ASN B C 1
ATOM 3314 O O . ASN B 1 124 ? 2.416 2.787 17.656 1 98.06 124 ASN B O 1
ATOM 3318 N N . ASN B 1 125 ? 1.229 1.064 16.891 1 97.31 125 ASN B N 1
ATOM 3319 C CA . ASN B 1 125 ? 2.215 0.767 15.867 1 97.31 125 ASN B CA 1
ATOM 3320 C C . ASN B 1 125 ? 2.244 1.85 14.789 1 97.31 125 ASN B C 1
ATOM 3322 O O . ASN B 1 125 ? 3.314 2.223 14.305 1 97.31 125 ASN B O 1
ATOM 3326 N N . ILE B 1 126 ? 1.055 2.344 14.375 1 98.06 126 ILE B N 1
ATOM 3327 C CA . ILE B 1 126 ? 1.018 3.445 13.422 1 98.06 126 ILE B CA 1
ATOM 3328 C C . ILE B 1 126 ? 1.797 4.637 13.977 1 98.06 126 ILE B C 1
ATOM 3330 O O . ILE B 1 126 ? 2.662 5.191 13.297 1 98.06 126 ILE B O 1
ATOM 3334 N N . LEU B 1 127 ? 1.503 4.965 15.25 1 96.12 127 LEU B N 1
ATOM 3335 C CA . LEU B 1 127 ? 2.15 6.094 15.914 1 96.12 127 LEU B CA 1
ATOM 3336 C C . LEU B 1 127 ? 3.66 5.883 15.984 1 96.12 127 LEU B C 1
ATOM 3338 O O . LEU B 1 127 ? 4.43 6.777 15.625 1 96.12 127 LEU B O 1
ATOM 3342 N N . LEU B 1 128 ? 4.047 4.754 16.422 1 96.12 128 LEU B N 1
ATOM 3343 C CA . LEU B 1 128 ? 5.457 4.418 16.609 1 96.12 128 LEU B CA 1
ATOM 3344 C C . LEU B 1 128 ? 6.223 4.574 15.297 1 96.12 128 LEU B C 1
ATOM 3346 O O . LEU B 1 128 ? 7.266 5.234 15.266 1 96.12 128 LEU B O 1
ATOM 3350 N N . HIS B 1 129 ? 5.699 4.059 14.25 1 95.94 129 HIS B N 1
ATOM 3351 C CA . HIS B 1 129 ? 6.406 4.074 12.969 1 95.94 129 HIS B CA 1
ATOM 3352 C C . HIS B 1 129 ? 6.328 5.453 12.32 1 95.94 129 HIS B C 1
ATOM 3354 O O . HIS B 1 129 ? 7.289 5.902 11.695 1 95.94 129 HIS B O 1
ATOM 3360 N N . ALA B 1 130 ? 5.176 6.094 12.453 1 92.38 130 ALA B N 1
ATOM 3361 C CA . ALA B 1 130 ? 5.012 7.426 11.875 1 92.38 130 ALA B CA 1
ATOM 3362 C C . ALA B 1 130 ? 5.984 8.422 12.5 1 92.38 130 ALA B C 1
ATOM 3364 O O . ALA B 1 130 ? 6.426 9.359 11.844 1 92.38 130 ALA B O 1
ATOM 3365 N N . LYS B 1 131 ? 6.305 8.188 13.672 1 88.38 131 LYS B N 1
ATOM 3366 C CA . LYS B 1 131 ? 7.16 9.125 14.398 1 88.38 131 LYS B CA 1
ATOM 3367 C C . LYS B 1 131 ? 8.602 8.633 14.438 1 88.38 131 LYS B C 1
ATOM 3369 O O . LYS B 1 131 ? 9.469 9.281 15.039 1 88.38 131 LYS B O 1
ATOM 3374 N N . SER B 1 132 ? 8.68 7.566 13.68 1 89.25 132 SER B N 1
ATOM 3375 C CA . SER B 1 132 ? 10.031 7.016 13.711 1 89.25 132 SER B CA 1
ATOM 3376 C C . SER B 1 132 ? 10.953 7.754 12.742 1 89.25 132 SER B C 1
ATOM 3378 O O . SER B 1 132 ? 10.484 8.383 11.789 1 89.25 132 SER B O 1
ATOM 3380 N N . GLY B 1 133 ? 12.164 7.949 13 1 86.5 133 GLY B N 1
ATOM 3381 C CA . GLY B 1 133 ? 13.148 8.516 12.094 1 86.5 133 GLY B CA 1
ATOM 3382 C C . GLY B 1 133 ? 13.773 7.488 11.172 1 86.5 133 GLY B C 1
ATOM 3383 O O . GLY B 1 133 ? 14.68 7.812 10.398 1 86.5 133 GLY B O 1
ATOM 3384 N N . GLU B 1 134 ? 13.172 6.309 11.148 1 91.88 134 GLU B N 1
ATOM 3385 C CA . GLU B 1 134 ? 13.727 5.242 10.32 1 91.88 134 GLU B CA 1
ATOM 3386 C C . GLU B 1 134 ? 13.297 5.391 8.867 1 91.88 134 GLU B C 1
ATOM 3388 O O . GLU B 1 134 ? 12.203 5.891 8.586 1 91.88 134 GLU B O 1
ATOM 3393 N N . VAL B 1 135 ? 14.055 4.848 7.918 1 92.62 135 VAL B N 1
ATOM 3394 C CA . VAL B 1 135 ? 13.797 4.992 6.492 1 92.62 135 VAL B CA 1
ATOM 3395 C C . VAL B 1 135 ? 12.523 4.238 6.121 1 92.62 135 VAL B C 1
ATOM 3397 O O . VAL B 1 135 ? 11.82 4.613 5.176 1 92.62 135 VAL B O 1
ATOM 3400 N N . TYR B 1 136 ? 12.172 3.154 6.84 1 94.38 136 TYR B N 1
ATOM 3401 C CA . TYR B 1 136 ? 10.992 2.346 6.539 1 94.38 136 TYR B CA 1
ATOM 3402 C C . TYR B 1 136 ? 9.805 2.781 7.387 1 94.38 136 TYR B C 1
ATOM 3404 O O . TYR B 1 136 ? 8.742 2.15 7.348 1 94.38 136 TYR B O 1
ATOM 3412 N N . GLY B 1 137 ? 9.938 3.832 8.203 1 95.44 137 GLY B N 1
ATOM 3413 C CA . GLY B 1 137 ? 8.922 4.227 9.164 1 95.44 137 GLY B CA 1
ATOM 3414 C C . GLY B 1 137 ? 7.582 4.539 8.516 1 95.44 137 GLY B C 1
ATOM 3415 O O . GLY B 1 137 ? 6.559 3.965 8.891 1 95.44 137 GLY B O 1
ATOM 3416 N N . HIS B 1 138 ? 7.594 5.395 7.535 1 93.19 138 HIS B N 1
ATOM 3417 C CA . HIS B 1 138 ? 6.359 5.809 6.883 1 93.19 138 HIS B CA 1
ATOM 3418 C C . HIS B 1 138 ? 5.695 4.641 6.16 1 93.19 138 HIS B C 1
ATOM 3420 O O . HIS B 1 138 ? 4.473 4.484 6.211 1 93.19 138 HIS B O 1
ATOM 3426 N N . MET B 1 139 ? 6.469 3.846 5.504 1 95 139 MET B N 1
ATOM 3427 C CA . MET B 1 139 ? 5.953 2.664 4.816 1 95 139 MET B CA 1
ATOM 3428 C C . MET B 1 139 ? 5.258 1.728 5.801 1 95 139 MET B C 1
ATOM 3430 O O . MET B 1 139 ? 4.16 1.24 5.527 1 95 139 MET B O 1
ATOM 3434 N N . MET B 1 140 ? 5.867 1.524 6.953 1 96.38 140 MET B N 1
ATOM 3435 C CA . MET B 1 140 ? 5.293 0.655 7.977 1 96.38 140 MET B CA 1
ATOM 3436 C C . MET B 1 140 ? 4.02 1.265 8.555 1 96.38 140 MET B C 1
ATOM 3438 O O . MET B 1 140 ? 3.047 0.554 8.812 1 96.38 140 MET B O 1
ATOM 3442 N N . ALA B 1 141 ? 4.086 2.557 8.781 1 97.12 141 ALA B N 1
ATOM 3443 C CA . ALA B 1 141 ? 2.891 3.223 9.297 1 97.12 141 ALA B CA 1
ATOM 3444 C C . ALA B 1 141 ? 1.708 3.033 8.352 1 97.12 141 ALA B C 1
ATOM 3446 O O . ALA B 1 141 ? 0.588 2.766 8.789 1 97.12 141 ALA B O 1
ATOM 3447 N N . LYS B 1 142 ? 1.938 3.137 7.094 1 96.5 142 LYS B N 1
ATOM 3448 C CA . LYS B 1 142 ? 0.896 2.928 6.094 1 96.5 142 LYS B CA 1
ATOM 3449 C C . LYS B 1 142 ? 0.394 1.487 6.113 1 96.5 142 LYS B C 1
ATOM 3451 O O . LYS B 1 142 ? -0.803 1.239 5.953 1 96.5 142 LYS B O 1
ATOM 3456 N N . SER B 1 143 ? 1.319 0.559 6.234 1 96.19 143 SER B N 1
ATOM 3457 C CA . SER B 1 143 ? 0.935 -0.845 6.344 1 96.19 143 SER B CA 1
ATOM 3458 C C . SER B 1 143 ? 0.009 -1.073 7.535 1 96.19 143 SER B C 1
ATOM 3460 O O . SER B 1 143 ? -0.991 -1.785 7.422 1 96.19 143 SER B O 1
ATOM 3462 N N . LYS B 1 144 ? 0.338 -0.465 8.641 1 97.62 144 LYS B N 1
ATOM 3463 C CA . LYS B 1 144 ? -0.482 -0.622 9.844 1 97.62 144 LYS B CA 1
ATOM 3464 C C . LYS B 1 144 ? -1.829 0.076 9.68 1 97.62 144 LYS B C 1
ATOM 3466 O O . LYS B 1 144 ? -2.844 -0.393 10.203 1 97.62 144 LYS B O 1
ATOM 3471 N N . LEU B 1 145 ? -1.816 1.198 8.977 1 98.25 145 LEU B N 1
ATOM 3472 C CA . LEU B 1 145 ? -3.086 1.839 8.648 1 98.25 145 LEU B CA 1
ATOM 3473 C C . LEU B 1 145 ? -3.955 0.923 7.797 1 98.25 145 LEU B C 1
ATOM 3475 O O . LEU B 1 145 ? -5.164 0.819 8.023 1 98.25 145 LEU B O 1
ATOM 3479 N N . THR B 1 146 ? -3.389 0.261 6.852 1 97.31 146 THR B N 1
ATOM 3480 C CA . THR B 1 146 ? -4.117 -0.696 6.027 1 97.31 146 THR B CA 1
ATOM 3481 C C . THR B 1 146 ? -4.691 -1.822 6.883 1 97.31 146 THR B C 1
ATOM 3483 O O . THR B 1 146 ? -5.816 -2.271 6.656 1 97.31 146 THR B O 1
ATOM 3486 N N . GLU B 1 147 ? -3.91 -2.254 7.805 1 96.19 147 GLU B N 1
ATOM 3487 C CA . GLU B 1 147 ? -4.395 -3.246 8.758 1 96.19 147 GLU B CA 1
ATOM 3488 C C . GLU B 1 147 ? -5.586 -2.719 9.547 1 96.19 147 GLU B C 1
ATOM 3490 O O . GLU B 1 147 ? -6.559 -3.441 9.773 1 96.19 147 GLU B O 1
ATOM 3495 N N . LEU B 1 148 ? -5.531 -1.469 9.969 1 97.88 148 LEU B N 1
ATOM 3496 C CA . LEU B 1 148 ? -6.637 -0.848 10.688 1 97.88 148 LEU B CA 1
ATOM 3497 C C . LEU B 1 148 ? -7.898 -0.83 9.836 1 97.88 148 LEU B C 1
ATOM 3499 O O . LEU B 1 148 ? -8.984 -1.178 10.312 1 97.88 148 LEU B O 1
ATOM 3503 N N . ILE B 1 149 ? -7.762 -0.446 8.594 1 97.5 149 ILE B N 1
ATOM 3504 C CA . ILE B 1 149 ? -8.875 -0.409 7.656 1 97.5 149 ILE B CA 1
ATOM 3505 C C . ILE B 1 149 ? -9.477 -1.807 7.512 1 97.5 149 ILE B C 1
ATOM 3507 O O . ILE B 1 149 ? -10.703 -1.966 7.504 1 97.5 149 ILE B O 1
ATOM 3511 N N . SER B 1 150 ? -8.68 -2.803 7.473 1 94.69 150 SER B N 1
ATOM 3512 C CA . SER B 1 150 ? -9.148 -4.18 7.371 1 94.69 150 SER B CA 1
ATOM 3513 C C . SER B 1 150 ? -9.961 -4.578 8.602 1 94.69 150 SER B C 1
ATOM 3515 O O . SER B 1 150 ? -11.016 -5.207 8.477 1 94.69 150 SER B O 1
ATOM 3517 N N . HIS B 1 151 ? -9.445 -4.215 9.734 1 94 151 HIS B N 1
ATOM 3518 C CA . HIS B 1 151 ? -10.156 -4.547 10.969 1 94 151 HIS B CA 1
ATOM 3519 C C . HIS B 1 151 ? -11.492 -3.816 11.055 1 94 151 HIS B C 1
ATOM 3521 O O . HIS B 1 151 ? -12.477 -4.371 11.547 1 94 151 HIS B O 1
ATOM 3527 N N . TYR B 1 152 ? -11.508 -2.555 10.578 1 96.62 152 TYR B N 1
ATOM 3528 C CA . TYR B 1 152 ? -12.766 -1.832 10.461 1 96.62 152 TYR B CA 1
ATOM 3529 C C . TYR B 1 152 ? -13.758 -2.6 9.594 1 96.62 152 TYR B C 1
ATOM 3531 O O . TYR B 1 152 ? -14.898 -2.828 10 1 96.62 152 TYR B O 1
ATOM 3539 N N . LEU B 1 153 ? -13.352 -3.129 8.508 1 94.31 153 LEU B N 1
ATOM 3540 C CA . LEU B 1 153 ? -14.195 -3.854 7.566 1 94.31 153 LEU B CA 1
ATOM 3541 C C . LEU B 1 153 ? -14.656 -5.184 8.156 1 94.31 153 LEU B C 1
ATOM 3543 O O . LEU B 1 153 ? -15.797 -5.598 7.949 1 94.31 153 LEU B O 1
ATOM 3547 N N . MET B 1 154 ? -13.766 -5.832 8.891 1 91.81 154 MET B N 1
ATOM 3548 C CA . MET B 1 154 ? -14.047 -7.133 9.484 1 91.81 154 MET B CA 1
ATOM 3549 C C . MET B 1 154 ? -15.188 -7.039 10.492 1 91.81 154 MET B C 1
ATOM 3551 O O . MET B 1 154 ? -15.875 -8.023 10.75 1 91.81 154 MET B O 1
ATOM 3555 N N . ASN B 1 155 ? -15.32 -5.867 11.047 1 93.56 155 ASN B N 1
ATOM 3556 C CA . ASN B 1 155 ? -16.328 -5.688 12.102 1 93.56 155 ASN B CA 1
ATOM 3557 C C . ASN B 1 155 ? -17.594 -5.062 11.555 1 93.56 155 ASN B C 1
ATOM 3559 O O . ASN B 1 155 ? -18.516 -4.738 12.312 1 93.56 155 ASN B O 1
ATOM 3563 N N . LEU B 1 156 ? -17.641 -4.871 10.266 1 93.19 156 LEU B N 1
ATOM 3564 C CA . LEU B 1 156 ? -18.844 -4.332 9.617 1 93.19 156 LEU B CA 1
ATOM 3565 C C . LEU B 1 156 ? -19.703 -5.453 9.039 1 93.19 156 LEU B C 1
ATOM 3567 O O . LEU B 1 156 ? -19.203 -6.543 8.758 1 93.19 156 LEU B O 1
ATOM 3571 N N . ASP B 1 157 ? -21 -5.141 9.023 1 91.19 157 ASP B N 1
ATOM 3572 C CA . ASP B 1 157 ? -21.859 -5.875 8.086 1 91.19 157 ASP B CA 1
ATOM 3573 C C . ASP B 1 157 ? -21.672 -5.359 6.66 1 91.19 157 ASP B C 1
ATOM 3575 O O . ASP B 1 157 ? -22.156 -4.277 6.316 1 91.19 157 ASP B O 1
ATOM 3579 N N . LEU B 1 158 ? -21.047 -6.117 5.891 1 88.56 158 LEU B N 1
ATOM 3580 C CA . LEU B 1 158 ? -20.656 -5.676 4.555 1 88.56 158 LEU B CA 1
ATOM 3581 C C . LEU B 1 158 ? -21.891 -5.359 3.711 1 88.56 158 LEU B C 1
ATOM 3583 O O . LEU B 1 158 ? -21.797 -4.625 2.725 1 88.56 158 LEU B O 1
ATOM 3587 N N . GLN B 1 159 ? -22.969 -5.902 4.105 1 88.75 159 GLN B N 1
ATOM 3588 C CA . GLN B 1 159 ? -24.203 -5.633 3.379 1 88.75 159 GLN B CA 1
ATOM 3589 C C . GLN B 1 159 ? -24.641 -4.18 3.555 1 88.75 159 GLN B C 1
ATOM 3591 O O . GLN B 1 159 ? -25.469 -3.684 2.801 1 88.75 159 GLN B O 1
ATOM 3596 N N . GLN B 1 160 ? -24.078 -3.527 4.562 1 91.56 160 GLN B N 1
ATOM 3597 C CA . GLN B 1 160 ? -24.453 -2.145 4.836 1 91.56 160 GLN B CA 1
ATOM 3598 C C . GLN B 1 160 ? -23.656 -1.176 3.969 1 91.56 160 GLN B C 1
ATOM 3600 O O . GLN B 1 160 ? -23.938 0.025 3.949 1 91.56 160 GLN B O 1
ATOM 3605 N N . ILE B 1 161 ? -22.703 -1.703 3.252 1 92.25 161 ILE B N 1
ATOM 3606 C CA . ILE B 1 161 ? -21.953 -0.86 2.322 1 92.25 161 ILE B CA 1
ATOM 3607 C C . ILE B 1 161 ? -22.828 -0.542 1.107 1 92.25 161 ILE B C 1
ATOM 3609 O O . ILE B 1 161 ? -23.406 -1.441 0.505 1 92.25 161 ILE B O 1
ATOM 3613 N N . THR B 1 162 ? -22.906 0.735 0.828 1 90.62 162 THR B N 1
ATOM 3614 C CA . THR B 1 162 ? -23.734 1.17 -0.289 1 90.62 162 THR B CA 1
ATOM 3615 C C . THR B 1 162 ? -22.875 1.713 -1.426 1 90.62 162 THR B C 1
ATOM 3617 O O . THR B 1 162 ? -21.891 2.422 -1.185 1 90.62 162 THR B O 1
ATOM 3620 N N . TYR B 1 163 ? -23.297 1.399 -2.568 1 89.06 163 TYR B N 1
ATOM 3621 C CA . TYR B 1 163 ? -22.641 1.925 -3.766 1 89.06 163 TYR B CA 1
ATOM 3622 C C . TYR B 1 163 ? -23.312 3.211 -4.23 1 89.06 163 TYR B C 1
ATOM 3624 O O . TYR B 1 163 ? -24.547 3.256 -4.395 1 89.06 163 TYR B O 1
ATOM 3632 N N . LEU B 1 164 ? -22.609 4.281 -4.336 1 88.81 164 LEU B N 1
ATOM 3633 C CA . LEU B 1 164 ? -23.156 5.613 -4.551 1 88.81 164 LEU B CA 1
ATOM 3634 C C . LEU B 1 164 ? -23.5 5.828 -6.02 1 88.81 164 LEU B C 1
ATOM 3636 O O . LEU B 1 164 ? -24.406 6.613 -6.34 1 88.81 164 LEU B O 1
ATOM 3640 N N . ASN B 1 165 ? -22.859 5.277 -6.941 1 86.06 165 ASN B N 1
ATOM 3641 C CA . ASN B 1 165 ? -23.172 5.383 -8.359 1 86.06 165 ASN B CA 1
ATOM 3642 C C . ASN B 1 165 ? -23.703 4.062 -8.914 1 86.06 165 ASN B C 1
ATOM 3644 O O . ASN B 1 165 ? -22.969 3.305 -9.539 1 86.06 165 ASN B O 1
ATOM 3648 N N . MET B 1 166 ? -25.031 3.9 -8.742 1 85.19 166 MET B N 1
ATOM 3649 C CA . MET B 1 166 ? -25.656 2.623 -9.047 1 85.19 166 MET B CA 1
ATOM 3650 C C . MET B 1 166 ? -25.547 2.295 -10.531 1 85.19 166 MET B C 1
ATOM 3652 O O . MET B 1 166 ? -25.25 1.157 -10.898 1 85.19 166 MET B O 1
ATOM 3656 N N . PRO B 1 167 ? -25.734 3.33 -11.336 1 86.38 167 PRO B N 1
ATOM 3657 C CA . PRO B 1 167 ? -25.594 3.008 -12.758 1 86.38 167 PRO B CA 1
ATOM 3658 C C . PRO B 1 167 ? -24.203 2.465 -13.109 1 86.38 167 PRO B C 1
ATOM 3660 O O . PRO B 1 167 ? -24.078 1.506 -13.875 1 86.38 167 PRO B O 1
ATOM 3663 N N . VAL B 1 168 ? -23.266 3.094 -12.516 1 87.06 168 VAL B N 1
ATOM 3664 C CA . VAL B 1 168 ? -21.891 2.646 -12.758 1 87.06 168 VAL B CA 1
ATOM 3665 C C . VAL B 1 168 ? -21.688 1.248 -12.18 1 87.06 168 VAL B C 1
ATOM 3667 O O . VAL B 1 168 ? -21.078 0.388 -12.812 1 87.06 168 VAL B O 1
ATOM 3670 N N . ILE B 1 169 ? -22.297 1.004 -11.094 1 85.38 169 ILE B N 1
ATOM 3671 C CA . ILE B 1 169 ? -22.156 -0.278 -10.414 1 85.38 169 ILE B CA 1
ATOM 3672 C C . ILE B 1 169 ? -22.859 -1.371 -11.211 1 85.38 169 ILE B C 1
ATOM 3674 O O . ILE B 1 169 ? -22.328 -2.479 -11.359 1 85.38 169 ILE B O 1
ATOM 3678 N N . GLU B 1 170 ? -23.969 -1.06 -11.648 1 87.69 170 GLU B N 1
ATOM 3679 C CA . GLU B 1 170 ? -24.719 -2.021 -12.445 1 87.69 170 GLU B CA 1
ATOM 3680 C C . GLU B 1 170 ? -23.969 -2.383 -13.727 1 87.69 170 GLU B C 1
ATOM 3682 O O . GLU B 1 170 ? -23.891 -3.555 -14.102 1 87.69 170 GLU B O 1
ATOM 3687 N N . LYS B 1 171 ? -23.453 -1.33 -14.297 1 90.94 171 LYS B N 1
ATOM 3688 C CA . LYS B 1 171 ? -22.656 -1.551 -15.5 1 90.94 171 LYS B CA 1
ATOM 3689 C C . LYS B 1 171 ? -21.438 -2.434 -15.203 1 90.94 171 LYS B C 1
ATOM 3691 O O . LYS B 1 171 ? -21.172 -3.398 -15.922 1 90.94 171 LYS B O 1
ATOM 3696 N N . MET B 1 172 ? -20.781 -2.123 -14.164 1 91.25 172 MET B N 1
ATOM 3697 C CA . MET B 1 172 ? -19.578 -2.873 -13.812 1 91.25 172 MET B CA 1
ATOM 3698 C C . MET B 1 172 ? -19.938 -4.301 -13.406 1 91.25 172 MET B C 1
ATOM 3700 O O . MET B 1 172 ? -19.219 -5.242 -13.75 1 91.25 172 MET B O 1
ATOM 3704 N N . SER B 1 173 ? -21.016 -4.438 -12.727 1 88.38 173 SER B N 1
ATOM 3705 C CA . SER B 1 173 ? -21.453 -5.77 -12.344 1 88.38 173 SER B CA 1
ATOM 3706 C C . SER B 1 173 ? -21.75 -6.633 -13.562 1 88.38 173 SER B C 1
ATOM 3708 O O . SER B 1 173 ? -21.359 -7.805 -13.609 1 88.38 173 SER B O 1
ATOM 3710 N N . ALA B 1 174 ? -22.375 -6.066 -14.469 1 92.19 174 ALA B N 1
ATOM 3711 C CA . ALA B 1 174 ? -22.688 -6.785 -15.703 1 92.19 174 ALA B CA 1
ATOM 3712 C C . ALA B 1 174 ? -21.422 -7.18 -16.453 1 92.19 174 ALA B C 1
ATOM 3714 O O . ALA B 1 174 ? -21.312 -8.297 -16.969 1 92.19 174 ALA B O 1
ATOM 3715 N N . ILE B 1 175 ? -20.516 -6.273 -16.5 1 94.56 175 ILE B N 1
ATOM 3716 C CA . ILE B 1 175 ? -19.25 -6.496 -17.188 1 94.56 175 ILE B CA 1
ATOM 3717 C C . ILE B 1 175 ? -18.469 -7.617 -16.5 1 94.56 175 ILE B C 1
ATOM 3719 O O . ILE B 1 175 ? -18.016 -8.555 -17.156 1 94.56 175 ILE B O 1
ATOM 3723 N N . LEU B 1 176 ? -18.375 -7.535 -15.219 1 91.88 176 LEU B N 1
ATOM 3724 C CA . LEU B 1 176 ? -17.625 -8.531 -14.469 1 91.88 176 LEU B CA 1
ATOM 3725 C C . LEU B 1 176 ? -18.297 -9.891 -14.539 1 91.88 176 LEU B C 1
ATOM 3727 O O . LEU B 1 176 ? -17.625 -10.922 -14.648 1 91.88 176 LEU B O 1
ATOM 3731 N N . ALA B 1 177 ? -19.609 -9.914 -14.469 1 91.12 177 ALA B N 1
ATOM 3732 C CA . ALA B 1 177 ? -20.344 -11.164 -14.609 1 91.12 177 ALA B CA 1
ATOM 3733 C C . ALA B 1 177 ? -20.109 -11.789 -15.977 1 91.12 177 ALA B C 1
ATOM 3735 O O . ALA B 1 177 ? -19.969 -13.016 -16.094 1 91.12 177 ALA B O 1
ATOM 3736 N N . TYR B 1 178 ? -20.125 -10.969 -16.922 1 94.75 178 TYR B N 1
ATOM 3737 C CA . TYR B 1 178 ? -19.859 -11.445 -18.266 1 94.75 178 TYR B CA 1
ATOM 3738 C C . TYR B 1 178 ? -18.469 -12.055 -18.375 1 94.75 178 TYR B C 1
ATOM 3740 O O . TYR B 1 178 ? -18.297 -13.141 -18.938 1 94.75 178 TYR B O 1
ATOM 3748 N N . ILE B 1 179 ? -17.5 -11.367 -17.844 1 94 179 ILE B N 1
ATOM 3749 C CA . ILE B 1 179 ? -16.125 -11.852 -17.875 1 94 179 ILE B CA 1
ATOM 3750 C C . ILE B 1 179 ? -16.047 -13.211 -17.188 1 94 179 ILE B C 1
ATOM 3752 O O . ILE B 1 179 ? -15.477 -14.156 -17.719 1 94 179 ILE B O 1
ATOM 3756 N N . ASP B 1 180 ? -16.672 -13.305 -16.062 1 91 180 ASP B N 1
ATOM 3757 C CA . ASP B 1 180 ? -16.641 -14.547 -15.289 1 91 180 ASP B CA 1
ATOM 3758 C C . ASP B 1 180 ? -17.312 -15.688 -16.062 1 91 180 ASP B C 1
ATOM 3760 O O . ASP B 1 180 ? -16.781 -16.797 -16.109 1 91 180 ASP B O 1
ATOM 3764 N N . ALA B 1 181 ? -18.406 -15.383 -16.625 1 93.19 181 ALA B N 1
ATOM 3765 C CA . ALA B 1 181 ? -19.219 -16.391 -17.312 1 93.19 181 ALA B CA 1
ATOM 3766 C C . ALA B 1 181 ? -18.531 -16.844 -18.594 1 93.19 181 ALA B C 1
ATOM 3768 O O . ALA B 1 181 ? -18.75 -17.969 -19.062 1 93.19 181 ALA B O 1
ATOM 3769 N N . HIS B 1 182 ? -17.688 -16 -19.141 1 94.69 182 HIS B N 1
ATOM 3770 C CA . HIS B 1 182 ? -17.141 -16.297 -20.453 1 94.69 182 HIS B CA 1
ATOM 3771 C C . HIS B 1 182 ? -15.609 -16.344 -20.422 1 94.69 182 HIS B C 1
ATOM 3773 O O . HIS B 1 182 ? -14.953 -16.031 -21.406 1 94.69 182 HIS B O 1
ATOM 3779 N N . ILE B 1 183 ? -15.07 -16.656 -19.281 1 94 183 ILE B N 1
ATOM 3780 C CA . ILE B 1 183 ? -13.633 -16.562 -19.078 1 94 183 ILE B CA 1
ATOM 3781 C C . ILE B 1 183 ? -12.922 -17.562 -20 1 94 183 ILE B C 1
ATOM 3783 O O . ILE B 1 183 ? -11.742 -17.375 -20.328 1 94 183 ILE B O 1
ATOM 3787 N N . GLU B 1 184 ? -13.617 -18.578 -20.406 1 93.38 184 GLU B N 1
ATOM 3788 C CA . GLU B 1 184 ? -13.031 -19.625 -21.25 1 93.38 184 GLU B CA 1
ATOM 3789 C C . GLU B 1 184 ? -13.164 -19.266 -22.734 1 93.38 184 GLU B C 1
ATOM 3791 O O . GLU B 1 184 ? -12.695 -20.016 -23.594 1 93.38 184 GLU B O 1
ATOM 3796 N N . GLU B 1 185 ? -13.719 -18.156 -23.047 1 91.62 185 GLU B N 1
ATOM 3797 C CA . GLU B 1 185 ? -13.883 -17.672 -24.422 1 91.62 185 GLU B CA 1
ATOM 3798 C C . GLU B 1 185 ? -12.938 -16.516 -24.703 1 91.62 185 GLU B C 1
ATOM 3800 O O . GLU B 1 185 ? -12.141 -16.125 -23.844 1 91.62 185 GLU B O 1
ATOM 3805 N N . ASN B 1 186 ? -12.906 -16.109 -25.984 1 90.06 186 ASN B N 1
ATOM 3806 C CA . ASN B 1 186 ? -12.117 -14.938 -26.375 1 90.06 186 ASN B CA 1
ATOM 3807 C C . ASN B 1 186 ? -12.906 -13.648 -26.203 1 90.06 186 ASN B C 1
ATOM 3809 O O . ASN B 1 186 ? -13.578 -13.188 -27.125 1 90.06 186 ASN B O 1
ATOM 3813 N N . ILE B 1 187 ? -12.781 -13.062 -25.047 1 93.88 187 ILE B N 1
ATOM 3814 C CA . ILE B 1 187 ? -13.469 -11.812 -24.734 1 93.88 187 ILE B CA 1
ATOM 3815 C C . ILE B 1 187 ? -12.688 -10.633 -25.312 1 93.88 187 ILE B C 1
ATOM 3817 O O . ILE B 1 187 ? -11.477 -10.531 -25.109 1 93.88 187 ILE B O 1
ATOM 3821 N N . THR B 1 188 ? -13.328 -9.75 -26.047 1 94 188 THR B N 1
ATOM 3822 C CA . THR B 1 188 ? -12.68 -8.57 -26.594 1 94 188 THR B CA 1
ATOM 3823 C C . THR B 1 188 ? -13.141 -7.309 -25.859 1 94 188 THR B C 1
ATOM 3825 O O . THR B 1 188 ? -14.164 -7.324 -25.172 1 94 188 THR B O 1
ATOM 3828 N N . VAL B 1 189 ? -12.344 -6.289 -26.047 1 95.75 189 VAL B N 1
ATOM 3829 C CA . VAL B 1 189 ? -12.711 -4.992 -25.484 1 95.75 189 VAL B CA 1
ATOM 3830 C C . VAL B 1 189 ? -14.031 -4.527 -26.094 1 95.75 189 VAL B C 1
ATOM 3832 O O . VAL B 1 189 ? -14.852 -3.906 -25.422 1 95.75 189 VAL B O 1
ATOM 3835 N N . GLN B 1 190 ? -14.203 -4.867 -27.328 1 95.38 190 GLN B N 1
ATOM 3836 C CA . GLN B 1 190 ? -15.43 -4.492 -28.031 1 95.38 190 GLN B CA 1
ATOM 3837 C C . GLN B 1 190 ? -16.656 -5.141 -27.391 1 95.38 190 GLN B C 1
ATOM 3839 O O . GLN B 1 190 ? -17.688 -4.496 -27.234 1 95.38 190 GLN B O 1
ATOM 3844 N N . ASP B 1 191 ? -16.516 -6.402 -27.047 1 95.44 191 ASP B N 1
ATOM 3845 C CA . ASP B 1 191 ? -17.594 -7.117 -26.375 1 95.44 191 ASP B CA 1
ATOM 3846 C C . ASP B 1 191 ? -18 -6.414 -25.078 1 95.44 191 ASP B C 1
ATOM 3848 O O . ASP B 1 191 ? -19.188 -6.195 -24.844 1 95.44 191 ASP B O 1
ATOM 3852 N N . LEU B 1 192 ? -17.016 -6.051 -24.344 1 96.62 192 LEU B N 1
ATOM 3853 C CA . LEU B 1 192 ? -17.266 -5.438 -23.031 1 96.62 192 LEU B CA 1
ATOM 3854 C C . LEU B 1 192 ? -17.797 -4.02 -23.203 1 96.62 192 LEU B C 1
ATOM 3856 O O . LEU B 1 192 ? -18.688 -3.598 -22.438 1 96.62 192 LEU B O 1
ATOM 3860 N N . ALA B 1 193 ? -17.25 -3.309 -24.172 1 96.88 193 ALA B N 1
ATOM 3861 C CA . ALA B 1 193 ? -17.719 -1.952 -24.438 1 96.88 193 ALA B CA 1
ATOM 3862 C C . ALA B 1 193 ? -19.188 -1.943 -24.812 1 96.88 193 ALA B C 1
ATOM 3864 O O . ALA B 1 193 ? -19.938 -1.045 -24.422 1 96.88 193 ALA B O 1
ATOM 3865 N N . ARG B 1 194 ? -19.609 -2.9 -25.547 1 95.69 194 ARG B N 1
ATOM 3866 C CA . ARG B 1 194 ? -21 -3.023 -25.953 1 95.69 194 ARG B CA 1
ATOM 3867 C C . ARG B 1 194 ? -21.906 -3.209 -24.734 1 95.69 194 ARG B C 1
ATOM 3869 O O . ARG B 1 194 ? -22.984 -2.605 -24.656 1 95.69 194 ARG B O 1
ATOM 3876 N N . ILE B 1 195 ? -21.453 -3.986 -23.812 1 94.69 195 ILE B N 1
ATOM 3877 C CA . ILE B 1 195 ? -22.219 -4.223 -22.594 1 94.69 195 ILE B CA 1
ATOM 3878 C C . ILE B 1 195 ? -22.375 -2.916 -21.828 1 94.69 195 ILE B C 1
ATOM 3880 O O . ILE B 1 195 ? -23.438 -2.656 -21.25 1 94.69 195 ILE B O 1
ATOM 3884 N N . ALA B 1 196 ? -21.359 -2.098 -21.859 1 93.81 196 ALA B N 1
ATOM 3885 C CA . ALA B 1 196 ? -21.359 -0.84 -21.109 1 93.81 196 ALA B CA 1
ATOM 3886 C C . ALA B 1 196 ? -21.984 0.285 -21.938 1 93.81 196 ALA B C 1
ATOM 3888 O O . ALA B 1 196 ? -22.156 1.402 -21.438 1 93.81 196 ALA B O 1
ATOM 3889 N N . TYR B 1 197 ? -22.297 0.004 -23.141 1 95.06 197 TYR B N 1
ATOM 3890 C CA . TYR B 1 197 ? -22.828 1.002 -24.062 1 95.06 197 TYR B CA 1
ATOM 3891 C C . TYR B 1 197 ? -21.859 2.158 -24.234 1 95.06 197 TYR B C 1
ATOM 3893 O O . TYR B 1 197 ? -22.25 3.326 -24.156 1 95.06 197 TYR B O 1
ATOM 3901 N N . MET B 1 198 ? -20.625 1.797 -24.469 1 95.44 198 MET B N 1
ATOM 3902 C CA . MET B 1 198 ? -19.562 2.785 -24.625 1 95.44 198 MET B CA 1
ATOM 3903 C C . MET B 1 198 ? -18.703 2.477 -25.859 1 95.44 198 MET B C 1
ATOM 3905 O O . MET B 1 198 ? -18.688 1.338 -26.328 1 95.44 198 MET B O 1
ATOM 3909 N N . HIS B 1 199 ? -18.047 3.521 -26.297 1 96.31 199 HIS B N 1
ATOM 3910 C CA . HIS B 1 199 ? -16.969 3.293 -27.25 1 96.31 199 HIS B CA 1
ATOM 3911 C C . HIS B 1 199 ? -15.789 2.602 -26.594 1 96.31 199 HIS B C 1
ATOM 3913 O O . HIS B 1 199 ? -15.461 2.885 -25.438 1 96.31 199 HIS B O 1
ATOM 3919 N N . PRO B 1 200 ? -15.078 1.756 -27.328 1 95.62 200 PRO B N 1
ATOM 3920 C CA . PRO B 1 200 ? -13.992 0.963 -26.75 1 95.62 200 PRO B CA 1
ATOM 3921 C C . PRO B 1 200 ? -12.938 1.824 -26.062 1 95.62 200 PRO B C 1
ATOM 3923 O O . PRO B 1 200 ? -12.484 1.494 -24.969 1 95.62 200 PRO B O 1
ATOM 3926 N N . ASN B 1 201 ? -12.633 2.924 -26.641 1 94.62 201 ASN B N 1
ATOM 3927 C CA . ASN B 1 201 ? -11.602 3.779 -26.078 1 94.62 201 ASN B CA 1
ATOM 3928 C C . ASN B 1 201 ? -12.047 4.375 -24.734 1 94.62 201 ASN B C 1
ATOM 3930 O O . ASN B 1 201 ? -11.25 4.473 -23.797 1 94.62 201 ASN B O 1
ATOM 3934 N N . TYR B 1 202 ? -13.258 4.746 -24.703 1 94.5 202 TYR B N 1
ATOM 3935 C CA . TYR B 1 202 ? -13.805 5.285 -23.453 1 94.5 202 TYR B CA 1
ATOM 3936 C C . TYR B 1 202 ? -13.977 4.188 -22.422 1 94.5 202 TYR B C 1
ATOM 3938 O O . TYR B 1 202 ? -13.719 4.406 -21.234 1 94.5 202 TYR B O 1
ATOM 3946 N N . PHE B 1 203 ? -14.312 3.035 -22.906 1 96.06 203 PHE B N 1
ATOM 3947 C CA . PHE B 1 203 ? -14.523 1.906 -22.016 1 96.06 203 PHE B CA 1
ATOM 3948 C C . PHE B 1 203 ? -13.227 1.544 -21.297 1 96.06 203 PHE B C 1
ATOM 3950 O O . PHE B 1 203 ? -13.234 1.285 -20.078 1 96.06 203 PHE B O 1
ATOM 3957 N N . ILE B 1 204 ? -12.141 1.536 -21.969 1 95.5 204 ILE B N 1
ATOM 3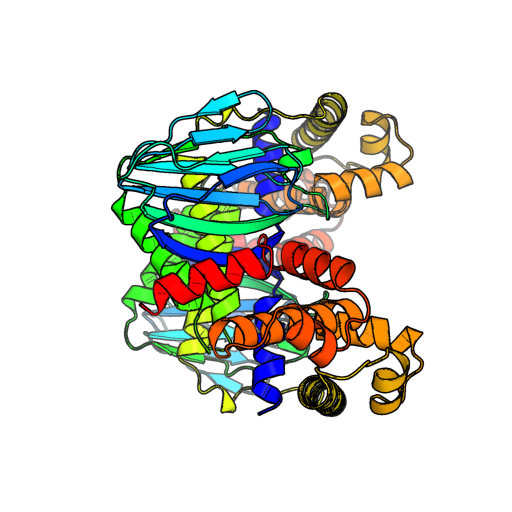958 C CA . ILE B 1 204 ? -10.859 1.166 -21.391 1 95.5 204 ILE B CA 1
ATOM 3959 C C . ILE B 1 204 ? -10.531 2.1 -20.219 1 95.5 204 ILE B C 1
ATOM 3961 O O . ILE B 1 204 ? -10.148 1.645 -19.141 1 95.5 204 ILE B O 1
ATOM 3965 N N . ARG B 1 205 ? -10.727 3.371 -20.406 1 91.88 205 ARG B N 1
ATOM 3966 C CA . ARG B 1 205 ? -10.461 4.359 -19.359 1 91.88 205 ARG B CA 1
ATOM 3967 C C . ARG B 1 205 ? -11.414 4.191 -18.188 1 91.88 205 ARG B C 1
ATOM 3969 O O . ARG B 1 205 ? -10.992 4.25 -17.031 1 91.88 205 ARG B O 1
ATOM 3976 N N . PHE B 1 206 ? -12.664 3.986 -18.562 1 91.12 206 PHE B N 1
ATOM 3977 C CA . PHE B 1 206 ? -13.703 3.781 -17.547 1 91.12 206 PHE B CA 1
ATOM 3978 C C . PHE B 1 206 ? -13.375 2.578 -16.672 1 91.12 206 PHE B C 1
ATOM 3980 O O . PHE B 1 206 ? -13.414 2.668 -15.445 1 91.12 206 PHE B O 1
ATOM 3987 N N . PHE B 1 207 ? -13.008 1.491 -17.359 1 92.94 207 PHE B N 1
ATOM 3988 C CA . PHE B 1 207 ? -12.695 0.257 -16.641 1 92.94 207 PHE B CA 1
ATOM 3989 C C . PHE B 1 207 ? -11.484 0.448 -15.734 1 92.94 207 PHE B C 1
ATOM 3991 O O . PHE B 1 207 ? -11.508 0.051 -14.57 1 92.94 207 PHE B O 1
ATOM 3998 N N . LYS B 1 208 ? -10.508 1.047 -16.219 1 89.81 208 LYS B N 1
ATOM 3999 C CA . LYS B 1 208 ? -9.289 1.275 -15.445 1 89.81 208 LYS B CA 1
ATOM 4000 C C . LYS B 1 208 ? -9.562 2.146 -14.227 1 89.81 208 LYS B C 1
ATOM 4002 O O . LYS B 1 208 ? -9.031 1.897 -13.141 1 89.81 208 LYS B O 1
ATOM 4007 N N . GLN B 1 209 ? -10.375 3.061 -14.414 1 84.5 209 GLN B N 1
ATOM 4008 C CA . GLN B 1 209 ? -10.734 3.949 -13.32 1 84.5 209 GLN B CA 1
ATOM 4009 C C . GLN B 1 209 ? -11.477 3.193 -12.219 1 84.5 209 GLN B C 1
ATOM 4011 O O . GLN B 1 209 ? -11.273 3.453 -11.031 1 84.5 209 GLN B O 1
ATOM 4016 N N . GLN B 1 210 ? -12.266 2.225 -12.633 1 84.25 210 GLN B N 1
ATOM 4017 C CA . GLN B 1 210 ? -13.117 1.511 -11.688 1 84.25 210 GLN B CA 1
ATOM 4018 C C . GLN B 1 210 ? -12.375 0.335 -11.062 1 84.25 210 GLN B C 1
ATOM 4020 O O . GLN B 1 210 ? -12.625 -0.021 -9.906 1 84.25 210 GLN B O 1
ATOM 4025 N N . ILE B 1 211 ? -11.5 -0.248 -11.844 1 84.62 211 ILE B N 1
ATOM 4026 C CA . ILE B 1 211 ? -10.906 -1.509 -11.414 1 84.62 211 ILE B CA 1
ATOM 4027 C C . ILE B 1 211 ? -9.43 -1.293 -11.078 1 84.62 211 ILE B C 1
ATOM 4029 O O . ILE B 1 211 ? -8.836 -2.074 -10.328 1 84.62 211 ILE B O 1
ATOM 4033 N N . GLY B 1 212 ? -8.883 -0.273 -11.648 1 79.12 212 GLY B N 1
ATOM 4034 C CA . GLY B 1 212 ? -7.488 0.036 -11.383 1 79.12 212 GLY B CA 1
ATOM 4035 C C . GLY B 1 212 ? -6.539 -0.542 -12.414 1 79.12 212 GLY B C 1
ATOM 4036 O O . GLY B 1 212 ? -5.355 -0.199 -12.438 1 79.12 212 GLY B O 1
ATOM 4037 N N . THR B 1 213 ? -7.035 -1.437 -13.242 1 84.44 213 THR B N 1
ATOM 4038 C CA . THR B 1 213 ? -6.23 -2.023 -14.305 1 84.44 213 THR B CA 1
ATOM 4039 C C . THR B 1 213 ? -7.02 -2.082 -15.609 1 84.44 213 THR B C 1
ATOM 4041 O O . THR B 1 213 ? -8.25 -2.135 -15.594 1 84.44 213 THR B O 1
ATOM 4044 N N . PRO B 1 214 ? -6.348 -2.08 -16.75 1 91.06 214 PRO B N 1
ATOM 4045 C CA . PRO B 1 214 ? -7.066 -2.195 -18.016 1 91.06 214 PRO B CA 1
ATOM 4046 C C . PRO B 1 214 ? -7.812 -3.521 -18.156 1 91.06 214 PRO B C 1
ATOM 4048 O O . PRO B 1 214 ? -7.406 -4.523 -17.562 1 91.06 214 PRO B O 1
ATOM 4051 N N . PRO B 1 215 ? -8.852 -3.539 -19.016 1 94 215 PRO B N 1
ATOM 4052 C CA . PRO B 1 215 ? -9.711 -4.723 -19.141 1 94 215 PRO B CA 1
ATOM 4053 C C . PRO B 1 215 ? -8.938 -5.969 -19.562 1 94 215 PRO B C 1
ATOM 4055 O O . PRO B 1 215 ? -9.141 -7.047 -19 1 94 215 PRO B O 1
ATOM 4058 N N . ILE B 1 216 ? -8.031 -5.801 -20.453 1 91.69 216 ILE B N 1
ATOM 4059 C CA . ILE B 1 216 ? -7.316 -6.957 -21 1 91.69 216 ILE B CA 1
ATOM 4060 C C . ILE B 1 216 ? -6.414 -7.551 -19.922 1 91.69 216 ILE B C 1
ATOM 4062 O O . ILE B 1 216 ? -6.297 -8.773 -19.797 1 91.69 216 ILE B O 1
ATOM 4066 N N . HIS B 1 217 ? -5.832 -6.699 -19.188 1 89.31 217 HIS B N 1
ATOM 4067 C CA . HIS B 1 217 ? -4.992 -7.164 -18.078 1 89.31 217 HIS B CA 1
ATOM 4068 C C . HIS B 1 217 ? -5.82 -7.883 -17.031 1 89.31 217 HIS B C 1
ATOM 4070 O O . HIS B 1 217 ? -5.398 -8.914 -16.5 1 89.31 217 HIS B O 1
ATOM 4076 N N . TYR B 1 218 ? -6.965 -7.34 -16.781 1 91.25 218 TYR B N 1
ATOM 4077 C CA . TYR B 1 218 ? -7.859 -7.961 -15.805 1 91.25 218 TYR B CA 1
ATOM 4078 C C . TYR B 1 218 ? -8.281 -9.352 -16.266 1 91.25 218 TYR B C 1
ATOM 4080 O O . TYR B 1 218 ? -8.211 -10.312 -15.5 1 91.25 218 TYR B O 1
ATOM 4088 N N . ILE B 1 219 ? -8.656 -9.453 -17.484 1 93.75 219 ILE B N 1
ATOM 4089 C CA . ILE B 1 219 ? -9.109 -10.711 -18.062 1 93.75 219 ILE B CA 1
ATOM 4090 C C . ILE B 1 219 ? -7.98 -11.734 -18.031 1 93.75 219 ILE B C 1
ATOM 4092 O O . ILE B 1 219 ? -8.195 -12.891 -17.656 1 93.75 219 ILE B O 1
ATOM 4096 N N . THR B 1 220 ? -6.855 -11.266 -18.375 1 91.06 220 THR B N 1
ATOM 4097 C CA . THR B 1 220 ? -5.695 -12.156 -18.359 1 91.06 220 THR B CA 1
ATOM 4098 C C . THR B 1 220 ? -5.441 -12.688 -16.953 1 91.06 220 THR B C 1
ATOM 4100 O O . THR B 1 220 ? -5.184 -13.883 -16.766 1 91.06 220 THR B O 1
ATOM 4103 N N . GLY B 1 221 ? -5.539 -11.82 -16.016 1 89.81 221 GLY B N 1
ATOM 4104 C CA . GLY B 1 221 ? -5.398 -12.25 -14.641 1 89.81 221 GLY B CA 1
ATOM 4105 C C . GLY B 1 221 ? -6.426 -13.289 -14.227 1 89.81 221 GLY B C 1
ATOM 4106 O O . GLY B 1 221 ? -6.094 -14.281 -13.578 1 89.81 221 GLY B O 1
ATOM 4107 N N . LYS B 1 222 ? -7.605 -13.062 -14.609 1 91.81 222 LYS B N 1
ATOM 4108 C CA . LYS B 1 222 ? -8.688 -14 -14.305 1 91.81 222 LYS B CA 1
ATOM 4109 C C . LYS B 1 222 ? -8.461 -15.344 -14.977 1 91.81 222 LYS B C 1
ATOM 4111 O O . LYS B 1 222 ? -8.75 -16.391 -14.391 1 91.81 222 LYS B O 1
ATOM 4116 N N . LYS B 1 223 ? -7.98 -15.281 -16.188 1 93.94 223 LYS B N 1
ATOM 4117 C CA . LYS B 1 223 ? -7.68 -16.516 -16.891 1 93.94 223 LYS B CA 1
ATOM 4118 C C . LYS B 1 223 ? -6.578 -17.297 -16.172 1 93.94 223 LYS B C 1
ATOM 4120 O O . LYS B 1 223 ? -6.652 -18.531 -16.062 1 93.94 223 LYS B O 1
ATOM 4125 N N . VAL B 1 224 ? -5.672 -16.594 -15.758 1 92.31 224 VAL B N 1
ATOM 4126 C CA . VAL B 1 224 ? -4.574 -17.234 -15.047 1 92.31 224 VAL B CA 1
ATOM 4127 C C . VAL B 1 224 ? -5.094 -17.859 -13.75 1 92.31 224 VAL B C 1
ATOM 4129 O O . VAL B 1 224 ? -4.723 -18.984 -13.398 1 92.31 224 VAL B O 1
ATOM 4132 N N . ASP B 1 225 ? -5.949 -17.188 -13.094 1 89.56 225 ASP B N 1
ATOM 4133 C CA . ASP B 1 225 ? -6.547 -17.719 -11.875 1 89.56 225 ASP B CA 1
ATOM 4134 C C . ASP B 1 225 ? -7.324 -19 -12.156 1 89.56 225 ASP B C 1
ATOM 4136 O O . ASP B 1 225 ? -7.238 -19.969 -11.398 1 89.56 225 ASP B O 1
ATOM 4140 N N . LYS B 1 226 ? -8.016 -18.953 -13.148 1 93 226 LYS B N 1
ATOM 4141 C CA . LYS B 1 226 ? -8.766 -20.141 -13.547 1 93 226 LYS B CA 1
ATOM 4142 C C . LYS B 1 226 ? -7.824 -21.281 -13.922 1 93 226 LYS B C 1
ATOM 4144 O O . LYS B 1 226 ? -8.102 -22.453 -13.617 1 93 226 LYS B O 1
ATOM 4149 N N . ALA B 1 227 ? -6.812 -20.906 -14.578 1 94.62 227 ALA B N 1
ATOM 4150 C CA . ALA B 1 227 ? -5.809 -21.922 -14.914 1 94.62 227 ALA B CA 1
ATOM 4151 C C . ALA B 1 227 ? -5.246 -22.578 -13.656 1 94.62 227 ALA B C 1
ATOM 4153 O O . ALA B 1 227 ? -5.098 -23.797 -13.602 1 94.62 227 ALA B O 1
ATOM 4154 N N . LYS B 1 228 ? -4.98 -21.766 -12.703 1 90.19 228 LYS B N 1
ATOM 4155 C CA . LYS B 1 228 ? -4.484 -22.297 -11.43 1 90.19 228 LYS B CA 1
ATOM 4156 C C . LYS B 1 228 ? -5.465 -23.297 -10.836 1 90.19 228 LYS B C 1
ATOM 4158 O O . LYS B 1 228 ? -5.059 -24.359 -10.359 1 90.19 228 LYS B O 1
ATOM 4163 N N . GLU B 1 229 ? -6.664 -22.922 -10.852 1 90.44 229 GLU B N 1
ATOM 4164 C CA . GLU B 1 229 ? -7.719 -23.797 -10.328 1 90.44 229 GLU B CA 1
ATOM 4165 C C . GLU B 1 229 ? -7.754 -25.125 -11.086 1 90.44 229 GLU B C 1
ATOM 4167 O O . GLU B 1 229 ? -7.801 -26.188 -10.469 1 90.44 229 GLU B O 1
ATOM 4172 N N . LEU B 1 230 ? -7.676 -25.016 -12.336 1 93.81 230 LEU B N 1
ATOM 4173 C CA . LEU B 1 230 ? -7.758 -26.203 -13.172 1 93.81 230 LEU B CA 1
ATOM 4174 C C . LEU B 1 230 ? -6.527 -27.094 -12.992 1 93.81 230 LEU B C 1
ATOM 4176 O O . LEU B 1 230 ? -6.633 -28.312 -12.953 1 93.81 230 LEU B O 1
ATOM 4180 N N . LEU B 1 231 ? -5.434 -26.438 -12.867 1 93.12 231 LEU B N 1
ATOM 4181 C CA . LEU B 1 231 ? -4.184 -27.172 -12.688 1 93.12 231 LEU B CA 1
ATOM 4182 C C . LEU B 1 231 ? -4.188 -27.922 -11.359 1 93.12 231 LEU B C 1
ATOM 4184 O O . LEU B 1 231 ? -3.598 -29 -11.25 1 93.12 231 LEU B O 1
ATOM 4188 N N . THR B 1 232 ? -4.879 -27.312 -10.398 1 87.62 232 THR B N 1
ATOM 4189 C CA . THR B 1 232 ? -4.895 -27.875 -9.047 1 87.62 232 THR B CA 1
ATOM 4190 C C . THR B 1 232 ? -5.98 -28.953 -8.922 1 87.62 232 THR B C 1
ATOM 4192 O O . THR B 1 232 ? -5.781 -29.969 -8.258 1 87.62 232 THR B O 1
ATOM 4195 N N . CYS B 1 233 ? -7.055 -28.844 -9.617 1 90.62 233 CYS B N 1
ATOM 4196 C CA . CYS B 1 233 ? -8.242 -29.625 -9.281 1 90.62 233 CYS B CA 1
ATOM 4197 C C . CYS B 1 233 ? -8.547 -30.641 -10.375 1 90.62 233 CYS B C 1
ATOM 4199 O O . CYS B 1 233 ? -9.445 -31.469 -10.219 1 90.62 233 CYS B O 1
ATOM 4201 N N . THR B 1 234 ? -7.855 -30.547 -11.5 1 92.25 234 THR B N 1
ATOM 4202 C CA . THR B 1 234 ? -8.172 -31.453 -12.594 1 92.25 234 THR B CA 1
ATOM 4203 C C . THR B 1 234 ? -6.91 -32.125 -13.117 1 92.25 234 THR B C 1
ATOM 4205 O O . THR B 1 234 ? -5.809 -31.594 -12.969 1 92.25 234 THR B O 1
ATOM 4208 N N . PRO B 1 235 ? -7.102 -33.219 -13.703 1 92.44 235 PRO B N 1
ATOM 4209 C CA . PRO B 1 235 ? -5.961 -33.875 -14.336 1 92.44 235 PRO B CA 1
ATOM 4210 C C . PRO B 1 235 ? -5.727 -33.438 -15.773 1 92.44 235 PRO B C 1
ATOM 4212 O O . PRO B 1 235 ? -4.902 -34.031 -16.484 1 92.44 235 PRO B O 1
ATOM 4215 N N . SER B 1 236 ? -6.422 -32.469 -16.25 1 94.5 236 SER B N 1
ATOM 4216 C CA . SER B 1 236 ? -6.293 -31.984 -17.641 1 94.5 236 SER B CA 1
ATOM 4217 C C . SER B 1 236 ? -4.855 -31.594 -17.953 1 94.5 236 SER B C 1
ATOM 4219 O O . SER B 1 236 ? -4.16 -31.031 -17.094 1 94.5 236 SER B O 1
ATOM 4221 N N . THR B 1 237 ? -4.484 -31.859 -19.172 1 94.94 237 THR B N 1
ATOM 4222 C CA . THR B 1 237 ? -3.143 -31.469 -19.578 1 94.94 237 THR B CA 1
ATOM 4223 C C . THR B 1 237 ? -3.035 -29.953 -19.688 1 94.94 237 THR B C 1
ATOM 4225 O O . THR B 1 237 ? -4.051 -29.25 -19.781 1 94.94 237 THR B O 1
ATOM 4228 N N . ILE B 1 238 ? -1.821 -29.438 -19.719 1 95.56 238 ILE B N 1
ATOM 4229 C CA . ILE B 1 238 ? -1.568 -28.016 -19.844 1 95.56 238 ILE B CA 1
ATOM 4230 C C . ILE B 1 238 ? -2.154 -27.5 -21.156 1 95.56 238 ILE B C 1
ATOM 4232 O O . ILE B 1 238 ? -2.742 -26.422 -21.203 1 95.56 238 ILE B O 1
ATOM 4236 N N . THR B 1 239 ? -1.989 -28.312 -22.156 1 95.25 239 THR B N 1
ATOM 4237 C CA . THR B 1 239 ? -2.504 -27.969 -23.469 1 95.25 239 THR B CA 1
ATOM 4238 C C . THR B 1 239 ? -4.023 -27.828 -23.438 1 95.25 239 THR B C 1
ATOM 4240 O O . THR B 1 239 ? -4.574 -26.875 -23.984 1 95.25 239 THR B O 1
ATOM 4243 N N . MET B 1 240 ? -4.727 -28.719 -22.828 1 95.38 240 MET B N 1
ATOM 4244 C CA . MET B 1 240 ? -6.184 -28.688 -22.734 1 95.38 240 MET B CA 1
ATOM 4245 C C . MET B 1 240 ? -6.656 -27.469 -21.953 1 95.38 240 MET B C 1
ATOM 4247 O O . MET B 1 240 ? -7.648 -26.828 -22.328 1 95.38 240 MET B O 1
ATOM 4251 N N . ILE B 1 241 ? -5.941 -27.172 -20.906 1 95.94 241 ILE B N 1
ATOM 4252 C CA . ILE B 1 241 ? -6.293 -26.031 -20.078 1 95.94 241 ILE B CA 1
ATOM 4253 C C . ILE B 1 241 ? -6.102 -24.75 -20.859 1 95.94 241 ILE B C 1
ATOM 4255 O O . ILE B 1 241 ? -6.961 -23.859 -20.844 1 95.94 241 ILE B O 1
ATOM 4259 N N . ALA B 1 242 ? -5 -24.656 -21.625 1 95.38 242 ALA B N 1
ATOM 4260 C CA . ALA B 1 242 ? -4.727 -23.484 -22.453 1 95.38 242 ALA B CA 1
ATOM 4261 C C . ALA B 1 242 ? -5.82 -23.281 -23.5 1 95.38 242 ALA B C 1
ATOM 4263 O O . ALA B 1 242 ? -6.332 -22.172 -23.672 1 95.38 242 ALA B O 1
ATOM 4264 N N . GLU B 1 243 ? -6.188 -24.391 -24.125 1 93.69 243 GLU B N 1
ATOM 4265 C CA . GLU B 1 243 ? -7.223 -24.344 -25.156 1 93.69 243 GLU B CA 1
ATOM 4266 C C . GLU B 1 243 ? -8.578 -23.953 -24.562 1 93.69 243 GLU B C 1
ATOM 4268 O O . GLU B 1 243 ? -9.312 -23.156 -25.156 1 93.69 243 GLU B O 1
ATOM 4273 N N . ARG B 1 244 ? -8.844 -24.484 -23.453 1 94.12 244 ARG B N 1
ATOM 4274 C CA . ARG B 1 244 ? -10.109 -24.203 -22.766 1 94.12 244 ARG B CA 1
ATOM 4275 C C . ARG B 1 244 ? -10.234 -22.719 -22.438 1 94.12 244 ARG B C 1
ATOM 4277 O O . ARG B 1 244 ? -11.328 -22.156 -22.484 1 94.12 244 ARG B O 1
ATOM 4284 N N . LEU B 1 245 ? -9.109 -22.172 -22.156 1 95.06 245 LEU B N 1
ATOM 4285 C CA . LEU B 1 245 ? -9.125 -20.781 -21.734 1 95.06 245 LEU B CA 1
ATOM 4286 C C . LEU B 1 245 ? -8.93 -19.844 -22.922 1 95.06 245 LEU B C 1
ATOM 4288 O O . LEU B 1 245 ? -8.789 -18.625 -22.75 1 95.06 245 LEU B O 1
ATOM 4292 N N . GLY B 1 246 ? -8.836 -20.406 -24.109 1 91 246 GLY B N 1
ATOM 4293 C CA . GLY B 1 246 ? -8.844 -19.625 -25.328 1 91 246 GLY B CA 1
ATOM 4294 C C . GLY B 1 246 ? -7.457 -19.234 -25.797 1 91 246 GLY B C 1
ATOM 4295 O O . GLY B 1 246 ? -7.309 -18.344 -26.641 1 91 246 GLY B O 1
ATOM 4296 N N . PHE B 1 247 ? -6.465 -19.828 -25.219 1 91.56 247 PHE B N 1
ATOM 4297 C CA . PHE B 1 247 ? -5.113 -19.547 -25.703 1 91.56 247 PHE B CA 1
ATOM 4298 C C . PHE B 1 247 ? -4.773 -20.422 -26.906 1 91.56 247 PHE B C 1
ATOM 4300 O O . PHE B 1 247 ? -4.93 -21.641 -26.859 1 91.56 247 PHE B O 1
ATOM 4307 N N . ARG B 1 248 ? -4.461 -19.781 -27.984 1 86.19 248 ARG B N 1
ATOM 4308 C CA . ARG B 1 248 ? -4.156 -20.531 -29.203 1 86.19 248 ARG B CA 1
ATOM 4309 C C . ARG B 1 248 ? -2.697 -20.969 -29.219 1 86.19 248 ARG B C 1
ATOM 4311 O O . ARG B 1 248 ? -2.34 -21.922 -29.922 1 86.19 248 ARG B O 1
ATOM 4318 N N . ASP B 1 249 ? -1.934 -20.297 -28.453 1 91.12 249 ASP B N 1
ATOM 4319 C CA . ASP B 1 249 ? -0.5 -20.562 -28.391 1 91.12 249 ASP B CA 1
ATOM 4320 C C . ASP B 1 249 ? -0.075 -21 -27 1 91.12 249 ASP B C 1
ATOM 4322 O O . ASP B 1 249 ? -0.129 -20.203 -26.047 1 91.12 249 ASP B O 1
ATOM 4326 N N . LEU B 1 250 ? 0.347 -22.281 -26.953 1 92.31 250 LEU B N 1
ATOM 4327 C CA . LEU B 1 250 ? 0.764 -22.844 -25.672 1 92.31 250 LEU B CA 1
ATOM 4328 C C . LEU B 1 250 ? 1.958 -22.078 -25.109 1 92.31 250 LEU B C 1
ATOM 4330 O O . LEU B 1 250 ? 2.061 -21.891 -23.891 1 92.31 250 LEU B O 1
ATOM 4334 N N . TYR B 1 251 ? 2.801 -21.672 -26 1 91.69 251 TYR B N 1
ATOM 4335 C CA . TYR B 1 251 ? 3.975 -20.938 -25.562 1 91.69 251 TYR B CA 1
ATOM 4336 C C . TYR B 1 251 ? 3.572 -19.594 -24.953 1 91.69 251 TYR B C 1
ATOM 4338 O O . TYR B 1 251 ? 4.105 -19.188 -23.922 1 91.69 251 TYR B O 1
ATOM 4346 N N . TYR B 1 252 ? 2.641 -19.031 -25.594 1 91.44 252 TYR B N 1
ATOM 4347 C CA . TYR B 1 252 ? 2.146 -17.766 -25.078 1 91.44 252 TYR B CA 1
ATOM 4348 C C . TYR B 1 252 ? 1.471 -17.953 -23.719 1 91.44 252 TYR B C 1
ATOM 4350 O O . TYR B 1 252 ? 1.701 -17.172 -22.797 1 91.44 252 TYR B O 1
ATOM 4358 N N . PHE B 1 253 ? 0.673 -19.031 -23.609 1 94.25 253 PHE B N 1
ATOM 4359 C CA . PHE B 1 253 ? 0.007 -19.328 -22.359 1 94.25 253 PHE B CA 1
ATOM 4360 C C . PHE B 1 253 ? 1.026 -19.547 -21.25 1 94.25 253 PHE B C 1
ATOM 4362 O O . PHE B 1 253 ? 0.893 -18.984 -20.156 1 94.25 253 PHE B O 1
ATOM 4369 N N . SER B 1 254 ? 1.968 -20.266 -21.516 1 92.69 254 SER B N 1
ATOM 4370 C CA . SER B 1 254 ? 2.977 -20.594 -20.516 1 92.69 254 SER B CA 1
ATOM 4371 C C . SER B 1 254 ? 3.754 -19.359 -20.078 1 92.69 254 SER B C 1
ATOM 4373 O O . SER B 1 254 ? 4.023 -19.172 -18.891 1 92.69 254 SER B O 1
ATOM 4375 N N . ARG B 1 255 ? 4.051 -18.531 -21.016 1 88.25 255 ARG B N 1
ATOM 4376 C CA . ARG B 1 255 ? 4.773 -17.297 -20.719 1 88.25 255 ARG B CA 1
ATOM 4377 C C . ARG B 1 255 ? 3.924 -16.359 -19.859 1 88.25 255 ARG B C 1
ATOM 4379 O O . ARG B 1 255 ? 4.422 -15.758 -18.906 1 88.25 255 ARG B O 1
ATOM 4386 N N . LEU B 1 256 ? 2.734 -16.25 -20.234 1 89.38 256 LEU B N 1
ATOM 4387 C CA . LEU B 1 256 ? 1.805 -15.391 -19.516 1 89.38 256 LEU B CA 1
ATOM 4388 C C . LEU B 1 256 ? 1.581 -15.883 -18.094 1 89.38 256 LEU B C 1
ATOM 4390 O O . LEU B 1 256 ? 1.545 -15.094 -17.156 1 89.38 256 LEU B O 1
ATOM 4394 N N . PHE B 1 257 ? 1.366 -17.203 -18 1 92.06 257 PHE B N 1
ATOM 4395 C CA . PHE B 1 257 ? 1.18 -17.812 -16.703 1 92.06 257 PHE B CA 1
ATOM 4396 C C . PHE B 1 257 ? 2.389 -17.547 -15.805 1 92.06 257 PHE B C 1
ATOM 4398 O O . PHE B 1 257 ? 2.238 -17.141 -14.648 1 92.06 257 PHE B O 1
ATOM 4405 N N . LYS B 1 258 ? 3.5 -17.688 -16.359 1 85.19 258 LYS B N 1
ATOM 4406 C CA . LYS B 1 258 ? 4.734 -17.469 -15.609 1 85.19 258 LYS B CA 1
ATOM 4407 C C . LYS B 1 258 ? 4.891 -16 -15.227 1 85.19 258 LYS B C 1
ATOM 4409 O O . LYS B 1 258 ? 5.312 -15.688 -14.109 1 85.19 258 LYS B O 1
ATOM 4414 N N . LYS B 1 259 ? 4.496 -15.172 -16.156 1 81.44 259 LYS B N 1
ATOM 4415 C CA . LYS B 1 259 ? 4.559 -13.734 -15.883 1 81.44 259 LYS B CA 1
ATOM 4416 C C . LYS B 1 259 ? 3.688 -13.359 -14.688 1 81.44 259 LYS B C 1
ATOM 4418 O O . LYS B 1 259 ? 4.062 -12.508 -13.883 1 81.44 259 LYS B O 1
ATOM 4423 N N . HIS B 1 260 ? 2.6 -14.016 -14.516 1 82.75 260 HIS B N 1
ATOM 4424 C CA . HIS B 1 260 ? 1.615 -13.656 -13.5 1 82.75 260 HIS B CA 1
ATOM 4425 C C . HIS B 1 260 ? 1.877 -14.391 -12.188 1 82.75 260 HIS B C 1
ATOM 4427 O O . HIS B 1 260 ? 1.564 -13.875 -11.109 1 82.75 260 HIS B O 1
ATOM 4433 N N . THR B 1 261 ? 2.479 -15.609 -12.289 1 82.12 261 THR B N 1
ATOM 4434 C CA . THR B 1 261 ? 2.574 -16.438 -11.094 1 82.12 261 THR B CA 1
ATOM 4435 C C . THR B 1 261 ? 4.035 -16.641 -10.695 1 82.12 261 THR B C 1
ATOM 4437 O O . THR B 1 261 ? 4.32 -17.078 -9.57 1 82.12 261 THR B O 1
ATOM 4440 N N . GLY B 1 262 ? 4.898 -16.406 -11.633 1 74.69 262 GLY B N 1
ATOM 4441 C CA . GLY B 1 262 ? 6.309 -16.688 -11.422 1 74.69 262 GLY B CA 1
ATOM 4442 C C . GLY B 1 262 ? 6.676 -18.141 -11.711 1 74.69 262 GLY B C 1
ATOM 4443 O O . GLY B 1 262 ? 7.859 -18.484 -11.727 1 74.69 262 GLY B O 1
ATOM 4444 N N . LEU B 1 263 ? 5.727 -18.969 -11.969 1 81.44 263 LEU B N 1
ATOM 4445 C CA . LEU B 1 263 ? 5.934 -20.391 -12.258 1 81.44 263 LEU B CA 1
ATOM 4446 C C . LEU B 1 263 ? 5.309 -20.766 -13.594 1 81.44 263 LEU B C 1
ATOM 4448 O O . LEU B 1 263 ? 4.289 -20.203 -13.992 1 81.44 263 LEU B O 1
ATOM 4452 N N . THR B 1 264 ? 5.938 -21.734 -14.219 1 87.31 264 THR B N 1
ATOM 4453 C CA . THR B 1 264 ? 5.246 -22.312 -15.367 1 87.31 264 THR B CA 1
ATOM 4454 C C . THR B 1 264 ? 4.051 -23.141 -14.914 1 87.31 264 THR B C 1
ATOM 4456 O O . THR B 1 264 ? 3.977 -23.562 -13.75 1 87.31 264 THR B O 1
ATOM 4459 N N . PRO B 1 265 ? 3.135 -23.375 -15.844 1 92.44 265 PRO B N 1
ATOM 4460 C CA . PRO B 1 265 ? 1.99 -24.203 -15.477 1 92.44 265 PRO B CA 1
ATOM 4461 C C . PRO B 1 265 ? 2.408 -25.578 -14.938 1 92.44 265 PRO B C 1
ATOM 4463 O O . PRO B 1 265 ? 1.833 -26.062 -13.961 1 92.44 265 PRO B O 1
ATOM 4466 N N . THR B 1 266 ? 3.408 -26.141 -15.547 1 88.19 266 THR B N 1
ATOM 4467 C CA . THR B 1 266 ? 3.893 -27.453 -15.125 1 88.19 266 THR B CA 1
ATOM 4468 C C . THR B 1 266 ? 4.461 -27.375 -13.711 1 88.19 266 THR B C 1
ATOM 4470 O O . THR B 1 266 ? 4.145 -28.219 -12.867 1 88.19 266 THR B O 1
ATOM 4473 N N . GLU B 1 267 ? 5.262 -26.375 -13.484 1 81.88 267 GLU B N 1
ATOM 4474 C CA . GLU B 1 267 ? 5.848 -26.188 -12.164 1 81.88 267 GLU B CA 1
ATOM 4475 C C . GLU B 1 267 ? 4.77 -25.938 -11.109 1 81.88 267 GLU B C 1
ATOM 4477 O O . GLU B 1 267 ? 4.859 -26.453 -9.992 1 81.88 267 GLU B O 1
ATOM 4482 N N . PHE B 1 268 ? 3.84 -25.156 -11.508 1 87.69 268 PHE B N 1
ATOM 4483 C CA . PHE B 1 268 ? 2.746 -24.828 -10.602 1 87.69 268 PHE B CA 1
ATOM 4484 C C . PHE B 1 268 ? 1.991 -26.094 -10.188 1 87.69 268 PHE B C 1
ATOM 4486 O O . PHE B 1 268 ? 1.716 -26.297 -9.008 1 87.69 268 PHE B O 1
ATOM 4493 N N . ARG B 1 269 ? 1.656 -26.906 -11.094 1 87.38 269 ARG B N 1
ATOM 4494 C CA . ARG B 1 269 ? 0.927 -28.141 -10.828 1 87.38 269 ARG B CA 1
ATOM 4495 C C . ARG B 1 269 ? 1.726 -29.047 -9.914 1 87.38 269 ARG B C 1
ATOM 4497 O O . ARG B 1 269 ? 1.17 -29.656 -8.992 1 87.38 269 ARG B O 1
ATOM 4504 N N . LYS B 1 270 ? 2.969 -29.125 -10.195 1 80.81 270 LYS B N 1
ATOM 4505 C CA . LYS B 1 270 ? 3.832 -29.969 -9.383 1 80.81 270 LYS B CA 1
ATOM 4506 C C . LYS B 1 270 ? 3.846 -29.516 -7.926 1 80.81 270 LYS B C 1
ATOM 4508 O O . LYS B 1 270 ? 3.865 -30.344 -7.008 1 80.81 270 LYS B O 1
ATOM 4513 N N . GLN B 1 271 ? 3.777 -28.281 -7.758 1 74.12 271 GLN B N 1
ATOM 4514 C CA . GLN B 1 271 ? 3.826 -27.719 -6.414 1 74.12 271 GLN B CA 1
ATOM 4515 C C . GLN B 1 271 ? 2.51 -27.938 -5.676 1 74.12 271 GLN B C 1
ATOM 4517 O O . GLN B 1 271 ? 2.506 -28.188 -4.465 1 74.12 271 GLN B O 1
ATOM 4522 N N . THR B 1 272 ? 1.486 -27.812 -6.32 1 71.75 272 THR B N 1
ATOM 4523 C CA . THR B 1 272 ? 0.176 -27.906 -5.688 1 71.75 272 THR B CA 1
ATOM 4524 C C . THR B 1 272 ? -0.204 -29.375 -5.461 1 71.75 272 THR B C 1
ATOM 4526 O O . THR B 1 272 ? -0.965 -29.688 -4.543 1 71.75 272 THR B O 1
ATOM 4529 N N . THR B 1 273 ? 0.203 -30.234 -6.371 1 64.12 273 THR B N 1
ATOM 4530 C CA . THR B 1 273 ? -0.031 -31.656 -6.184 1 64.12 273 THR B CA 1
ATOM 4531 C C . THR B 1 273 ? 0.71 -32.188 -4.953 1 64.12 273 THR B C 1
ATOM 4533 O O . THR B 1 273 ? 0.211 -33.031 -4.238 1 64.12 273 THR B O 1
ATOM 4536 N N . ARG B 1 274 ? 1.83 -31.688 -4.797 1 57.84 274 ARG B N 1
ATOM 4537 C CA . ARG B 1 274 ? 2.617 -32.094 -3.637 1 57.84 274 ARG B CA 1
ATOM 4538 C C . ARG B 1 274 ? 1.96 -31.609 -2.342 1 57.84 274 ARG B C 1
ATOM 4540 O O . ARG B 1 274 ? 2.051 -32.281 -1.313 1 57.84 274 ARG B O 1
ATOM 4547 N N . LEU B 1 275 ? 1.247 -30.469 -2.404 1 49.88 275 LEU B N 1
ATOM 4548 C CA . LEU B 1 275 ? 0.577 -29.953 -1.215 1 49.88 275 LEU B CA 1
ATOM 4549 C C . LEU B 1 275 ? -0.646 -30.797 -0.874 1 49.88 275 LEU B C 1
ATOM 4551 O O . LEU B 1 275 ? -1.062 -30.859 0.285 1 49.88 275 LEU B O 1
ATOM 4555 N N . ALA B 1 276 ? -1.292 -31.422 -1.887 1 50.75 276 ALA B N 1
ATOM 4556 C CA . ALA B 1 276 ? -2.492 -32.25 -1.686 1 50.75 276 ALA B CA 1
ATOM 4557 C C . ALA B 1 276 ? -2.131 -33.656 -1.215 1 50.75 276 ALA B C 1
ATOM 4559 O O . ALA B 1 276 ? -2.986 -34.375 -0.709 1 50.75 276 ALA B O 1
ATOM 4560 N N . THR B 1 277 ? -0.948 -34 -1.39 1 42.78 277 THR B N 1
ATOM 4561 C CA . THR B 1 277 ? -0.569 -35.312 -0.893 1 42.78 277 THR B CA 1
ATOM 4562 C C . THR B 1 277 ? 0.124 -35.188 0.462 1 42.78 277 THR B C 1
ATOM 4564 O O . THR B 1 277 ? 0.923 -34.281 0.684 1 42.78 277 THR B O 1
#

Radius of gyration: 25.21 Å; Cα contacts (8 Å, |Δi|>4): 964; chains: 2; bounding box: 54×71×60 Å

Organism: NCBI:txid248903

Nearest PDB structures (foldseek):
  3w6v-assembly1_A  TM=9.335E-01  e=2.163E-06  Streptomyces griseus
  6nwo-assembly1_A  TM=7.847E-01  e=7.877E-08  Clostridium perfringens str. 13
  3oio-assembly1_A  TM=8.885E-01  e=2.163E-06  Chromobacterium violaceum
  6swi-assembly1_A  TM=9.009E-01  e=2.045E-06  Geobacillus stearothermophilus
  6nwj-assembly1_B  TM=7.846E-01  e=2.421E-07  Clostridium perfringens str. 13

pLDDT: mean 91.5, std 7.82, range [41.66, 98.69]

Sequence (554 aa):
MNHQTLLTNYLSNLHVELFMVDYNRCGADWRDLDYTPDYSKFYWICEGEGWLKIGDQEYYPAPGQLFLMPEGVTQSYSAISDQPFLKYWCHFSVKVGGINLFQILEFPHFCSIKRPELVNDIFNNILLHAKSGEVYGHMMAKSKLTELISHYLMNLDLQQITYLNMPVIEKMSAILAYIDAHIEENITVQDLARIAYMHPNYFIRFFKQQIGTPPIHYITGKKVDKAKELLTCTPSTITMIAERLGFRDLYYFSRLFKKHTGLTPTEFRKQTTRLATMNHQTLLTNYLSNLHVELFMVDYNRCGADWRDLDYTPDYSKFYWICEGEGWLKIGDQEYYPAPGQLFLMPEGVTQSYSAISDQPFLKYWCHFSVKVGGINLFQILEFPHFCSIKRPELVNDIFNNILLHAKSGEVYGHMMAKSKLTELISHYLMNLDLQQITYLNMPVIEKMSAILAYIDAHIEENITVQDLARIAYMHPNYFIRFFKQQIGTPPIHYITGKKVDKAKELLTCTPSTITMIAERLGFRDLYYFSRLFKKHTGLTPTEFRKQTTRLAT

Solvent-accessible surface area (backbone atoms only — not comparable to full-atom values): 28617 Å² total; per-residue (Å²): 121,55,62,54,57,51,50,22,40,41,46,54,47,54,47,74,45,75,52,37,64,52,74,51,68,50,48,74,77,39,62,49,74,76,43,62,45,91,42,22,36,42,42,37,32,66,35,51,35,39,39,37,27,56,66,92,44,77,45,66,64,45,58,42,28,42,33,50,46,57,40,73,40,42,28,28,38,33,38,74,49,97,47,26,34,27,29,40,38,35,30,29,47,50,24,32,57,83,37,52,45,63,72,47,36,42,67,71,47,56,37,67,49,92,60,51,67,60,58,50,50,40,50,50,47,23,43,54,22,57,70,38,90,52,53,54,13,54,35,47,16,43,30,35,48,50,49,49,53,43,52,54,53,70,54,45,66,70,83,64,48,40,66,68,48,53,70,60,47,52,42,47,32,52,47,52,49,49,48,64,76,39,46,47,43,85,79,47,64,60,61,50,10,56,75,60,71,41,56,51,74,57,31,41,55,52,39,20,42,67,53,54,46,43,60,67,60,50,51,50,52,52,43,44,52,49,46,51,50,43,47,65,76,41,87,66,50,71,66,56,52,33,48,49,45,49,38,90,41,65,67,58,43,38,51,52,36,22,66,57,49,72,37,40,62,68,56,45,31,54,55,47,53,53,68,76,97,120,54,62,53,54,50,51,22,39,43,46,55,46,57,47,74,48,74,53,38,67,52,74,51,67,48,48,74,77,39,61,50,74,76,40,65,46,92,40,22,35,42,40,36,31,66,36,53,37,38,38,38,28,54,66,91,44,76,46,68,63,46,57,41,29,42,34,50,47,57,41,73,41,41,28,30,40,34,38,75,48,98,47,25,33,27,30,42,37,35,30,28,46,51,24,30,58,83,37,52,46,62,73,46,38,43,67,69,47,57,38,67,48,92,59,51,66,58,58,50,50,39,50,50,47,24,46,54,22,58,71,36,91,51,51,54,13,53,36,48,17,41,30,34,47,51,48,49,53,43,54,53,53,71,54,45,65,70,82,63,50,40,68,68,48,54,69,60,47,54,42,49,32,52,47,53,49,47,47,65,75,39,46,48,43,86,79,48,64,60,60,50,10,56,74,60,70,41,55,50,73,56,32,42,54,52,39,18,42,66,52,52,46,44,58,68,60,50,51,50,50,51,43,45,51,50,47,52,49,44,46,65,75,41,85,67,50,71,66,56,51,32,47,49,44,50,39,90,41,65,68,56,43,38,51,52,36,21,68,58,47,72,36,41,63,69,56,46,29,55,55,47,54,54,69,74,96

Secondary structure (DSSP, 8-state):
-HHHHHHHHHHHT-EEEEEEEEEEEPPTT-EEEEE--SSEEEEEEEES--EEEETTEEE---TTEEEEE-TTS-EEEE--SSS--EEEEEEEEEEETTEEGGGTEE--SEEE-S-HHHHHHHHHHHHHHHT--STTHHHHHHHHHHHHHHHHHHTS-GGG-EES-HHHHHHHHHHHHHHHHTTTS---HHHHHHHHTS-HHHHHHHHHHHHSS-HHHHHHHHHHHHHHHHHHH----HHHHHHHTT-S-HHHHHHHHHHHHSS-HHHHHHHHHHHH-/-HHHHHHHHHHHT-EEEEEEEEEEEPPTT-EEEEE--SSEEEEEEEES--EEEETTEEE---TTEEEEE-TTS-EEEE--SSS--EEEEEEEEEEETTEEGGGTEE--SEEE-S-HHHHHHHHHHHHHHHT--STTHHHHHHHHHHHHHHHHHHTS-GGG-EES-HHHHHHHHHHHHHHHHTTTS---HHHHHHHHTS-HHHHHHHHHHHHSS-HHHHHHHHHHHHHHHHHHH----HHHHHHHTT-S-HHHHHHHHHHHHSS-HHHHHHHHHHHH-

Foldseek 3Di:
DLVVVLVVLLLVQKDKAWDDKDWDFDDQFDKDAFDA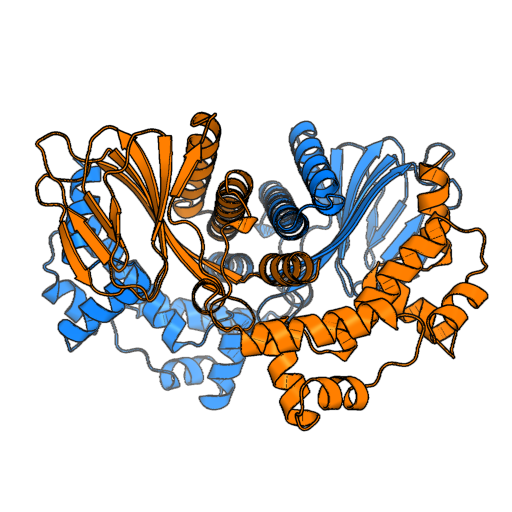AQWKKKKAFQDFWWWKDWANDIDIDDHQKIFIRGHGTTMIIHADDRGGTGIIMTIMFMAALRHGVCLFKPDDGMFGDPDVVVVVVLSVLLVPLCPDPDPCSRVRNRVSVSVNVVSRVVRDDPVPMDTPDVLLSVLSSQLVVVLVVQQQDDDDLVNSCVSNVHDSVVSQSSCCRSRVHGPVVVSLLVLLVVLLVCLQPHPDDLVVSCNSSPNPDSVVNQVSNCVNPVDGSVRSSVVNVVVVD/DLVVVLVVLLLVQKDKAWDDKDWDFDDQFDKDAFDAAQWKKKKAFQDFWWWKDWANDIDIDDHQKIFIRGHGTTMIIHADDRGGTGIIMTIMFMAALRHGVCLFKPDDGMFGDPDVVVVVVLSVLLVPLCPDPDPCSRVRNRVSVSVNVVSRVVRDDCVPMDTPPVLLSVLSSQLVVVLVVQQQDDDDLVNSCVSNVHDSVVSQSSCCRSRVHGPVVVSLLVLLVVLLVCLQPHPDDLVVSCNSSPNPDSVVNQVSNCVNPVDGSVRSSVVNVVVVD